Protein AF-A0A1B6IMC0-F1 (afdb_monomer)

Mean predicted aligned error: 8.34 Å

Solvent-accessible surface area (backbone atoms only — not comparable to full-atom values): 21250 Å² total; per-residue (Å²): 99,80,88,40,67,69,51,36,49,52,50,53,61,46,57,76,71,44,80,87,68,56,55,76,64,28,55,59,36,46,35,83,88,45,72,55,64,71,53,40,38,51,25,48,64,35,52,70,72,51,52,71,74,57,46,59,75,44,41,70,59,52,63,62,31,54,74,54,52,63,62,64,61,53,51,51,52,49,51,52,54,57,52,58,57,62,63,62,75,71,69,85,80,82,85,88,85,87,85,89,86,89,84,82,89,83,94,74,90,75,74,77,95,81,76,78,78,74,85,86,76,57,50,71,67,60,47,53,41,56,54,21,66,78,30,72,60,51,31,50,52,51,52,38,56,45,51,31,57,53,64,66,82,80,87,85,48,75,68,57,52,54,45,33,51,46,43,47,48,53,49,48,49,43,53,50,52,23,62,75,44,57,74,69,26,32,51,51,47,50,51,52,51,52,48,51,53,51,50,54,52,51,53,51,52,52,52,56,47,63,70,52,95,65,57,71,68,58,39,32,54,48,47,26,50,54,33,63,35,59,80,73,44,99,60,28,51,43,58,43,82,75,38,57,29,87,77,48,54,90,43,39,32,30,25,35,44,29,89,68,38,42,64,49,100,51,96,65,45,36,34,38,41,34,29,39,38,80,69,80,68,70,47,48,33,32,43,40,54,83,46,62,36,62,65,62,27,51,53,36,50,51,49,41,51,51,51,51,54,36,43,74,73,72,44,80,84,78,77,79,68,56,52,52,33,36,73,31,71,37,22,29,41,33,52,56,71,98,76,76,55,72,67,58,44,36,74,74,49,66,35,72,66,51,51,47,44,74,77,61,71,57,98,87,60,135

Structure (mmCIF, N/CA/C/O backbone):
data_AF-A0A1B6IMC0-F1
#
_entry.id   AF-A0A1B6IMC0-F1
#
loop_
_atom_site.group_PDB
_atom_site.id
_atom_site.type_symbol
_atom_site.label_atom_id
_atom_site.label_alt_id
_atom_site.label_comp_id
_atom_site.label_asym_id
_atom_site.label_entity_id
_atom_site.label_seq_id
_atom_site.pdbx_PDB_ins_code
_atom_site.Cartn_x
_atom_site.Cartn_y
_atom_site.Cartn_z
_atom_site.occupancy
_atom_site.B_iso_or_equiv
_atom_site.auth_seq_id
_atom_site.auth_comp_id
_atom_site.auth_asym_id
_atom_site.auth_atom_id
_atom_site.pdbx_PDB_model_num
ATOM 1 N N . ASN A 1 1 ? 27.468 -15.313 -22.793 1.00 79.25 1 ASN A N 1
ATOM 2 C CA . ASN A 1 1 ? 28.267 -14.533 -21.827 1.00 79.25 1 ASN A CA 1
ATOM 3 C C . ASN A 1 1 ? 28.039 -13.052 -22.115 1.00 79.25 1 ASN A C 1
ATOM 5 O O . ASN A 1 1 ? 28.304 -12.639 -23.235 1.00 79.25 1 ASN A O 1
ATOM 9 N N . TRP A 1 2 ? 27.518 -12.264 -21.165 1.00 86.50 2 TRP A N 1
ATOM 10 C CA . TRP A 1 2 ? 27.230 -10.835 -21.399 1.00 86.50 2 TRP A CA 1
ATOM 11 C C . TRP A 1 2 ? 28.493 -9.967 -21.535 1.00 86.50 2 TRP A C 1
ATOM 13 O O . TRP A 1 2 ? 28.422 -8.898 -22.129 1.00 86.50 2 TRP A O 1
ATOM 23 N N . GLU A 1 3 ? 29.651 -10.453 -21.073 1.00 86.06 3 GLU A N 1
ATOM 24 C CA . GLU A 1 3 ? 30.948 -9.767 -21.207 1.00 86.06 3 GLU A CA 1
ATOM 25 C C . GLU A 1 3 ? 31.493 -9.805 -22.645 1.00 86.06 3 GLU A C 1
ATOM 27 O O . GLU A 1 3 ? 32.298 -8.970 -23.058 1.00 86.06 3 GLU A O 1
ATOM 32 N N . LEU A 1 4 ? 31.068 -10.794 -23.437 1.00 90.69 4 LEU A N 1
ATOM 33 C CA . LEU A 1 4 ? 31.501 -10.950 -24.820 1.00 90.69 4 LEU A CA 1
ATOM 34 C C . LEU A 1 4 ? 30.524 -10.218 -25.735 1.00 90.69 4 LEU A C 1
ATOM 36 O O . LEU A 1 4 ? 29.453 -10.729 -26.046 1.00 90.69 4 LEU A O 1
ATOM 40 N N . ALA A 1 5 ? 30.918 -9.038 -26.218 1.00 87.62 5 ALA A N 1
ATOM 41 C CA . ALA A 1 5 ? 30.059 -8.159 -27.018 1.00 87.62 5 ALA A CA 1
ATOM 42 C C . ALA A 1 5 ? 29.400 -8.844 -28.234 1.00 87.62 5 ALA A C 1
ATOM 44 O O . ALA A 1 5 ? 28.275 -8.506 -28.599 1.00 87.62 5 ALA A O 1
ATOM 45 N N . VAL A 1 6 ? 30.086 -9.808 -28.862 1.00 92.00 6 VAL A N 1
ATOM 46 C CA . VAL A 1 6 ? 29.536 -10.585 -29.987 1.00 92.00 6 VAL A CA 1
ATOM 47 C C . VAL A 1 6 ? 28.425 -11.523 -29.516 1.00 92.00 6 VAL A C 1
ATOM 49 O O . VAL A 1 6 ? 27.359 -11.541 -30.124 1.00 92.00 6 VAL A O 1
ATOM 52 N N . GLU A 1 7 ? 28.641 -12.253 -28.420 1.00 92.50 7 GLU A N 1
ATOM 53 C CA . GLU A 1 7 ? 27.629 -13.150 -27.853 1.00 92.50 7 GLU A CA 1
ATOM 54 C C . GLU A 1 7 ? 26.439 -12.370 -27.290 1.00 92.50 7 GLU A C 1
ATOM 56 O O . GLU A 1 7 ? 25.299 -12.772 -27.493 1.00 92.50 7 GLU A O 1
ATOM 61 N N . ALA A 1 8 ? 26.688 -11.239 -26.620 1.00 90.19 8 ALA A N 1
ATOM 62 C CA . ALA A 1 8 ? 25.640 -10.364 -26.103 1.00 90.19 8 ALA A CA 1
ATOM 63 C C . ALA A 1 8 ? 24.750 -9.838 -27.236 1.00 90.19 8 ALA A C 1
ATOM 65 O O . ALA A 1 8 ? 23.527 -9.908 -27.143 1.00 90.19 8 ALA A O 1
ATOM 66 N N . ARG A 1 9 ? 25.353 -9.380 -28.342 1.00 90.06 9 ARG A N 1
ATOM 67 C CA . ARG A 1 9 ? 24.608 -8.930 -29.524 1.00 90.06 9 ARG A CA 1
ATOM 68 C C . ARG A 1 9 ? 23.779 -10.057 -30.134 1.00 90.06 9 ARG A C 1
ATOM 70 O O . ARG A 1 9 ? 22.588 -9.876 -30.336 1.00 90.06 9 ARG A O 1
ATOM 77 N N . GLN A 1 10 ? 24.384 -11.226 -30.350 1.00 91.75 10 GLN A N 1
ATOM 78 C CA . GLN A 1 10 ? 23.671 -12.395 -30.874 1.00 91.75 10 GLN A CA 1
ATOM 79 C C . GLN A 1 10 ? 22.505 -12.809 -29.968 1.00 91.75 10 GLN A C 1
ATOM 81 O O . GLN A 1 10 ? 21.429 -13.122 -30.465 1.00 91.75 10 GLN A O 1
ATOM 86 N N . ALA A 1 11 ? 22.689 -12.775 -28.646 1.00 92.44 11 ALA A N 1
ATOM 87 C CA . ALA A 1 11 ? 21.630 -13.075 -27.690 1.00 92.44 11 ALA A CA 1
ATOM 88 C C . ALA A 1 11 ? 20.476 -12.062 -27.762 1.00 92.44 11 ALA A C 1
ATOM 90 O O . ALA A 1 11 ? 19.319 -12.470 -27.715 1.00 92.44 11 ALA A O 1
ATOM 91 N N . VAL A 1 12 ? 20.767 -10.765 -27.916 1.00 90.62 12 VAL A N 1
ATOM 92 C CA . VAL A 1 12 ? 19.739 -9.725 -28.106 1.00 90.62 12 VAL A CA 1
ATOM 93 C C . VAL A 1 12 ? 18.987 -9.924 -29.425 1.00 90.62 12 VAL A C 1
ATOM 95 O O . VAL A 1 12 ? 17.759 -9.874 -29.432 1.00 90.62 12 VAL A O 1
ATOM 98 N N . ASP A 1 13 ? 19.696 -10.227 -30.514 1.00 90.69 13 ASP A N 1
ATOM 99 C CA . ASP A 1 13 ? 19.081 -10.499 -31.820 1.00 90.69 13 ASP A CA 1
ATOM 100 C C . ASP A 1 13 ? 18.171 -11.742 -31.769 1.00 90.69 13 ASP A C 1
ATOM 102 O O . ASP A 1 13 ? 17.103 -11.772 -32.385 1.00 90.69 13 ASP A O 1
ATOM 106 N N . MET A 1 14 ? 18.573 -12.771 -31.013 1.00 92.06 14 MET A N 1
ATOM 107 C CA . MET A 1 14 ? 17.762 -13.969 -30.779 1.00 92.06 14 MET A CA 1
ATOM 108 C C . MET A 1 14 ? 16.562 -13.694 -29.872 1.00 92.06 14 MET A C 1
ATOM 110 O O . MET A 1 14 ? 15.498 -14.256 -30.112 1.00 92.06 14 MET A O 1
ATOM 114 N N . LEU A 1 15 ? 16.703 -12.834 -28.859 1.00 90.31 15 LEU A N 1
ATOM 115 C CA . LEU A 1 15 ? 15.618 -12.470 -27.943 1.00 90.31 15 LEU A CA 1
ATOM 116 C C . LEU A 1 15 ? 14.439 -11.838 -28.693 1.00 90.31 15 LEU A C 1
ATOM 118 O O . LEU A 1 15 ? 13.294 -12.159 -28.404 1.00 90.31 15 LEU A O 1
ATOM 122 N N . GLN A 1 16 ? 14.719 -11.005 -29.700 1.00 85.31 16 GLN A N 1
ATOM 123 C CA . GLN A 1 16 ? 13.692 -10.384 -30.547 1.00 85.31 16 GLN A CA 1
ATOM 124 C C . GLN A 1 16 ? 12.948 -11.384 -31.444 1.00 85.31 16 GLN A C 1
ATOM 126 O O . GLN A 1 16 ? 11.817 -11.129 -31.850 1.00 85.31 16 GLN A O 1
ATOM 131 N N . GLN A 1 17 ? 13.584 -12.509 -31.776 1.00 90.94 17 GLN A N 1
ATOM 132 C CA . GLN A 1 17 ? 13.001 -13.573 -32.601 1.00 90.94 17 GLN A CA 1
ATOM 133 C C . GLN A 1 17 ? 12.353 -14.678 -31.762 1.00 90.94 17 GLN A C 1
ATOM 135 O O . GLN A 1 17 ? 11.661 -15.541 -32.307 1.00 90.94 17 GLN A O 1
ATOM 140 N N . TRP A 1 18 ? 12.611 -14.692 -30.452 1.00 92.81 18 TRP A N 1
ATOM 141 C CA . TRP A 1 18 ? 12.099 -15.714 -29.556 1.00 92.81 18 TRP A CA 1
ATOM 142 C C . TRP A 1 18 ? 10.584 -15.587 -29.408 1.00 92.81 18 TRP A C 1
ATOM 144 O O . TRP A 1 18 ? 10.011 -14.503 -29.526 1.00 92.81 18 TRP A O 1
ATOM 154 N N . ALA A 1 19 ? 9.927 -16.710 -29.119 1.00 92.44 19 ALA A N 1
ATOM 155 C CA . ALA A 1 19 ? 8.526 -16.686 -28.725 1.00 92.44 19 ALA A CA 1
ATOM 156 C C . ALA A 1 19 ? 8.329 -15.714 -27.537 1.00 92.44 19 ALA A C 1
ATOM 158 O O . ALA A 1 19 ? 9.125 -15.759 -26.592 1.00 92.44 19 ALA A O 1
ATOM 159 N N . PRO A 1 20 ? 7.303 -14.844 -27.566 1.00 90.94 20 PRO A N 1
ATOM 160 C CA . PRO A 1 20 ? 7.060 -13.902 -26.481 1.00 90.94 20 PRO A CA 1
ATOM 161 C C . PRO A 1 20 ? 6.908 -14.633 -25.143 1.00 90.94 20 PRO A C 1
ATOM 163 O O . PRO A 1 20 ? 6.151 -15.594 -25.056 1.00 90.94 20 PRO A O 1
ATOM 166 N N . MET A 1 21 ? 7.633 -14.187 -24.115 1.00 92.19 21 MET A N 1
ATOM 167 C CA . MET A 1 21 ? 7.594 -14.819 -22.787 1.00 92.19 21 MET A CA 1
ATOM 168 C C . MET A 1 21 ? 6.387 -14.367 -21.966 1.00 92.19 21 MET A C 1
ATOM 170 O O . MET A 1 21 ? 5.879 -13.264 -22.180 1.00 92.19 21 MET A O 1
ATOM 174 N N . GLU A 1 22 ? 5.967 -15.163 -20.991 1.00 91.75 22 GLU A N 1
ATOM 175 C CA . GLU A 1 22 ? 4.903 -14.765 -20.069 1.00 91.75 22 GLU A CA 1
ATOM 176 C C . GLU A 1 22 ? 5.362 -13.634 -19.129 1.00 91.75 22 GLU A C 1
ATOM 178 O O . GLU A 1 22 ? 6.558 -13.351 -18.977 1.00 91.75 22 GLU A O 1
ATOM 183 N N . VAL A 1 23 ? 4.398 -12.938 -18.522 1.00 90.69 23 VAL A N 1
ATOM 184 C CA . VAL A 1 23 ? 4.663 -11.789 -17.640 1.00 90.69 23 VAL A CA 1
ATOM 185 C C . VAL A 1 23 ? 5.450 -12.233 -16.405 1.00 90.69 23 VAL A C 1
ATOM 187 O O . VAL A 1 23 ? 6.404 -11.566 -16.005 1.00 90.69 23 VAL A O 1
ATOM 190 N N . GLU A 1 24 ? 5.105 -13.385 -15.842 1.00 89.06 24 GLU A N 1
ATOM 191 C CA . GLU A 1 24 ? 5.730 -13.981 -14.661 1.00 89.06 24 GLU A CA 1
ATOM 192 C C . GLU A 1 24 ? 7.218 -14.255 -14.895 1.00 89.06 24 GLU A C 1
ATOM 194 O O . GLU A 1 24 ? 8.057 -13.916 -14.058 1.00 89.06 24 GLU A O 1
ATOM 199 N N . ASP A 1 25 ? 7.554 -14.803 -16.065 1.00 90.69 25 ASP A N 1
ATOM 200 C CA . ASP A 1 25 ? 8.936 -15.095 -16.452 1.00 90.69 25 ASP A CA 1
ATOM 201 C C . ASP A 1 25 ? 9.746 -13.805 -16.642 1.00 90.69 25 ASP A C 1
ATOM 203 O O . ASP A 1 25 ? 10.933 -13.737 -16.303 1.00 90.69 25 ASP A O 1
ATOM 207 N N . SER A 1 26 ? 9.101 -12.740 -17.132 1.00 93.19 26 SER A N 1
ATOM 208 C CA . SER A 1 26 ? 9.753 -11.445 -17.340 1.00 93.19 26 SER A CA 1
ATOM 209 C C . SER A 1 26 ? 10.222 -10.790 -16.036 1.00 93.19 26 SER A C 1
ATOM 211 O O . SER A 1 26 ? 11.231 -10.082 -16.037 1.00 93.19 26 SER A O 1
ATOM 213 N N . LEU A 1 27 ? 9.582 -11.088 -14.896 1.00 93.00 27 LEU A N 1
ATOM 214 C CA . LEU A 1 27 ? 10.011 -10.587 -13.583 1.00 93.00 27 LEU A CA 1
ATOM 215 C C . LEU A 1 27 ? 11.431 -11.052 -13.234 1.00 93.00 27 LEU A C 1
ATOM 217 O O . LEU A 1 27 ? 12.192 -10.315 -12.602 1.00 93.00 27 LEU A O 1
ATOM 221 N N . GLN A 1 28 ? 11.830 -12.246 -13.687 1.00 94.06 28 GLN A N 1
ATOM 222 C CA . GLN A 1 28 ? 13.181 -12.765 -13.472 1.00 94.06 28 GLN A CA 1
ATOM 223 C C . GLN A 1 28 ? 14.239 -11.907 -14.178 1.00 94.06 28 GLN A C 1
ATOM 225 O O . GLN A 1 28 ? 15.348 -11.742 -13.661 1.00 94.06 28 GLN A O 1
ATOM 230 N N . LEU A 1 29 ? 13.900 -11.320 -15.328 1.00 94.38 29 LEU A N 1
ATOM 231 C CA . LEU A 1 29 ? 14.795 -10.459 -16.103 1.00 94.38 29 LEU A CA 1
ATOM 232 C C . LEU A 1 29 ? 15.054 -9.094 -15.442 1.00 94.38 29 LEU A C 1
ATOM 234 O O . LEU A 1 29 ? 15.988 -8.400 -15.837 1.00 94.38 29 LEU A O 1
ATOM 238 N N . LEU A 1 30 ? 14.278 -8.724 -14.419 1.00 95.06 30 LEU A N 1
ATOM 239 C CA . LEU A 1 30 ? 14.494 -7.518 -13.606 1.00 95.06 30 LEU A CA 1
ATOM 240 C C . LEU A 1 30 ? 15.337 -7.779 -12.345 1.00 95.06 30 LEU A C 1
ATOM 242 O O . LEU A 1 30 ? 15.688 -6.854 -11.608 1.00 95.06 30 LEU A O 1
ATOM 246 N N . SER A 1 31 ? 15.697 -9.040 -12.099 1.00 93.81 31 SER A N 1
ATOM 247 C CA . SER A 1 31 ? 16.566 -9.448 -10.994 1.00 93.81 31 SER A CA 1
ATOM 248 C C . SER A 1 31 ? 18.006 -8.918 -11.166 1.00 93.81 31 SER A C 1
ATOM 250 O O . SER A 1 31 ? 18.410 -8.554 -12.276 1.00 93.81 31 SER A O 1
ATOM 252 N N . PRO A 1 32 ? 18.840 -8.910 -10.106 1.00 92.00 32 PRO A N 1
ATOM 253 C CA . PRO A 1 32 ? 20.228 -8.440 -10.199 1.00 92.00 32 PRO A CA 1
ATOM 254 C C . PRO A 1 32 ? 21.113 -9.302 -11.110 1.00 92.00 32 PRO A C 1
ATOM 256 O O . PRO A 1 32 ? 22.227 -8.902 -11.435 1.00 92.00 32 PRO A O 1
ATOM 259 N N . VAL A 1 33 ? 20.641 -10.485 -11.518 1.00 92.62 33 VAL A N 1
ATOM 260 C CA . VAL A 1 33 ? 21.370 -11.392 -12.417 1.00 92.62 33 VAL A CA 1
ATOM 261 C C . VAL A 1 33 ? 21.457 -10.819 -13.836 1.00 92.62 33 VAL A C 1
ATOM 263 O O . VAL A 1 33 ? 22.433 -11.072 -14.542 1.00 92.62 33 VAL A O 1
ATOM 266 N N . PHE A 1 34 ? 20.461 -10.034 -14.254 1.00 91.62 34 PHE A N 1
ATOM 267 C CA . PHE A 1 34 ? 20.385 -9.459 -15.594 1.00 91.62 34 PHE A CA 1
ATOM 268 C C . PHE A 1 34 ? 20.567 -7.940 -15.531 1.00 91.62 34 PHE A C 1
ATOM 270 O O . PHE A 1 34 ? 19.691 -7.193 -15.094 1.00 91.62 34 PHE A O 1
ATOM 277 N N . THR A 1 35 ? 21.727 -7.477 -15.990 1.00 89.31 35 THR A N 1
ATOM 278 C CA . THR A 1 35 ? 22.101 -6.053 -16.013 1.00 89.31 35 THR A CA 1
ATOM 279 C C . THR A 1 35 ? 22.081 -5.454 -17.418 1.00 89.31 35 THR A C 1
ATOM 281 O O . THR A 1 35 ? 22.117 -4.238 -17.565 1.00 89.31 35 THR A O 1
ATOM 284 N N . HIS A 1 36 ? 22.010 -6.285 -18.464 1.00 90.88 36 HIS A N 1
ATOM 285 C CA . HIS A 1 36 ? 22.074 -5.812 -19.844 1.00 90.88 36 HIS A CA 1
ATOM 286 C C . HIS A 1 36 ? 20.821 -4.980 -20.207 1.00 90.88 36 HIS A C 1
ATOM 288 O O . HIS A 1 36 ? 19.713 -5.528 -20.171 1.00 90.88 36 HIS A O 1
ATOM 294 N N . PRO A 1 37 ? 20.954 -3.706 -20.640 1.00 89.38 37 PRO A N 1
ATOM 295 C CA . PRO A 1 37 ? 19.813 -2.804 -20.844 1.00 89.38 37 PRO A CA 1
ATOM 296 C C . PRO A 1 37 ? 18.751 -3.335 -21.813 1.00 89.38 37 PRO A C 1
ATOM 298 O O . PRO A 1 37 ? 17.560 -3.227 -21.547 1.00 89.38 37 PRO A O 1
ATOM 301 N N . ALA A 1 38 ? 19.157 -3.986 -22.910 1.00 89.56 38 ALA A N 1
ATOM 302 C CA . ALA A 1 38 ? 18.206 -4.559 -23.870 1.00 89.56 38 ALA A CA 1
ATOM 303 C C . ALA A 1 38 ? 17.331 -5.678 -23.269 1.00 89.56 38 ALA A C 1
ATOM 305 O O . ALA A 1 38 ? 16.181 -5.836 -23.666 1.00 89.56 38 ALA A O 1
ATOM 306 N N . VAL A 1 39 ? 17.852 -6.433 -22.293 1.00 92.69 39 VAL A N 1
ATOM 307 C CA . VAL A 1 39 ? 17.095 -7.496 -21.611 1.00 92.69 39 VAL A CA 1
ATOM 308 C C . VAL A 1 39 ? 16.076 -6.884 -20.656 1.00 92.69 39 VAL A C 1
ATOM 310 O O . VAL A 1 39 ? 14.930 -7.323 -20.628 1.00 92.69 39 VAL A O 1
ATOM 313 N N . ARG A 1 40 ? 16.468 -5.833 -19.923 1.00 93.12 40 ARG A N 1
ATOM 314 C CA . ARG A 1 40 ? 15.558 -5.089 -19.039 1.00 93.12 40 ARG A CA 1
ATOM 315 C C . ARG A 1 40 ? 14.451 -4.391 -19.821 1.00 93.12 40 ARG A C 1
ATOM 317 O O . ARG A 1 40 ? 13.288 -4.520 -19.459 1.00 93.12 40 ARG A O 1
ATOM 324 N N . ARG A 1 41 ? 14.785 -3.753 -20.948 1.00 91.75 41 ARG A N 1
ATOM 325 C CA . ARG A 1 41 ? 13.792 -3.182 -21.875 1.00 91.75 41 ARG A CA 1
ATOM 326 C C . ARG A 1 41 ? 12.830 -4.244 -22.384 1.00 91.75 41 ARG A C 1
ATOM 328 O O . ARG A 1 41 ? 11.625 -4.047 -22.301 1.00 91.75 41 ARG A O 1
ATOM 335 N N . TYR A 1 42 ? 13.334 -5.401 -22.819 1.00 92.62 42 TYR A N 1
ATOM 336 C CA . TYR A 1 42 ? 12.464 -6.509 -23.210 1.00 92.62 42 TYR A CA 1
ATOM 337 C C . TYR A 1 42 ? 11.526 -6.922 -22.068 1.00 92.62 42 TYR A C 1
ATOM 339 O O . TYR A 1 42 ? 10.325 -7.027 -22.295 1.00 92.62 42 TYR A O 1
ATOM 347 N N . ALA A 1 43 ? 12.021 -7.056 -20.834 1.00 94.56 43 ALA A N 1
ATOM 348 C CA . ALA A 1 43 ? 11.182 -7.349 -19.671 1.00 94.56 43 ALA A CA 1
ATOM 349 C C . ALA A 1 43 ? 10.056 -6.315 -19.483 1.00 94.56 43 ALA A C 1
ATOM 351 O O . ALA A 1 43 ? 8.903 -6.688 -19.283 1.00 94.56 43 ALA A O 1
ATOM 352 N N . ILE A 1 44 ? 10.361 -5.024 -19.641 1.00 94.56 44 ILE A N 1
ATOM 353 C CA . ILE A 1 44 ? 9.371 -3.940 -19.568 1.00 94.56 44 ILE A CA 1
ATOM 354 C C . ILE A 1 44 ? 8.324 -4.072 -20.683 1.00 94.56 44 ILE A C 1
ATOM 356 O O . ILE A 1 44 ? 7.134 -3.978 -20.396 1.00 94.56 44 ILE A O 1
ATOM 360 N N . THR A 1 45 ? 8.719 -4.399 -21.921 1.00 92.75 45 THR A N 1
ATOM 361 C CA . THR A 1 45 ? 7.745 -4.638 -23.009 1.00 92.75 45 THR A CA 1
ATOM 362 C C . THR A 1 45 ? 6.795 -5.804 -22.720 1.00 92.75 45 THR A C 1
ATOM 364 O O . THR A 1 45 ? 5.663 -5.820 -23.204 1.00 92.75 45 THR A O 1
ATOM 367 N N . ARG A 1 46 ? 7.224 -6.786 -21.913 1.00 94.06 46 ARG A N 1
ATOM 368 C CA . ARG A 1 46 ? 6.350 -7.870 -21.442 1.00 94.06 46 ARG A CA 1
ATOM 369 C C . ARG A 1 46 ? 5.411 -7.386 -20.343 1.00 94.06 46 ARG A C 1
ATOM 371 O O . ARG A 1 46 ? 4.218 -7.656 -20.427 1.00 94.06 46 ARG A O 1
ATOM 378 N N . LEU A 1 47 ? 5.911 -6.611 -19.378 1.00 94.56 47 LEU A N 1
ATOM 379 C CA . LEU A 1 47 ? 5.089 -5.994 -18.329 1.00 94.56 47 LEU A CA 1
ATOM 380 C C . LEU A 1 47 ? 4.016 -5.048 -18.885 1.00 94.56 47 LEU A C 1
ATOM 382 O O . LEU A 1 47 ? 2.931 -4.969 -18.318 1.00 94.56 47 LEU A O 1
ATOM 386 N N . GLN A 1 48 ? 4.277 -4.367 -20.003 1.00 93.00 48 GLN A N 1
ATOM 387 C CA . GLN A 1 48 ? 3.287 -3.525 -20.689 1.00 93.00 48 GLN A CA 1
ATOM 388 C C . GLN A 1 48 ? 2.046 -4.306 -21.155 1.00 93.00 48 GLN A C 1
ATOM 390 O O . GLN A 1 48 ? 0.977 -3.715 -21.295 1.00 93.00 48 GLN A O 1
ATOM 395 N N . GLN A 1 49 ? 2.164 -5.620 -21.374 1.00 92.19 49 GLN A N 1
ATOM 396 C CA . GLN A 1 49 ? 1.036 -6.479 -21.751 1.00 92.19 49 GLN A CA 1
ATOM 397 C C . GLN A 1 49 ? 0.191 -6.917 -20.544 1.00 92.19 49 GLN A C 1
ATOM 399 O O . GLN A 1 49 ? -0.914 -7.425 -20.731 1.00 92.19 49 GLN A O 1
ATOM 404 N N . ALA A 1 50 ? 0.691 -6.740 -19.316 1.00 93.31 50 ALA A N 1
ATOM 405 C CA . ALA A 1 50 ? -0.016 -7.135 -18.106 1.00 93.31 50 ALA A CA 1
ATOM 406 C C . ALA A 1 50 ? -1.201 -6.201 -17.814 1.00 93.31 50 ALA A C 1
ATOM 408 O O . ALA A 1 50 ? -1.150 -4.987 -18.051 1.00 93.31 50 ALA A O 1
ATOM 409 N N . SER A 1 51 ? -2.270 -6.756 -17.241 1.00 94.88 51 SER A N 1
ATOM 410 C CA . SER A 1 51 ? -3.363 -5.942 -16.708 1.00 94.88 51 SER A CA 1
ATOM 411 C C . SER A 1 51 ? -2.895 -5.145 -15.482 1.00 94.88 51 SER A C 1
ATOM 413 O O . SER A 1 51 ? -1.897 -5.486 -14.844 1.00 94.88 51 SER A O 1
ATOM 415 N N . ASP A 1 52 ? -3.605 -4.075 -15.122 1.00 94.75 52 ASP A N 1
ATOM 416 C CA . ASP A 1 52 ? -3.299 -3.338 -13.887 1.00 94.75 52 ASP A CA 1
ATOM 417 C C . ASP A 1 52 ? -3.493 -4.209 -12.634 1.00 94.75 52 ASP A C 1
ATOM 419 O O . ASP A 1 52 ? -2.749 -4.061 -11.665 1.00 94.75 52 ASP A O 1
ATOM 423 N N . ASP A 1 53 ? -4.450 -5.143 -12.662 1.00 91.75 53 ASP A N 1
ATOM 424 C CA . ASP A 1 53 ? -4.722 -6.070 -11.558 1.00 91.75 53 ASP A CA 1
ATOM 425 C C . ASP A 1 53 ? -3.587 -7.078 -11.345 1.00 91.75 53 ASP A C 1
ATOM 427 O O . ASP A 1 53 ? -3.283 -7.423 -10.197 1.00 91.75 53 ASP A O 1
ATOM 431 N N . ASP A 1 54 ? -2.950 -7.527 -12.429 1.00 91.81 54 ASP A N 1
ATOM 432 C CA . ASP A 1 54 ? -1.760 -8.380 -12.369 1.00 91.81 54 ASP A CA 1
ATOM 433 C C . ASP A 1 54 ? -0.536 -7.561 -11.966 1.00 91.81 54 ASP A C 1
ATOM 435 O O . ASP A 1 54 ? 0.241 -7.973 -11.106 1.00 91.81 54 ASP A O 1
ATOM 439 N N . LEU A 1 55 ? -0.393 -6.348 -12.507 1.00 94.56 55 LEU A N 1
ATOM 440 C CA . LEU A 1 55 ? 0.703 -5.453 -12.148 1.00 94.56 55 LEU A CA 1
ATOM 441 C C . LEU A 1 55 ? 0.682 -5.110 -10.651 1.00 94.56 55 LEU A C 1
ATOM 443 O O . LEU A 1 55 ? 1.733 -5.101 -10.013 1.00 94.56 55 LEU A O 1
ATOM 447 N N . LEU A 1 56 ? -0.504 -4.905 -10.067 1.00 94.12 56 LEU A N 1
ATOM 448 C CA . LEU A 1 56 ? -0.689 -4.707 -8.626 1.00 94.12 56 LEU A CA 1
ATOM 449 C C . LEU A 1 56 ? -0.158 -5.879 -7.789 1.00 94.12 56 LEU A C 1
ATOM 451 O O . LEU A 1 56 ? 0.356 -5.653 -6.693 1.00 94.12 56 LEU A O 1
ATOM 455 N N . LEU A 1 57 ? -0.241 -7.118 -8.288 1.00 91.56 57 LEU A N 1
ATOM 456 C CA . LEU A 1 57 ? 0.277 -8.291 -7.576 1.00 91.56 57 LEU A CA 1
ATOM 457 C C . LEU A 1 57 ? 1.795 -8.304 -7.492 1.00 91.56 57 LEU A C 1
ATOM 459 O O . LEU A 1 57 ? 2.329 -8.821 -6.514 1.00 91.56 57 LEU A O 1
ATOM 463 N N . TYR A 1 58 ? 2.465 -7.718 -8.479 1.00 93.94 58 TYR A N 1
ATOM 464 C CA . TYR A 1 58 ? 3.921 -7.677 -8.568 1.00 93.94 58 TYR A CA 1
ATOM 465 C C . TYR A 1 58 ? 4.502 -6.314 -8.174 1.00 93.94 58 TYR A C 1
ATOM 467 O O . TYR A 1 58 ? 5.719 -6.166 -8.099 1.00 93.94 58 TYR A O 1
ATOM 475 N N . LEU A 1 59 ? 3.663 -5.308 -7.898 1.00 96.81 59 LEU A N 1
ATOM 476 C CA . LEU A 1 59 ? 4.098 -3.922 -7.716 1.00 96.81 59 LEU A CA 1
ATOM 477 C C . LEU A 1 59 ? 5.142 -3.766 -6.606 1.00 96.81 59 LEU A C 1
ATOM 479 O O . LEU A 1 59 ? 6.116 -3.043 -6.796 1.00 96.81 59 LEU A O 1
ATOM 483 N N . LEU A 1 60 ? 4.988 -4.459 -5.473 1.00 95.38 60 LEU A N 1
ATOM 484 C CA . LEU A 1 60 ? 5.981 -4.401 -4.394 1.00 95.38 60 LEU A CA 1
ATOM 485 C C . LEU A 1 60 ? 7.352 -4.917 -4.865 1.00 95.38 60 LEU A C 1
ATOM 487 O O . LEU A 1 60 ? 8.379 -4.304 -4.585 1.00 95.38 60 LEU A O 1
ATOM 491 N N . GLN A 1 61 ? 7.371 -6.015 -5.624 1.00 95.38 61 GLN A N 1
ATOM 492 C CA . GLN A 1 61 ? 8.577 -6.601 -6.209 1.00 95.38 61 GLN A CA 1
ATOM 493 C C . GLN A 1 61 ? 9.175 -5.685 -7.279 1.00 95.38 61 GLN A C 1
ATOM 495 O O . GLN A 1 61 ? 10.393 -5.556 -7.353 1.00 95.38 61 GLN A O 1
ATOM 500 N N . LEU A 1 62 ? 8.337 -5.022 -8.079 1.00 97.38 62 LEU A N 1
ATOM 501 C CA . LEU A 1 62 ? 8.775 -4.085 -9.113 1.00 97.38 62 LEU A CA 1
ATOM 502 C C . LEU A 1 62 ? 9.389 -2.818 -8.514 1.00 97.38 62 LEU A C 1
ATOM 504 O O . LEU A 1 62 ? 10.442 -2.388 -8.977 1.00 97.38 62 LEU A O 1
ATOM 508 N N . VAL A 1 63 ? 8.807 -2.271 -7.440 1.00 96.94 63 VAL A N 1
ATOM 509 C CA . VAL A 1 63 ? 9.426 -1.177 -6.673 1.00 96.94 63 VAL A CA 1
ATOM 510 C C . VAL A 1 63 ? 10.791 -1.621 -6.152 1.00 96.94 63 VAL A C 1
ATOM 512 O O . VAL A 1 63 ? 11.773 -0.910 -6.336 1.00 96.94 63 VAL A O 1
ATOM 515 N N . GLN A 1 64 ? 10.893 -2.837 -5.608 1.00 95.12 64 GLN A N 1
ATOM 516 C CA . GLN A 1 64 ? 12.174 -3.399 -5.173 1.00 95.12 64 GLN A CA 1
ATOM 517 C C . GLN A 1 64 ? 13.167 -3.636 -6.317 1.00 95.12 64 GLN A C 1
ATOM 519 O O . GLN A 1 64 ? 14.373 -3.610 -6.077 1.00 95.12 64 GLN A O 1
ATOM 524 N N . ALA A 1 65 ? 12.705 -3.869 -7.546 1.00 95.94 65 ALA A N 1
ATOM 525 C CA . ALA A 1 65 ? 13.579 -4.093 -8.693 1.00 95.94 65 ALA A CA 1
ATOM 526 C C . ALA A 1 65 ? 14.256 -2.802 -9.190 1.00 95.94 65 ALA A C 1
ATOM 528 O O . ALA A 1 65 ? 15.306 -2.879 -9.832 1.00 95.94 65 ALA A O 1
ATOM 529 N N . LEU A 1 66 ? 13.727 -1.624 -8.822 1.00 95.81 66 LEU A N 1
ATOM 530 C CA . LEU A 1 66 ? 14.323 -0.319 -9.138 1.00 95.81 66 LEU A CA 1
ATOM 531 C C . LEU A 1 66 ? 15.759 -0.184 -8.614 1.00 95.81 66 LEU A C 1
ATOM 533 O O . LEU A 1 66 ? 16.589 0.451 -9.258 1.00 95.81 66 LEU A O 1
ATOM 537 N N . LYS A 1 67 ? 16.106 -0.831 -7.493 1.00 93.56 67 LYS A N 1
ATOM 538 C CA . LYS A 1 67 ? 17.482 -0.814 -6.952 1.00 93.56 67 LYS A CA 1
ATOM 539 C C . LYS A 1 67 ? 18.514 -1.514 -7.839 1.00 93.56 67 LYS A C 1
ATOM 541 O O . LYS A 1 67 ? 19.709 -1.398 -7.583 1.00 93.56 67 LYS A O 1
ATOM 546 N N . TYR A 1 68 ? 18.055 -2.254 -8.844 1.00 93.75 68 TYR A N 1
ATOM 547 C CA . TYR A 1 68 ? 18.901 -2.935 -9.816 1.00 93.75 68 TYR A CA 1
ATOM 548 C C . TYR A 1 68 ? 18.910 -2.241 -11.186 1.00 93.75 68 TYR A C 1
ATOM 550 O O . TYR A 1 68 ? 19.628 -2.694 -12.075 1.00 93.75 68 TYR A O 1
ATOM 558 N N . GLU A 1 69 ? 18.108 -1.188 -11.376 1.00 93.25 69 GLU A N 1
ATOM 559 C CA . GLU A 1 69 ? 18.096 -0.394 -12.609 1.00 93.25 69 GLU A CA 1
ATOM 560 C C . GLU A 1 69 ? 19.369 0.451 -12.753 1.00 93.25 69 GLU A C 1
ATOM 562 O O . GLU A 1 69 ? 20.123 0.661 -11.799 1.00 93.25 69 GLU A O 1
ATOM 567 N N . ASP A 1 70 ? 19.594 0.978 -13.957 1.00 92.88 70 ASP A N 1
ATOM 568 C CA . ASP A 1 70 ? 20.664 1.942 -14.190 1.00 92.88 70 ASP A CA 1
ATOM 569 C C . ASP A 1 70 ? 20.270 3.325 -13.639 1.00 92.88 70 ASP A C 1
ATOM 571 O O . ASP A 1 70 ? 19.427 4.042 -14.188 1.00 92.88 70 ASP A O 1
ATOM 575 N N . PHE A 1 71 ? 20.914 3.726 -12.541 1.00 94.19 71 PHE A N 1
ATOM 576 C CA . PHE A 1 71 ? 20.640 5.006 -11.883 1.00 94.19 71 PHE A CA 1
ATOM 577 C C . PHE A 1 71 ? 21.022 6.201 -12.761 1.00 94.19 71 PHE A C 1
ATOM 579 O O . PHE A 1 71 ? 20.460 7.285 -12.591 1.00 94.19 71 PHE A O 1
ATOM 586 N N . TYR A 1 72 ? 21.970 6.041 -13.688 1.00 92.31 72 TYR A N 1
ATOM 587 C CA . TYR A 1 72 ? 22.303 7.088 -14.645 1.00 92.31 72 TYR A CA 1
ATOM 588 C C . TYR A 1 72 ? 21.142 7.310 -15.618 1.00 92.31 72 TYR A C 1
ATOM 590 O O . TYR A 1 72 ? 20.734 8.455 -15.805 1.00 92.31 72 TYR A O 1
ATOM 598 N N . GLU A 1 73 ? 20.539 6.244 -16.157 1.00 91.81 73 GLU A N 1
ATOM 599 C CA . GLU A 1 73 ? 19.377 6.362 -17.051 1.00 91.81 73 GLU A CA 1
ATOM 600 C C . GLU A 1 73 ? 18.176 7.027 -16.356 1.00 91.81 73 GLU A C 1
ATOM 602 O O . GLU A 1 73 ? 17.522 7.886 -16.953 1.00 91.81 73 GLU A O 1
ATOM 607 N N . ILE A 1 74 ? 17.920 6.697 -15.082 1.00 93.69 74 ILE A N 1
ATOM 608 C CA . ILE A 1 74 ? 16.864 7.338 -14.275 1.00 93.69 74 ILE A CA 1
ATOM 609 C C . ILE A 1 74 ? 17.150 8.836 -14.094 1.00 93.69 74 ILE A C 1
ATOM 611 O O . ILE A 1 74 ? 16.277 9.673 -14.326 1.00 93.69 74 ILE A O 1
ATOM 615 N N . ASN A 1 75 ? 18.383 9.196 -13.729 1.00 93.69 75 ASN A N 1
ATOM 616 C CA . ASN A 1 75 ? 18.770 10.595 -13.546 1.00 93.69 75 ASN A CA 1
ATOM 617 C C . ASN A 1 75 ? 18.713 11.399 -14.853 1.00 93.69 75 ASN A C 1
ATOM 619 O O . ASN A 1 75 ? 18.297 12.557 -14.846 1.00 93.69 75 ASN A O 1
ATOM 623 N N . GLU A 1 76 ? 19.111 10.813 -15.982 1.00 92.38 76 GLU A N 1
ATOM 624 C CA . GLU A 1 76 ? 18.993 11.464 -17.289 1.00 92.38 76 GLU A CA 1
ATOM 625 C C . GLU A 1 76 ? 17.526 11.645 -17.700 1.00 92.38 76 GLU A C 1
ATOM 627 O O . GLU A 1 76 ? 17.171 12.701 -18.226 1.00 92.38 76 GLU A O 1
ATOM 632 N N . ALA A 1 77 ? 16.651 10.675 -17.411 1.00 91.56 77 ALA A N 1
ATOM 633 C CA . ALA A 1 77 ? 15.212 10.829 -17.618 1.00 91.56 77 ALA A CA 1
ATOM 634 C C . ALA A 1 77 ? 14.638 11.984 -16.778 1.00 91.56 77 ALA A C 1
ATOM 636 O O . ALA A 1 77 ? 13.914 12.826 -17.313 1.00 91.56 77 ALA A O 1
ATOM 637 N N . TYR A 1 78 ? 15.031 12.086 -15.505 1.00 93.12 78 TYR A N 1
ATOM 638 C CA . TYR A 1 78 ? 14.646 13.195 -14.629 1.00 93.12 78 TYR A CA 1
ATOM 639 C C . TYR A 1 78 ? 15.119 14.557 -15.164 1.00 93.12 78 TYR A C 1
ATOM 641 O O . TYR A 1 78 ? 14.329 15.492 -15.269 1.00 93.12 78 TYR A O 1
ATOM 649 N N . LYS A 1 79 ? 16.381 14.678 -15.599 1.00 92.19 79 LYS A N 1
ATOM 650 C CA . LYS A 1 79 ? 16.896 15.927 -16.195 1.00 92.19 79 LYS A CA 1
ATOM 651 C C . LYS A 1 79 ? 16.139 16.329 -17.460 1.00 92.19 79 LYS A C 1
ATOM 653 O O . LYS A 1 79 ? 15.843 17.509 -17.640 1.00 92.19 79 LYS A O 1
ATOM 658 N N . ARG A 1 80 ? 15.820 15.370 -18.340 1.00 90.44 80 ARG A N 1
ATOM 659 C CA . ARG A 1 80 ? 15.029 15.635 -19.555 1.00 90.44 80 ARG A CA 1
ATOM 660 C C . ARG A 1 80 ? 13.646 16.188 -19.215 1.00 90.44 80 ARG A C 1
ATOM 662 O O . ARG A 1 80 ? 13.189 17.106 -19.892 1.00 90.44 80 ARG A O 1
ATOM 669 N N . MET A 1 81 ? 13.014 15.663 -18.167 1.00 87.25 81 MET A N 1
ATOM 670 C CA . MET A 1 81 ? 11.724 16.147 -17.674 1.00 87.25 81 MET A CA 1
ATOM 671 C C . MET A 1 81 ? 11.817 17.609 -17.200 1.00 87.25 81 MET A C 1
ATOM 673 O O . MET A 1 81 ? 11.063 18.449 -17.684 1.00 87.25 81 MET A O 1
ATOM 677 N N . GLN A 1 82 ? 12.823 17.952 -16.387 1.00 86.25 82 GLN A N 1
ATOM 678 C CA . GLN A 1 82 ? 13.037 19.333 -15.921 1.00 86.25 82 GLN A CA 1
ATOM 679 C C . GLN A 1 82 ? 13.333 20.327 -17.062 1.00 86.25 82 GLN A C 1
ATOM 681 O O . GLN A 1 82 ? 12.893 21.480 -17.043 1.00 86.25 82 GLN A O 1
ATOM 686 N N . MET A 1 83 ? 14.077 19.896 -18.087 1.00 84.19 83 MET A N 1
ATOM 687 C CA . MET A 1 83 ? 14.353 20.739 -19.255 1.00 84.19 83 MET A CA 1
ATOM 688 C C . MET A 1 83 ? 13.095 21.009 -20.089 1.00 84.19 83 MET A C 1
ATOM 690 O O . MET A 1 83 ? 12.928 22.138 -20.550 1.00 84.19 83 MET A O 1
ATOM 694 N N . LYS A 1 84 ? 12.205 20.016 -20.256 1.00 76.81 84 LYS A N 1
ATOM 695 C CA . LYS A 1 84 ? 10.930 20.182 -20.980 1.00 76.81 84 LYS A CA 1
ATOM 696 C C . LYS A 1 84 ? 10.036 21.245 -20.320 1.00 76.81 84 LYS A C 1
ATOM 698 O O . LYS A 1 84 ? 9.414 22.029 -21.029 1.00 76.81 84 LYS A O 1
ATOM 703 N N . GLU A 1 85 ? 10.036 21.350 -18.993 1.00 61.88 85 GLU A N 1
ATOM 704 C CA . GLU A 1 85 ? 9.295 22.400 -18.271 1.00 61.88 85 GLU A CA 1
ATOM 705 C C . GLU A 1 85 ? 9.875 23.801 -18.499 1.00 61.88 85 GLU A C 1
ATOM 707 O O . GLU A 1 85 ? 9.134 24.760 -18.709 1.00 61.88 85 GLU A O 1
ATOM 712 N N . SER A 1 86 ? 11.205 23.910 -18.544 1.00 58.97 86 SER A N 1
ATOM 713 C CA . SER A 1 86 ? 11.911 25.189 -18.697 1.00 58.97 86 SER A CA 1
ATOM 714 C C . SER A 1 86 ? 11.627 25.877 -20.044 1.00 58.97 86 SER A C 1
ATOM 716 O O . SER A 1 86 ? 11.612 27.104 -20.123 1.00 58.97 86 SER A O 1
ATOM 718 N N . CYS A 1 87 ? 11.395 25.107 -21.115 1.00 52.38 87 CYS A N 1
ATOM 719 C CA . CYS A 1 87 ? 11.109 25.647 -22.450 1.00 52.38 87 CYS A CA 1
ATOM 720 C C . CYS A 1 87 ? 9.628 25.966 -22.713 1.00 52.38 87 CYS A C 1
ATOM 722 O O . CYS A 1 87 ? 9.333 26.696 -23.658 1.00 52.38 87 CYS A O 1
ATOM 724 N N . VAL A 1 88 ? 8.696 25.464 -21.895 1.00 54.75 88 VAL A N 1
ATOM 725 C CA . VAL A 1 88 ? 7.261 25.785 -22.032 1.00 54.75 88 VAL A CA 1
ATOM 726 C C . VAL A 1 88 ? 6.949 27.167 -21.445 1.00 54.75 88 VAL A C 1
ATOM 728 O O . VAL A 1 88 ? 6.097 27.876 -21.971 1.00 54.75 88 VAL A O 1
ATOM 731 N N . SER A 1 89 ? 7.700 27.613 -20.434 1.00 46.72 89 SER A N 1
ATOM 732 C CA . SER A 1 89 ? 7.514 28.919 -19.783 1.00 46.72 89 SER A CA 1
ATOM 733 C C . SER A 1 89 ? 7.898 30.155 -20.617 1.00 46.72 89 SER A C 1
ATOM 735 O O . SER A 1 89 ? 7.513 31.260 -20.241 1.00 46.72 89 SER A O 1
ATOM 737 N N . ASP A 1 90 ? 8.616 30.007 -21.738 1.00 44.31 90 ASP A N 1
ATOM 738 C CA . ASP A 1 90 ? 9.128 31.142 -22.536 1.00 44.31 90 ASP A CA 1
ATOM 739 C C . ASP A 1 90 ? 8.255 31.516 -23.757 1.00 44.31 90 ASP A C 1
ATOM 741 O O . ASP A 1 90 ? 8.508 32.532 -24.409 1.00 44.31 90 ASP A O 1
ATOM 745 N N . ASN A 1 91 ? 7.209 30.742 -24.078 1.00 41.75 91 ASN A N 1
ATOM 746 C CA . ASN A 1 91 ? 6.413 30.950 -25.300 1.00 41.75 91 ASN A CA 1
ATOM 747 C C . ASN A 1 91 ? 5.132 31.796 -25.136 1.00 41.75 91 ASN A C 1
ATOM 749 O O . ASN A 1 91 ? 4.517 32.135 -26.145 1.00 41.75 91 ASN A O 1
ATOM 753 N N . ASP A 1 92 ? 4.773 32.238 -23.926 1.00 41.72 92 ASP A N 1
ATOM 754 C CA . ASP A 1 92 ? 3.516 32.977 -23.673 1.00 41.72 92 ASP A CA 1
ATOM 755 C C . ASP A 1 92 ? 3.623 34.521 -23.739 1.00 41.72 92 ASP A C 1
ATOM 757 O O . ASP A 1 92 ? 2.721 35.232 -23.296 1.00 41.72 92 ASP A O 1
ATOM 761 N N . GLN A 1 93 ? 4.694 35.099 -24.308 1.00 39.41 93 GLN A N 1
ATOM 762 C CA . GLN A 1 93 ? 4.856 36.570 -24.382 1.00 39.41 93 GLN A CA 1
ATOM 763 C C . GLN A 1 93 ? 5.192 37.168 -25.759 1.00 39.41 93 GLN A C 1
ATOM 765 O O . GLN A 1 93 ? 5.859 38.202 -25.836 1.00 39.41 93 GLN A O 1
ATOM 770 N N . LYS A 1 94 ? 4.681 36.615 -26.867 1.00 42.78 94 LYS A N 1
ATOM 771 C CA . LYS A 1 94 ? 4.682 37.346 -28.153 1.00 42.78 94 LYS A CA 1
ATOM 772 C C . LYS A 1 94 ? 3.410 37.157 -28.980 1.00 42.78 94 LYS A C 1
ATOM 774 O O . LYS A 1 94 ? 3.427 36.529 -30.028 1.00 42.78 94 LYS A O 1
ATOM 779 N N . GLU A 1 95 ? 2.355 37.863 -28.594 1.00 37.59 95 GLU A N 1
ATOM 780 C CA . GLU A 1 95 ? 1.342 38.342 -29.539 1.00 37.59 95 GLU A CA 1
ATOM 781 C C . GLU A 1 95 ? 0.982 39.786 -29.205 1.00 37.59 95 GLU A C 1
ATOM 783 O O . GLU A 1 95 ? 0.378 39.986 -28.164 1.00 37.59 95 GLU A O 1
ATOM 788 N N . ILE A 1 96 ? 1.320 40.756 -30.076 1.00 34.75 96 ILE A N 1
ATOM 789 C CA . ILE A 1 96 ? 0.452 41.886 -30.477 1.00 34.75 96 ILE A CA 1
ATOM 790 C C . ILE A 1 96 ? 0.918 42.449 -31.858 1.00 34.75 96 ILE A C 1
ATOM 792 O O . ILE A 1 96 ? 2.066 42.861 -32.008 1.00 34.75 96 ILE A O 1
ATOM 796 N N . LEU A 1 97 ? -0.061 42.575 -32.780 1.00 32.91 97 LEU A N 1
ATOM 797 C CA . LEU A 1 97 ? -0.210 43.442 -33.985 1.00 32.91 97 LEU A CA 1
ATOM 798 C C . LEU A 1 97 ? 0.324 42.977 -35.370 1.00 32.91 97 LEU A C 1
ATOM 800 O O . LEU A 1 97 ? 1.519 42.971 -35.642 1.00 32.91 97 LEU A O 1
ATOM 804 N N . GLY A 1 98 ? -0.632 42.685 -36.278 1.00 30.09 98 GLY A N 1
ATOM 805 C CA . GLY A 1 98 ? -0.468 42.396 -37.723 1.00 30.09 98 GLY A CA 1
ATOM 806 C C . GLY A 1 98 ? -0.269 43.642 -38.626 1.00 30.09 98 GLY A C 1
ATOM 807 O O . GLY A 1 98 ? 0.129 44.677 -38.092 1.00 30.09 98 GLY A O 1
ATOM 808 N N . PRO A 1 99 ? -0.544 43.610 -39.965 1.00 40.31 99 PRO A N 1
ATOM 809 C CA . PRO A 1 99 ? -1.785 43.069 -40.550 1.00 40.31 99 PRO A CA 1
ATOM 810 C C . PRO A 1 99 ? -1.692 42.252 -41.875 1.00 40.31 99 PRO A C 1
ATOM 812 O O . PRO A 1 99 ? -0.832 42.450 -42.725 1.00 40.31 99 PRO A O 1
ATOM 815 N N . SER A 1 100 ? -2.692 41.374 -42.024 1.00 30.61 100 SER A N 1
ATOM 816 C CA . SER A 1 100 ? -3.456 40.917 -43.207 1.00 30.61 100 SER A CA 1
ATOM 817 C C . SER A 1 100 ? -2.825 40.825 -44.613 1.00 30.61 100 SER A C 1
ATOM 819 O O . SER A 1 100 ? -2.546 41.834 -45.247 1.00 30.61 100 SER A O 1
ATOM 821 N N . THR A 1 101 ? -2.871 39.625 -45.213 1.00 26.42 101 THR A N 1
ATOM 822 C CA . THR A 1 101 ? -3.396 39.385 -46.582 1.00 26.42 101 THR A CA 1
ATOM 823 C C . THR A 1 101 ? -3.793 37.910 -46.776 1.00 26.42 101 THR A C 1
ATOM 825 O O . THR A 1 101 ? -3.349 37.016 -46.069 1.00 26.42 101 THR A O 1
ATOM 828 N N . SER A 1 102 ? -4.729 37.700 -47.693 1.00 29.62 102 SER A N 1
ATOM 829 C CA . SER A 1 102 ? -5.629 36.562 -47.911 1.00 29.62 102 SER A CA 1
ATOM 830 C C . SER A 1 102 ? -5.025 35.332 -48.613 1.00 29.62 102 SER A C 1
ATOM 832 O O . SER A 1 102 ? -4.229 35.507 -49.531 1.00 29.62 102 SER A O 1
ATOM 834 N N . ARG A 1 103 ? -5.526 34.112 -48.301 1.00 27.08 103 ARG A N 1
ATOM 835 C CA . ARG A 1 103 ? -6.107 33.124 -49.262 1.00 27.08 103 ARG A CA 1
ATOM 836 C C . ARG A 1 103 ? -6.385 31.717 -48.672 1.00 27.08 103 ARG A C 1
ATOM 838 O O . ARG A 1 103 ? -5.496 31.078 -48.137 1.00 27.08 103 ARG A O 1
ATOM 845 N N . SER A 1 104 ? -7.636 31.281 -48.884 1.00 26.03 104 SER A N 1
ATOM 846 C CA . SER A 1 104 ? -8.174 29.932 -49.197 1.00 26.03 104 SER A CA 1
ATOM 847 C C . SER A 1 104 ? -7.811 28.671 -48.383 1.00 26.03 104 SER A C 1
ATOM 849 O O . SER A 1 104 ? -6.678 28.216 -48.398 1.00 26.03 104 SER A O 1
ATOM 851 N N . HIS A 1 105 ? -8.877 28.064 -47.833 1.00 30.20 105 HIS A N 1
ATOM 852 C CA . HIS A 1 105 ? -9.198 26.634 -47.662 1.00 30.20 105 HIS A CA 1
ATOM 853 C C . HIS A 1 105 ? -8.097 25.572 -47.841 1.00 30.20 105 HIS A C 1
ATOM 855 O O . HIS A 1 105 ? -7.630 25.364 -48.952 1.00 30.20 105 HIS A O 1
ATOM 861 N N . GLU A 1 106 ? -7.899 24.747 -46.805 1.00 25.80 106 GLU A N 1
ATOM 862 C CA . GLU A 1 106 ? -8.167 23.297 -46.857 1.00 25.80 106 GLU A CA 1
ATOM 863 C C . GLU A 1 106 ? -8.185 22.692 -45.442 1.00 25.80 106 GLU A C 1
ATOM 865 O O . GLU A 1 106 ? -7.277 22.887 -44.638 1.00 25.80 106 GLU A O 1
ATOM 870 N N . SER A 1 107 ? -9.258 21.969 -45.126 1.00 32.66 107 SER A N 1
ATOM 871 C CA . SER A 1 107 ? -9.436 21.239 -43.873 1.00 32.66 107 SER A CA 1
ATOM 872 C C . SER A 1 107 ? -8.612 19.951 -43.889 1.00 32.66 107 SER A C 1
ATOM 874 O O . SER A 1 107 ? -8.892 19.058 -44.687 1.00 32.66 107 SER A O 1
ATOM 876 N N . LYS A 1 108 ? -7.662 19.804 -42.960 1.00 29.12 108 LYS A N 1
ATOM 877 C CA . LYS A 1 108 ? -7.149 18.495 -42.537 1.00 29.12 108 LYS A CA 1
ATOM 878 C C . LYS A 1 108 ? -7.092 18.426 -41.017 1.00 29.12 108 LYS A C 1
ATOM 880 O O . LYS A 1 108 ? -6.535 19.283 -40.349 1.00 29.12 108 LYS A O 1
ATOM 885 N N . ASN A 1 109 ? -7.751 17.387 -40.529 1.00 30.64 109 ASN A N 1
ATOM 886 C CA . ASN A 1 109 ? -7.952 16.995 -39.148 1.00 30.64 109 ASN A CA 1
ATOM 887 C C . ASN A 1 109 ? -6.590 16.725 -38.476 1.00 30.64 109 ASN A C 1
ATOM 889 O O . ASN A 1 109 ? -5.988 15.677 -38.710 1.00 30.64 109 ASN A O 1
ATOM 893 N N . SER A 1 110 ? -6.082 17.671 -37.688 1.00 26.69 110 SER A N 1
ATOM 894 C CA . SER A 1 110 ? -4.866 17.511 -36.889 1.00 26.69 110 SER A CA 1
ATOM 895 C C . SER A 1 110 ? -5.220 16.816 -35.575 1.00 26.69 110 SER A C 1
ATOM 897 O O . SER A 1 110 ? -5.718 17.441 -34.639 1.00 26.69 110 SER A O 1
ATOM 899 N N . LYS A 1 111 ? -4.990 15.497 -35.536 1.00 29.11 111 LYS A N 1
ATOM 900 C CA . LYS A 1 111 ? -4.779 14.764 -34.283 1.00 29.11 111 LYS A CA 1
ATOM 901 C C . LYS A 1 111 ? -3.666 15.476 -33.510 1.00 29.11 111 LYS A C 1
ATOM 903 O O . LYS A 1 111 ? -2.655 15.831 -34.102 1.00 29.11 111 LYS A O 1
ATOM 908 N N . SER A 1 112 ? -3.899 15.713 -32.227 1.00 31.27 112 SER A N 1
ATOM 909 C CA . SER A 1 112 ? -2.970 16.349 -31.296 1.00 31.27 112 SER A CA 1
ATOM 910 C C . SER A 1 112 ? -1.633 15.602 -31.240 1.00 31.27 112 SER A C 1
ATOM 912 O O . SER A 1 112 ? -1.597 14.431 -30.867 1.00 31.27 112 SER A O 1
ATOM 914 N N . ASP A 1 113 ? -0.555 16.306 -31.583 1.00 29.88 113 ASP A N 1
ATOM 915 C CA . ASP A 1 113 ? 0.853 15.876 -31.578 1.00 29.88 113 ASP A CA 1
ATOM 916 C C . ASP A 1 113 ? 1.438 15.696 -30.154 1.00 29.88 113 ASP A C 1
ATOM 918 O O . ASP A 1 113 ? 2.520 16.195 -29.851 1.00 29.88 113 ASP A O 1
ATOM 922 N N . LEU A 1 114 ? 0.729 15.010 -29.249 1.00 36.34 114 LEU A N 1
ATOM 923 C CA . LEU A 1 114 ? 1.216 14.734 -27.884 1.00 36.34 114 LEU A CA 1
ATOM 924 C C . LEU A 1 114 ? 1.338 13.250 -27.529 1.00 36.34 114 LEU A C 1
ATOM 926 O O . LEU A 1 114 ? 1.848 12.944 -26.458 1.00 36.34 114 LEU A O 1
ATOM 930 N N . ASP A 1 115 ? 0.974 12.335 -28.425 1.00 37.28 115 ASP A N 1
ATOM 931 C CA . ASP A 1 115 ? 1.082 10.903 -28.159 1.00 37.28 115 ASP A CA 1
ATOM 932 C C . ASP A 1 115 ? 1.987 10.210 -29.180 1.00 37.28 115 ASP A C 1
ATOM 934 O O . ASP A 1 115 ? 1.853 10.405 -30.389 1.00 37.28 115 ASP A O 1
ATOM 938 N N . VAL A 1 116 ? 2.848 9.330 -28.656 1.00 35.34 116 VAL A N 1
ATOM 939 C CA . VAL A 1 116 ? 3.811 8.442 -29.335 1.00 35.34 116 VAL A CA 1
ATOM 940 C C . VAL A 1 116 ? 5.232 9.022 -29.520 1.00 35.34 116 VAL A C 1
ATOM 942 O O . VAL A 1 116 ? 5.774 9.067 -30.625 1.00 35.34 116 VAL A O 1
ATOM 945 N N . GLU A 1 117 ? 5.917 9.365 -28.417 1.00 39.25 117 GLU A N 1
ATOM 946 C CA . GLU A 1 117 ? 7.359 9.052 -28.346 1.00 39.25 117 GLU A CA 1
ATOM 947 C C . GLU A 1 117 ? 7.476 7.513 -28.378 1.00 39.25 117 GLU A C 1
ATOM 949 O O . GLU A 1 117 ? 6.731 6.818 -27.689 1.00 39.25 117 GLU A O 1
ATOM 954 N N . LYS A 1 118 ? 8.331 6.972 -29.256 1.00 43.19 118 LYS A N 1
ATOM 955 C CA . LYS A 1 118 ? 8.471 5.526 -29.486 1.00 43.19 118 LYS A CA 1
ATOM 956 C C . LYS A 1 118 ? 8.699 4.776 -28.168 1.00 43.19 118 LYS A C 1
ATOM 958 O O . LYS A 1 118 ? 9.626 5.093 -27.433 1.00 43.19 118 LYS A O 1
ATOM 963 N N . ASP A 1 119 ? 7.912 3.726 -27.961 1.00 51.81 119 ASP A N 1
ATOM 964 C CA . ASP A 1 119 ? 7.894 2.795 -26.816 1.00 51.81 119 ASP A CA 1
ATOM 965 C C . ASP A 1 119 ? 9.251 2.111 -26.489 1.00 51.81 119 ASP A C 1
ATOM 967 O O . ASP A 1 119 ? 9.365 1.354 -25.532 1.00 51.81 119 ASP A O 1
ATOM 971 N N . GLU A 1 120 ? 10.300 2.347 -27.285 1.00 53.16 120 GLU A N 1
ATOM 972 C CA . GLU A 1 120 ? 11.568 1.604 -27.245 1.00 53.16 120 GLU A CA 1
ATOM 973 C C . GLU A 1 120 ? 12.564 2.091 -26.171 1.00 53.16 120 GLU A C 1
ATOM 975 O O . GLU A 1 120 ? 13.506 1.364 -25.855 1.00 53.16 120 GLU A O 1
ATOM 980 N N . ASP A 1 121 ? 12.346 3.267 -25.565 1.00 63.22 121 ASP A N 1
ATOM 981 C CA . ASP A 1 121 ? 13.289 3.887 -24.612 1.00 63.22 121 ASP A CA 1
ATOM 982 C C . ASP A 1 121 ? 12.790 3.930 -23.150 1.00 63.22 121 ASP A C 1
ATOM 984 O O . ASP A 1 121 ? 13.409 4.578 -22.300 1.00 63.22 121 ASP A O 1
ATOM 988 N N . GLN A 1 122 ? 11.691 3.243 -22.815 1.00 82.69 122 GLN A N 1
ATOM 989 C CA . GLN A 1 122 ? 11.188 3.215 -21.436 1.00 82.69 122 GLN A CA 1
ATOM 990 C C . GLN A 1 122 ? 12.076 2.364 -20.514 1.00 82.69 122 GLN A C 1
ATOM 992 O O . GLN A 1 122 ? 12.423 1.225 -20.832 1.00 82.69 122 GLN A O 1
ATOM 997 N N . ASN A 1 123 ? 12.401 2.903 -19.335 1.00 91.81 123 ASN A N 1
ATOM 998 C CA . ASN A 1 123 ? 12.973 2.144 -18.220 1.00 91.81 123 ASN A CA 1
ATOM 999 C C . ASN A 1 123 ? 11.891 1.804 -17.182 1.00 91.81 123 ASN A C 1
ATOM 1001 O O . ASN A 1 123 ? 10.748 2.268 -17.282 1.00 91.81 123 ASN A O 1
ATOM 1005 N N . LEU A 1 124 ? 12.237 0.986 -16.182 1.00 95.69 124 LEU A N 1
ATOM 1006 C CA . LEU A 1 124 ? 11.250 0.496 -15.219 1.00 95.69 124 LEU A CA 1
ATOM 1007 C C . LEU A 1 124 ? 10.615 1.646 -14.426 1.00 95.69 124 LEU A C 1
ATOM 1009 O O . LEU A 1 124 ? 9.409 1.632 -14.186 1.00 95.69 124 LEU A O 1
ATOM 1013 N N . ALA A 1 125 ? 11.402 2.662 -14.061 1.00 96.62 125 ALA A N 1
ATOM 1014 C CA . ALA A 1 125 ? 10.906 3.819 -13.321 1.00 96.62 125 ALA A CA 1
ATOM 1015 C C . ALA A 1 125 ? 9.867 4.602 -14.135 1.00 96.62 125 ALA A C 1
ATOM 1017 O O . ALA A 1 125 ? 8.767 4.855 -13.644 1.00 96.62 125 ALA A O 1
ATOM 1018 N N . THR A 1 126 ? 10.177 4.941 -15.390 1.00 95.12 126 THR A N 1
ATOM 1019 C CA . THR A 1 126 ? 9.254 5.676 -16.269 1.00 95.12 126 THR A CA 1
ATOM 1020 C C . THR A 1 126 ? 7.993 4.874 -16.573 1.00 95.12 126 THR A C 1
ATOM 1022 O O . THR A 1 126 ? 6.902 5.440 -16.563 1.00 95.12 126 THR A O 1
ATOM 1025 N N . PHE A 1 127 ? 8.124 3.557 -16.766 1.00 96.44 127 PHE A N 1
ATOM 1026 C CA . PHE A 1 127 ? 6.991 2.660 -16.987 1.00 96.44 127 PHE A CA 1
ATOM 1027 C C . PHE A 1 127 ? 6.041 2.639 -15.779 1.00 96.44 127 PHE A C 1
ATOM 1029 O O . PHE A 1 127 ? 4.838 2.859 -15.930 1.00 96.44 127 PHE A O 1
ATOM 1036 N N . LEU A 1 128 ? 6.574 2.425 -14.569 1.00 97.94 128 LEU A N 1
ATOM 1037 C CA . LEU A 1 128 ? 5.770 2.390 -13.343 1.00 97.94 128 LEU A CA 1
ATOM 1038 C C . LEU A 1 128 ? 5.086 3.732 -13.075 1.00 97.94 128 LEU A C 1
ATOM 1040 O O . LEU A 1 128 ? 3.907 3.747 -12.727 1.00 97.94 128 LEU A O 1
ATOM 1044 N N . ILE A 1 129 ? 5.793 4.847 -13.287 1.00 97.31 129 ILE A N 1
ATOM 1045 C CA . ILE A 1 129 ? 5.230 6.197 -13.157 1.00 97.31 129 ILE A CA 1
ATOM 1046 C C . ILE A 1 129 ? 4.065 6.380 -14.128 1.00 97.31 129 ILE A C 1
ATOM 1048 O O . ILE A 1 129 ? 2.972 6.746 -13.701 1.00 97.31 129 ILE A O 1
ATOM 1052 N N . GLN A 1 130 ? 4.259 6.072 -15.414 1.00 95.19 130 GLN A N 1
ATOM 1053 C CA . GLN A 1 130 ? 3.209 6.225 -16.418 1.00 95.19 130 GLN A CA 1
ATOM 1054 C C . GLN A 1 130 ? 1.980 5.378 -16.071 1.00 95.19 130 GLN A C 1
ATOM 1056 O O . GLN A 1 130 ? 0.857 5.880 -16.123 1.00 95.19 130 GLN A O 1
ATOM 1061 N N . ARG A 1 131 ? 2.170 4.116 -15.671 1.00 96.56 131 ARG A N 1
ATOM 1062 C CA . ARG A 1 131 ? 1.069 3.228 -15.262 1.00 96.56 131 ARG A CA 1
ATOM 1063 C C . ARG A 1 131 ? 0.343 3.751 -14.023 1.00 96.56 131 ARG A C 1
ATOM 1065 O O . ARG A 1 131 ? -0.883 3.813 -14.018 1.00 96.56 131 ARG A O 1
ATOM 1072 N N . ALA A 1 132 ? 1.083 4.203 -13.012 1.00 97.19 132 ALA A N 1
ATOM 1073 C CA . ALA A 1 132 ? 0.521 4.796 -11.802 1.00 97.19 132 ALA A CA 1
ATOM 1074 C C . ALA A 1 132 ? -0.303 6.061 -12.102 1.00 97.19 132 ALA A C 1
ATOM 1076 O O . ALA A 1 132 ? -1.384 6.242 -11.547 1.00 97.19 132 ALA A O 1
ATOM 1077 N N . CYS A 1 133 ? 0.147 6.924 -13.013 1.00 95.75 133 CYS A N 1
ATOM 1078 C CA . CYS A 1 133 ? -0.600 8.125 -13.390 1.00 95.75 133 CYS A CA 1
ATOM 1079 C C . CYS A 1 133 ? -1.976 7.815 -14.012 1.00 95.75 133 CYS A C 1
ATOM 1081 O O . CYS A 1 133 ? -2.904 8.599 -13.840 1.00 95.75 133 CYS A O 1
ATOM 1083 N N . HIS A 1 134 ? -2.143 6.670 -14.680 1.00 95.19 134 HIS A N 1
ATOM 1084 C CA . HIS A 1 134 ? -3.412 6.279 -15.313 1.00 95.19 134 HIS A CA 1
ATOM 1085 C C . HIS A 1 134 ? -4.339 5.455 -14.407 1.00 95.19 134 HIS A C 1
ATOM 1087 O O . HIS A 1 134 ? -5.489 5.214 -14.771 1.00 95.19 134 HIS A O 1
ATOM 1093 N N . ASN A 1 135 ? -3.871 5.023 -13.234 1.00 97.06 135 ASN A N 1
ATOM 1094 C CA . ASN A 1 135 ? -4.651 4.197 -12.323 1.00 97.06 135 ASN A CA 1
ATOM 1095 C C . ASN A 1 135 ? -4.423 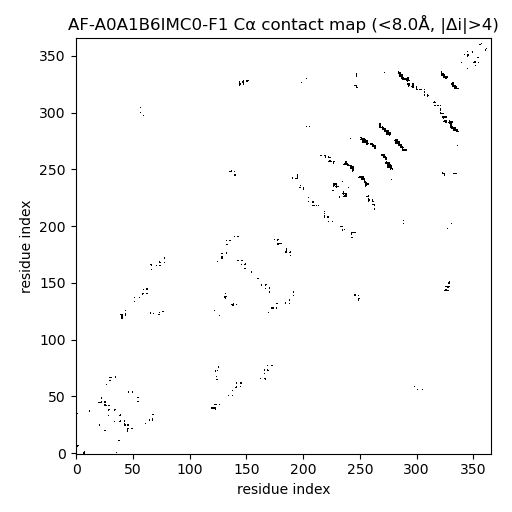4.626 -10.868 1.00 97.06 135 ASN A C 1
ATOM 1097 O O . ASN A 1 135 ? -3.356 4.424 -10.287 1.00 97.06 135 ASN A O 1
ATOM 1101 N N . SER A 1 136 ? -5.473 5.163 -10.250 1.00 96.69 136 SER A N 1
ATOM 1102 C CA . SER A 1 136 ? -5.434 5.695 -8.885 1.00 96.69 136 SER A CA 1
ATOM 1103 C C . SER A 1 136 ? -5.086 4.650 -7.822 1.00 96.69 136 SER A C 1
ATOM 1105 O O . SER A 1 136 ? -4.428 4.978 -6.834 1.00 96.69 136 SER A O 1
ATOM 1107 N N . THR A 1 137 ? -5.474 3.386 -8.025 1.00 97.81 137 THR A N 1
ATOM 1108 C CA . THR A 1 137 ? -5.136 2.284 -7.112 1.00 97.81 137 THR A CA 1
ATOM 1109 C C . THR A 1 137 ? -3.650 1.950 -7.199 1.00 97.81 137 THR A C 1
ATOM 1111 O O . THR A 1 137 ? -2.988 1.844 -6.165 1.00 97.81 137 THR A O 1
ATOM 1114 N N . LEU A 1 138 ? -3.104 1.856 -8.418 1.00 97.94 138 LEU A N 1
ATOM 1115 C CA . LEU A 1 138 ? -1.665 1.675 -8.634 1.00 97.94 138 LEU A CA 1
ATOM 1116 C C . LEU A 1 138 ? -0.867 2.837 -8.042 1.00 97.94 138 LEU A C 1
ATOM 1118 O O . LEU A 1 138 ? 0.089 2.595 -7.312 1.00 97.94 138 LEU A O 1
ATOM 1122 N N . ALA A 1 139 ? -1.277 4.083 -8.280 1.00 98.25 139 ALA A N 1
ATOM 1123 C CA . ALA A 1 139 ? -0.606 5.250 -7.714 1.00 98.25 139 ALA A CA 1
ATOM 1124 C C . ALA A 1 139 ? -0.607 5.295 -6.192 1.00 98.25 139 ALA A C 1
ATOM 1126 O O . ALA A 1 139 ? 0.411 5.659 -5.608 1.00 98.25 139 ALA A O 1
ATOM 1127 N N . ASN A 1 140 ? -1.717 4.921 -5.553 1.00 98.56 140 ASN A N 1
ATOM 1128 C CA . ASN A 1 140 ? -1.787 4.827 -4.100 1.00 98.56 140 ASN A CA 1
ATOM 1129 C C . ASN A 1 140 ? -0.702 3.882 -3.572 1.00 98.56 140 ASN A C 1
ATOM 1131 O O . ASN A 1 140 ? 0.138 4.288 -2.773 1.00 98.56 140 ASN A O 1
ATOM 1135 N N . TYR A 1 141 ? -0.675 2.635 -4.046 1.00 98.44 141 TYR A N 1
ATOM 1136 C CA . TYR A 1 141 ? 0.310 1.667 -3.565 1.00 98.44 141 TYR A CA 1
ATOM 1137 C C . TYR A 1 141 ? 1.737 2.036 -3.973 1.00 98.44 141 TYR A C 1
ATOM 1139 O O . TYR A 1 141 ? 2.641 1.937 -3.151 1.00 98.44 141 TYR A O 1
ATOM 1147 N N . PHE A 1 142 ? 1.940 2.532 -5.194 1.00 98.62 142 PHE A N 1
ATOM 1148 C CA . PHE A 1 142 ? 3.251 2.963 -5.673 1.00 98.62 142 PHE A CA 1
ATOM 1149 C C . PHE A 1 142 ? 3.828 4.086 -4.807 1.00 98.62 142 PHE A C 1
ATOM 1151 O O . PHE A 1 142 ? 4.981 3.999 -4.389 1.00 98.62 142 PHE A O 1
ATOM 1158 N N . TYR A 1 143 ? 3.015 5.088 -4.452 1.00 98.56 143 TYR A N 1
ATOM 1159 C CA . TYR A 1 143 ? 3.414 6.153 -3.535 1.00 98.56 143 TYR A CA 1
ATOM 1160 C C . TYR A 1 143 ? 3.865 5.597 -2.180 1.00 98.56 143 TYR A C 1
ATOM 1162 O O . TYR A 1 143 ? 4.972 5.891 -1.725 1.00 98.56 143 TYR A O 1
ATOM 1170 N N . TRP A 1 144 ? 3.020 4.774 -1.550 1.00 98.12 144 TRP A N 1
ATOM 1171 C CA . TRP A 1 144 ? 3.294 4.239 -0.218 1.00 98.12 144 TRP A CA 1
ATOM 1172 C C . TRP A 1 144 ? 4.489 3.283 -0.199 1.00 98.12 144 TRP A C 1
ATOM 1174 O O . TRP A 1 144 ? 5.222 3.256 0.782 1.00 98.12 144 TRP A O 1
ATOM 1184 N N . TYR A 1 145 ? 4.739 2.550 -1.284 1.00 97.56 145 TYR A N 1
ATOM 1185 C CA . TYR A 1 145 ? 5.914 1.684 -1.390 1.00 97.56 145 TYR A CA 1
ATOM 1186 C C . TYR A 1 145 ? 7.190 2.497 -1.621 1.00 97.56 145 TYR A C 1
ATOM 1188 O O . TYR A 1 145 ? 8.226 2.181 -1.047 1.00 97.56 145 TYR A O 1
ATOM 1196 N N . LEU A 1 146 ? 7.138 3.566 -2.422 1.00 96.75 146 LEU A N 1
ATOM 1197 C CA . LEU A 1 146 ? 8.299 4.433 -2.625 1.00 96.75 146 LEU A CA 1
ATOM 1198 C C . LEU A 1 146 ? 8.669 5.206 -1.355 1.00 96.75 146 LEU A C 1
ATOM 1200 O O . LEU A 1 146 ? 9.851 5.296 -1.026 1.00 96.75 146 LEU A O 1
ATOM 1204 N N . ILE A 1 147 ? 7.693 5.777 -0.636 1.00 94.62 147 ILE A N 1
ATOM 1205 C CA . ILE A 1 147 ? 7.995 6.604 0.543 1.00 94.62 147 ILE A CA 1
ATOM 1206 C C . ILE A 1 147 ? 8.656 5.784 1.655 1.00 94.62 147 ILE A C 1
ATOM 1208 O O . ILE A 1 147 ? 9.613 6.259 2.263 1.00 94.62 147 ILE A O 1
ATOM 1212 N N . THR A 1 148 ? 8.244 4.526 1.853 1.00 92.31 148 THR A N 1
ATOM 1213 C CA . THR A 1 148 ? 8.877 3.634 2.836 1.00 92.31 148 THR A CA 1
ATOM 1214 C C . THR A 1 148 ? 10.343 3.362 2.511 1.00 92.31 148 THR A C 1
ATOM 1216 O O . THR A 1 148 ? 11.165 3.311 3.422 1.00 92.31 148 THR A O 1
ATOM 1219 N N . GLU A 1 149 ? 10.694 3.259 1.226 1.00 91.81 149 GLU A N 1
ATOM 1220 C CA . GLU A 1 149 ? 12.086 3.096 0.784 1.00 91.81 149 GLU A CA 1
ATOM 1221 C C . GLU A 1 149 ? 12.884 4.414 0.852 1.00 91.81 149 GLU A C 1
ATOM 1223 O O . GLU A 1 149 ? 14.106 4.401 0.993 1.00 91.81 149 GLU A O 1
ATOM 1228 N N . CYS A 1 150 ? 12.215 5.573 0.799 1.00 90.81 150 CYS A N 1
ATOM 1229 C CA . CYS A 1 150 ? 12.861 6.881 0.973 1.00 90.81 150 CYS A CA 1
ATOM 1230 C C . CYS A 1 150 ? 13.219 7.185 2.441 1.00 90.81 150 CYS A C 1
ATOM 1232 O O . CYS A 1 150 ? 14.185 7.916 2.714 1.00 90.81 150 CYS A O 1
ATOM 1234 N N . GLU A 1 151 ? 12.407 6.676 3.372 1.00 84.00 151 GLU A N 1
ATOM 1235 C CA . GLU A 1 151 ? 12.503 6.929 4.812 1.00 84.00 151 GLU A CA 1
ATOM 1236 C C . GLU A 1 151 ? 13.550 6.072 5.531 1.00 84.00 151 GLU A C 1
ATOM 1238 O O . GLU A 1 151 ? 13.940 6.426 6.647 1.00 84.00 151 GLU A O 1
ATOM 1243 N N . ASP A 1 152 ? 14.004 4.968 4.931 1.00 65.56 152 ASP A N 1
ATOM 1244 C CA . ASP A 1 152 ? 14.794 3.977 5.658 1.00 65.56 152 ASP A CA 1
ATOM 1245 C C . ASP A 1 152 ? 16.160 4.518 6.113 1.00 65.56 152 ASP A C 1
ATOM 1247 O O . ASP A 1 152 ? 16.913 5.137 5.352 1.00 65.56 152 ASP A O 1
ATOM 1251 N N . GLN A 1 153 ? 16.454 4.328 7.404 1.00 56.59 153 GLN A N 1
ATOM 1252 C CA . GLN A 1 153 ? 17.652 4.837 8.073 1.00 56.59 153 GLN A CA 1
ATOM 1253 C C . GLN A 1 153 ? 18.269 3.785 8.995 1.00 56.59 153 GLN A C 1
ATOM 1255 O O . GLN A 1 153 ? 17.951 3.727 10.178 1.00 56.59 153 GLN A O 1
ATOM 1260 N N . GLU A 1 154 ? 19.258 3.081 8.448 1.00 54.94 154 GLU A N 1
ATOM 1261 C CA . GLU A 1 154 ? 20.580 2.852 9.042 1.00 54.94 154 GLU A CA 1
ATOM 1262 C C . GLU A 1 154 ? 21.601 2.883 7.887 1.00 54.94 154 GLU A C 1
ATOM 1264 O O . GLU A 1 154 ? 21.857 1.882 7.227 1.00 54.94 154 GLU A O 1
ATOM 1269 N N . VAL A 1 155 ? 22.156 4.065 7.581 1.00 58.31 155 VAL A N 1
ATOM 1270 C CA . VAL A 1 155 ? 23.193 4.210 6.543 1.00 58.31 155 VAL A CA 1
ATOM 1271 C C . VAL A 1 155 ? 24.517 3.706 7.109 1.00 58.31 155 VAL A C 1
ATOM 1273 O O . VAL A 1 155 ? 25.261 4.459 7.737 1.00 58.31 155 VAL A O 1
ATOM 1276 N N . ALA A 1 156 ? 24.801 2.422 6.907 1.00 53.16 156 ALA A N 1
ATOM 1277 C CA . ALA A 1 156 ? 26.106 1.835 7.204 1.00 53.16 156 ALA A CA 1
ATOM 1278 C C . ALA A 1 156 ? 27.010 1.743 5.958 1.00 53.16 156 ALA A C 1
ATOM 1280 O O . ALA A 1 156 ? 28.227 1.618 6.103 1.00 53.16 156 ALA A O 1
ATOM 1281 N N . VAL A 1 157 ? 26.450 1.822 4.739 1.00 64.38 157 VAL A N 1
ATOM 1282 C CA . VAL A 1 157 ? 27.163 1.538 3.479 1.00 64.38 157 VAL A CA 1
ATOM 1283 C C . VAL A 1 157 ? 26.866 2.595 2.404 1.00 64.38 157 VAL A C 1
ATOM 1285 O O . VAL A 1 157 ? 25.730 3.024 2.232 1.00 64.38 157 VAL A O 1
ATOM 1288 N N . GLU A 1 158 ? 27.878 2.996 1.622 1.00 66.62 158 GLU A N 1
ATOM 1289 C CA . GLU A 1 158 ? 27.729 3.956 0.505 1.00 66.62 158 GLU A CA 1
ATOM 1290 C C . GLU A 1 158 ? 26.724 3.506 -0.572 1.00 66.62 158 GLU A C 1
ATOM 1292 O O . GLU A 1 158 ? 26.085 4.341 -1.216 1.00 66.62 158 GLU A O 1
ATOM 1297 N N . LEU A 1 159 ? 26.590 2.191 -0.781 1.00 66.94 159 LEU A N 1
ATOM 1298 C CA . LEU A 1 159 ? 25.650 1.612 -1.742 1.00 66.94 159 LEU A CA 1
ATOM 1299 C C . LEU A 1 159 ? 24.197 1.936 -1.363 1.00 66.94 159 LEU A C 1
ATOM 1301 O O . LEU A 1 159 ? 23.412 2.297 -2.238 1.00 66.94 159 LEU A O 1
ATOM 1305 N N . ASP A 1 160 ? 23.875 1.904 -0.070 1.00 77.50 160 ASP A N 1
ATOM 1306 C CA . ASP A 1 160 ? 22.531 2.197 0.434 1.00 77.50 160 ASP A CA 1
ATOM 1307 C C . ASP A 1 160 ? 22.168 3.671 0.214 1.00 77.50 160 ASP A C 1
ATOM 1309 O O . ASP A 1 160 ? 21.031 3.993 -0.130 1.00 77.50 160 ASP A O 1
ATOM 1313 N N . THR A 1 161 ? 23.150 4.576 0.300 1.00 84.62 161 THR A N 1
ATOM 1314 C CA . THR A 1 161 ? 22.951 6.001 -0.003 1.00 84.62 161 THR A CA 1
ATOM 1315 C C . THR A 1 161 ? 22.570 6.222 -1.465 1.00 84.62 161 THR A C 1
ATOM 1317 O O . THR A 1 161 ? 21.616 6.947 -1.736 1.00 84.62 161 THR A O 1
ATOM 1320 N N . LYS A 1 162 ? 23.262 5.572 -2.413 1.00 90.19 162 LYS A N 1
ATOM 1321 C CA . LYS A 1 162 ? 22.951 5.700 -3.850 1.00 90.19 162 LYS A CA 1
ATOM 1322 C C . LYS A 1 162 ? 21.577 5.128 -4.192 1.00 90.19 162 LYS A C 1
ATOM 1324 O O . LYS A 1 162 ? 20.839 5.730 -4.967 1.00 90.19 162 LYS A O 1
ATOM 1329 N N . VAL A 1 163 ? 21.223 3.986 -3.601 1.00 91.50 163 VAL A N 1
ATOM 1330 C CA . VAL A 1 163 ? 19.895 3.372 -3.773 1.00 91.50 163 VAL A CA 1
ATOM 1331 C C . VAL A 1 163 ? 18.806 4.295 -3.224 1.00 91.50 163 VAL A C 1
ATOM 1333 O O . VAL A 1 163 ? 17.799 4.532 -3.890 1.00 91.50 163 VAL A O 1
ATOM 1336 N N . ARG A 1 164 ? 19.024 4.887 -2.046 1.00 90.88 164 ARG A N 1
ATOM 1337 C CA . ARG A 1 164 ? 18.093 5.858 -1.464 1.00 90.88 164 ARG A CA 1
ATOM 1338 C C . ARG A 1 164 ? 17.941 7.108 -2.332 1.00 90.88 164 ARG A C 1
ATOM 1340 O O . ARG A 1 164 ? 16.825 7.581 -2.530 1.00 90.88 164 ARG A O 1
ATOM 1347 N N . GLU A 1 165 ? 19.035 7.644 -2.868 1.00 93.25 165 GLU A N 1
ATOM 1348 C CA . GLU A 1 165 ? 18.990 8.767 -3.814 1.00 93.25 165 GLU A CA 1
ATOM 1349 C C . GLU A 1 165 ? 18.211 8.420 -5.088 1.00 93.25 165 GLU A C 1
ATOM 1351 O O . GLU A 1 165 ? 17.450 9.256 -5.582 1.00 93.25 165 GLU A O 1
ATOM 1356 N N . MET A 1 166 ? 18.341 7.188 -5.588 1.00 95.25 166 MET A N 1
ATOM 1357 C CA . MET A 1 166 ? 17.534 6.694 -6.702 1.00 95.25 166 MET A CA 1
ATOM 1358 C C . MET A 1 166 ? 16.040 6.708 -6.349 1.00 95.25 166 MET A C 1
ATOM 1360 O O . MET A 1 166 ? 15.271 7.337 -7.074 1.00 95.25 166 MET A O 1
ATOM 1364 N N . TYR A 1 167 ? 15.620 6.130 -5.217 1.00 96.62 167 TYR A N 1
ATOM 1365 C CA . TYR A 1 167 ? 14.205 6.144 -4.816 1.00 96.62 167 TYR A CA 1
ATOM 1366 C C . TYR A 1 167 ? 13.658 7.562 -4.622 1.00 96.62 167 TYR A C 1
ATOM 1368 O O . TYR A 1 167 ? 12.554 7.862 -5.075 1.00 96.62 167 TYR A O 1
ATOM 1376 N N . LEU A 1 168 ? 14.445 8.461 -4.021 1.00 96.00 168 LEU A N 1
ATOM 1377 C CA . LEU A 1 168 ? 14.085 9.877 -3.902 1.00 96.00 168 LEU A CA 1
ATOM 1378 C C . LEU A 1 168 ? 13.913 10.538 -5.276 1.00 96.00 168 LEU A C 1
ATOM 1380 O O . LEU A 1 168 ? 13.022 11.367 -5.447 1.00 96.00 168 LEU A O 1
ATOM 1384 N N . THR A 1 169 ? 14.744 10.177 -6.253 1.00 97.25 169 THR A N 1
ATOM 1385 C CA . THR A 1 169 ? 14.636 10.680 -7.629 1.00 97.25 169 THR A CA 1
ATOM 1386 C C . THR A 1 169 ? 13.363 10.171 -8.298 1.00 97.25 169 THR A C 1
ATOM 1388 O O . THR A 1 169 ? 12.615 10.973 -8.849 1.00 97.25 169 THR A O 1
ATOM 1391 N N . VAL A 1 170 ? 13.052 8.877 -8.175 1.00 98.06 170 VAL A N 1
ATOM 1392 C CA . VAL A 1 170 ? 11.805 8.292 -8.702 1.00 98.06 170 VAL A CA 1
ATOM 1393 C C . VAL A 1 170 ? 10.573 8.916 -8.035 1.00 98.06 170 VAL A C 1
ATOM 1395 O O . VAL A 1 170 ? 9.608 9.241 -8.723 1.00 98.06 170 VAL A O 1
ATOM 1398 N N . MET A 1 171 ? 10.611 9.159 -6.720 1.00 97.75 171 MET A N 1
ATOM 1399 C CA . MET A 1 171 ? 9.535 9.852 -6.004 1.00 97.75 171 MET A CA 1
ATOM 1400 C C . MET A 1 171 ? 9.321 11.276 -6.538 1.00 97.75 171 MET A C 1
ATOM 1402 O O . MET A 1 171 ? 8.181 11.660 -6.796 1.00 97.75 171 MET A O 1
ATOM 1406 N N . ARG A 1 172 ? 10.396 12.049 -6.753 1.00 97.00 172 ARG A N 1
ATOM 1407 C CA . ARG A 1 172 ? 10.296 13.392 -7.355 1.00 97.00 172 ARG A CA 1
ATOM 1408 C C . ARG A 1 172 ? 9.718 13.330 -8.762 1.00 97.00 172 ARG A C 1
ATOM 1410 O O . ARG A 1 172 ? 8.768 14.051 -9.039 1.00 97.00 172 ARG A O 1
ATOM 1417 N N . MET A 1 173 ? 10.224 12.423 -9.604 1.00 97.31 173 MET A N 1
ATOM 1418 C CA . MET A 1 173 ? 9.690 12.198 -10.950 1.00 97.31 173 MET A CA 1
ATOM 1419 C C . MET A 1 173 ? 8.186 11.936 -10.916 1.00 97.31 173 MET A C 1
ATOM 1421 O O . MET A 1 173 ? 7.433 12.563 -11.655 1.00 97.31 173 MET A O 1
ATOM 1425 N N . PHE A 1 174 ? 7.738 11.039 -10.038 1.00 98.12 174 PHE A N 1
ATOM 1426 C CA . PHE A 1 174 ? 6.327 10.700 -9.901 1.00 98.12 174 PHE A CA 1
ATOM 1427 C C . PHE A 1 174 ? 5.477 11.900 -9.459 1.00 98.12 174 PHE A C 1
ATOM 1429 O O . PHE A 1 174 ? 4.439 12.180 -10.059 1.00 98.12 174 PHE A O 1
ATOM 1436 N N . GLN A 1 175 ? 5.922 12.635 -8.437 1.00 96.56 175 GLN A N 1
ATOM 1437 C CA . GLN A 1 175 ? 5.203 13.801 -7.920 1.00 96.56 175 GLN A CA 1
ATOM 1438 C C . GLN A 1 175 ? 5.127 14.945 -8.938 1.00 96.56 175 GLN A C 1
ATOM 1440 O O . GLN A 1 175 ? 4.049 15.507 -9.116 1.00 96.56 175 GLN A O 1
ATOM 1445 N N . GLU A 1 176 ? 6.232 15.262 -9.617 1.00 95.81 176 GLU A N 1
ATOM 1446 C CA . GLU A 1 176 ? 6.290 16.294 -10.662 1.00 95.81 176 GLU A CA 1
ATOM 1447 C C . GLU A 1 176 ? 5.435 15.901 -11.872 1.00 95.81 176 GLU A C 1
ATOM 1449 O O . GLU A 1 176 ? 4.650 16.714 -12.356 1.00 95.81 176 GLU A O 1
ATOM 1454 N N . THR A 1 177 ? 5.475 14.628 -12.291 1.00 95.94 177 THR A N 1
ATOM 1455 C CA . THR A 1 177 ? 4.620 14.121 -13.379 1.00 95.94 177 THR A CA 1
ATOM 1456 C C . THR A 1 177 ? 3.139 14.304 -13.050 1.00 95.94 177 THR A C 1
ATOM 1458 O O . THR A 1 177 ? 2.376 14.770 -13.894 1.00 95.94 177 THR A O 1
ATOM 1461 N N . LEU A 1 178 ? 2.712 13.988 -11.822 1.00 95.81 178 LEU A N 1
ATOM 1462 C CA . LEU A 1 178 ? 1.322 14.204 -11.417 1.00 95.81 178 LEU A CA 1
ATOM 1463 C C . LEU A 1 178 ? 0.952 15.694 -11.341 1.00 95.81 178 LEU A C 1
ATOM 1465 O O . LEU A 1 178 ? -0.152 16.068 -11.731 1.00 95.81 178 LEU A O 1
ATOM 1469 N N . GLN A 1 179 ? 1.869 16.537 -10.861 1.00 94.75 179 GLN A N 1
ATOM 1470 C CA . GLN A 1 179 ? 1.652 17.977 -10.705 1.00 94.75 179 GLN A CA 1
ATOM 1471 C C . GLN A 1 179 ? 1.519 18.709 -12.038 1.00 94.75 179 GLN A C 1
ATOM 1473 O O . GLN A 1 179 ? 0.662 19.580 -12.195 1.00 94.75 179 GLN A O 1
ATOM 1478 N N . ASN A 1 180 ? 2.368 18.345 -12.993 1.00 92.94 180 ASN A N 1
ATOM 1479 C CA . ASN A 1 180 ? 2.466 19.001 -14.292 1.00 92.94 180 ASN A CA 1
ATOM 1480 C C . ASN A 1 180 ? 1.619 18.298 -15.366 1.00 92.94 180 ASN A C 1
ATOM 1482 O O . ASN A 1 180 ? 1.554 18.751 -16.507 1.00 92.94 180 ASN A O 1
ATOM 1486 N N . GLY A 1 181 ? 0.946 17.207 -14.993 1.00 91.75 181 GLY A N 1
ATOM 1487 C CA . GLY A 1 181 ? -0.023 16.502 -15.819 1.00 91.75 181 GLY A CA 1
ATOM 1488 C C . GLY A 1 181 ? -1.362 17.221 -15.977 1.00 91.75 181 GLY A C 1
ATOM 1489 O O . GLY A 1 181 ? -1.570 18.353 -15.541 1.00 91.75 181 GLY A O 1
ATOM 1490 N N . PHE A 1 182 ? -2.316 16.523 -16.591 1.00 93.00 182 PHE A N 1
ATOM 1491 C CA . PHE A 1 182 ? -3.685 17.012 -16.745 1.00 93.00 182 PHE A CA 1
ATOM 1492 C C . PHE A 1 182 ? -4.481 16.949 -15.431 1.00 93.00 182 PHE A C 1
ATOM 1494 O O . PHE A 1 182 ? -4.054 16.363 -14.437 1.00 93.00 182 PHE A O 1
ATOM 1501 N N . ALA A 1 183 ? -5.675 17.549 -15.426 1.00 95.19 183 ALA A N 1
ATOM 1502 C CA . ALA A 1 183 ? -6.476 17.772 -14.219 1.00 95.19 183 ALA A CA 1
ATOM 1503 C C . ALA A 1 183 ? -6.724 16.509 -13.365 1.00 95.19 183 ALA A C 1
ATOM 1505 O O . ALA A 1 183 ? -6.770 16.596 -12.138 1.00 95.19 183 ALA A O 1
ATOM 1506 N N . GLU A 1 184 ? -6.871 15.334 -13.984 1.00 94.88 184 GLU A N 1
ATOM 1507 C CA . GLU A 1 184 ? -7.054 14.073 -13.250 1.00 94.88 184 GLU A CA 1
ATOM 1508 C C . GLU A 1 184 ? -5.790 13.663 -12.479 1.00 94.88 184 GLU A C 1
ATOM 1510 O O . GLU A 1 184 ? -5.889 13.255 -11.321 1.00 94.88 184 GLU A O 1
ATOM 1515 N N . TRP A 1 185 ? -4.604 13.842 -13.068 1.00 95.88 185 TRP A N 1
ATOM 1516 C CA . TRP A 1 185 ? -3.320 13.566 -12.415 1.00 95.88 185 TRP A CA 1
ATOM 1517 C C . TRP A 1 185 ? -3.056 14.535 -11.262 1.00 95.88 185 TRP A C 1
ATOM 1519 O O . TRP A 1 185 ? -2.662 14.115 -10.174 1.00 95.88 185 TRP A O 1
ATOM 1529 N N . GLN A 1 186 ? -3.377 15.814 -11.452 1.00 96.44 186 GLN A N 1
ATOM 1530 C CA . GLN A 1 186 ? -3.279 16.824 -10.397 1.00 96.44 186 GLN A CA 1
ATOM 1531 C C . GLN A 1 186 ? -4.222 16.512 -9.230 1.00 96.44 186 GLN A C 1
ATOM 1533 O O . GLN A 1 186 ? -3.836 16.598 -8.063 1.00 96.44 186 GLN 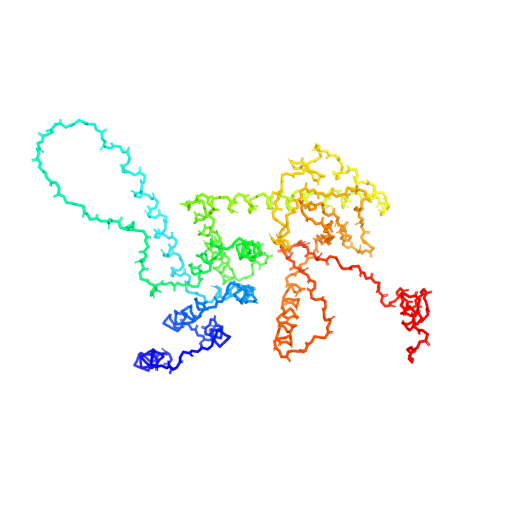A O 1
ATOM 1538 N N . LYS A 1 187 ? -5.454 16.076 -9.525 1.00 95.44 187 LYS A N 1
ATOM 1539 C CA . LYS A 1 187 ? -6.398 15.601 -8.505 1.00 95.44 187 LYS A CA 1
ATOM 1540 C C . LYS A 1 187 ? -5.845 14.387 -7.758 1.00 95.44 187 LYS A C 1
ATOM 1542 O O . LYS A 1 187 ? -5.971 14.309 -6.538 1.00 95.44 187 LYS A O 1
ATOM 1547 N N . GLN A 1 188 ? -5.211 13.456 -8.465 1.00 95.62 188 GLN A N 1
ATOM 1548 C CA . GLN A 1 188 ? -4.562 12.299 -7.855 1.00 95.62 188 GLN A CA 1
ATOM 1549 C C . GLN A 1 188 ? -3.403 12.709 -6.932 1.00 95.62 188 GLN A C 1
ATOM 1551 O O . GLN A 1 188 ? -3.288 12.177 -5.829 1.00 95.62 188 GLN A O 1
ATOM 1556 N N . GLN A 1 189 ? -2.607 13.713 -7.313 1.00 96.81 189 GLN A N 1
ATOM 1557 C CA . GLN A 1 189 ? -1.574 14.287 -6.445 1.00 96.81 189 GLN A CA 1
ATOM 1558 C C . GLN A 1 189 ? -2.165 14.867 -5.152 1.00 96.81 189 GLN A C 1
ATOM 1560 O O . GLN A 1 189 ? -1.654 14.598 -4.065 1.00 96.81 189 GLN A O 1
ATOM 1565 N N . GLN A 1 190 ? -3.257 15.632 -5.255 1.00 96.56 190 GLN A N 1
ATOM 1566 C CA . GLN A 1 190 ? -3.943 16.214 -4.096 1.00 96.56 190 GLN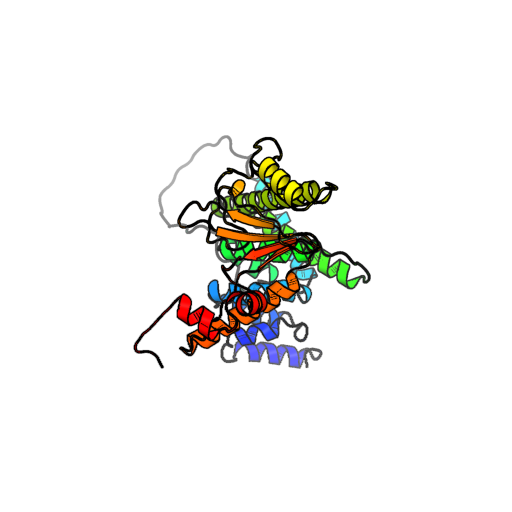 A CA 1
ATOM 1567 C C . GLN A 1 190 ? -4.481 15.131 -3.157 1.00 96.56 190 GLN A C 1
ATOM 1569 O O . GLN A 1 190 ? -4.345 15.243 -1.942 1.00 96.56 190 GLN A O 1
ATOM 1574 N N . VAL A 1 191 ? -5.039 14.048 -3.710 1.00 97.19 191 VAL A N 1
ATOM 1575 C CA . VAL A 1 191 ? -5.478 12.888 -2.923 1.00 97.19 191 VAL A CA 1
ATOM 1576 C C . VAL A 1 191 ? -4.320 12.304 -2.113 1.00 97.19 191 VAL A C 1
ATOM 1578 O O . VAL A 1 191 ? -4.470 12.122 -0.905 1.00 97.19 191 VAL A O 1
ATOM 1581 N N . LEU A 1 192 ? -3.163 12.059 -2.737 1.00 97.94 192 LEU A N 1
ATOM 1582 C CA . LEU A 1 192 ? -1.982 11.539 -2.037 1.00 97.94 192 LEU A CA 1
ATOM 1583 C C . LEU A 1 192 ? -1.519 12.497 -0.928 1.00 97.94 192 LEU A C 1
ATOM 1585 O O . LEU A 1 192 ? -1.245 12.063 0.188 1.00 97.94 192 LEU A O 1
ATOM 1589 N N . GLN A 1 193 ? -1.499 13.807 -1.189 1.00 97.38 193 GLN A N 1
ATOM 1590 C CA . GLN A 1 193 ? -1.144 14.815 -0.182 1.00 97.38 193 GLN A CA 1
ATOM 1591 C C . GLN A 1 193 ? -2.113 14.821 1.010 1.00 97.38 193 GLN A C 1
ATOM 1593 O O . GLN A 1 193 ? -1.672 14.892 2.159 1.00 97.38 193 GLN A O 1
ATOM 1598 N N . HIS A 1 194 ? -3.420 14.702 0.766 1.00 97.25 194 HIS A N 1
ATOM 1599 C CA . HIS A 1 194 ? -4.413 14.601 1.837 1.00 97.25 194 HIS A CA 1
ATOM 1600 C C . HIS A 1 194 ? -4.259 13.313 2.650 1.00 97.25 194 HIS A C 1
ATOM 1602 O O . HIS A 1 194 ? -4.360 13.351 3.877 1.00 97.25 194 HIS A O 1
ATOM 1608 N N . GLN A 1 195 ? -3.969 12.184 1.995 1.00 98.25 195 GLN A N 1
ATOM 1609 C CA . GLN A 1 195 ? -3.683 10.936 2.696 1.00 98.25 195 GLN A CA 1
ATOM 1610 C C . GLN A 1 195 ? -2.457 11.078 3.609 1.00 98.25 195 GLN A C 1
ATOM 1612 O O . GLN A 1 195 ? -2.537 10.715 4.780 1.00 98.25 195 GLN A O 1
ATOM 1617 N N . VAL A 1 196 ? -1.351 11.645 3.113 1.00 97.81 196 VAL A N 1
ATOM 1618 C CA . VAL A 1 196 ? -0.131 11.892 3.906 1.00 97.81 196 VAL A CA 1
ATOM 1619 C C . VAL A 1 196 ? -0.431 12.766 5.117 1.00 97.81 196 VAL A C 1
ATOM 1621 O O . VAL A 1 196 ? -0.076 12.405 6.237 1.00 97.81 196 VAL A O 1
ATOM 1624 N N . ALA A 1 197 ? -1.157 13.868 4.917 1.00 97.94 197 ALA A N 1
ATOM 1625 C CA . ALA A 1 197 ? -1.543 14.754 6.007 1.00 97.94 197 ALA A CA 1
ATOM 1626 C C . ALA A 1 197 ? -2.397 14.026 7.064 1.00 97.94 197 ALA A C 1
ATOM 1628 O O . ALA A 1 197 ? -2.176 14.210 8.262 1.00 97.94 197 ALA A O 1
ATOM 1629 N N . LEU A 1 198 ? -3.321 13.149 6.650 1.00 97.94 198 LEU A N 1
ATOM 1630 C CA . LEU A 1 198 ? -4.086 12.305 7.573 1.00 97.94 198 LEU A CA 1
ATOM 1631 C C . LEU A 1 198 ? -3.172 11.363 8.374 1.00 97.94 198 LEU A C 1
ATOM 1633 O O . LEU A 1 198 ? -3.344 11.243 9.589 1.00 97.94 198 LEU A O 1
ATOM 1637 N N . ILE A 1 199 ? -2.201 10.705 7.729 1.00 97.81 199 ILE A N 1
ATOM 1638 C CA . ILE A 1 199 ? -1.255 9.812 8.420 1.00 97.81 199 ILE A CA 1
ATOM 1639 C C . ILE A 1 199 ? -0.427 10.584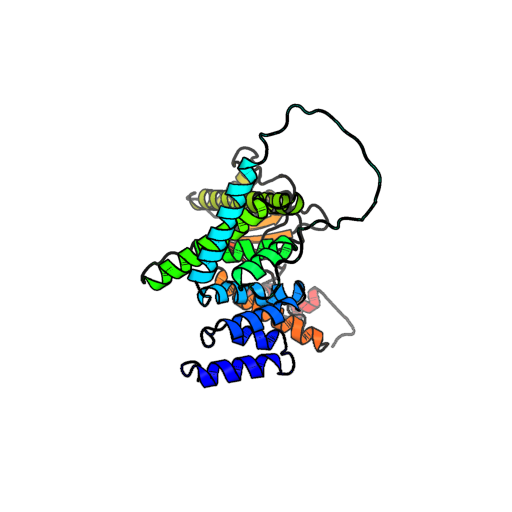 9.445 1.00 97.81 199 ILE A C 1
ATOM 1641 O O . ILE A 1 199 ? -0.286 10.123 10.579 1.00 97.81 199 ILE A O 1
ATOM 1645 N N . ASP A 1 200 ? 0.057 11.772 9.094 1.00 97.31 200 ASP A N 1
ATOM 1646 C CA . ASP A 1 200 ? 0.821 12.624 10.004 1.00 97.31 200 ASP A CA 1
ATOM 1647 C C . ASP A 1 200 ? 0.020 13.000 11.257 1.00 97.31 200 ASP A C 1
ATOM 1649 O O . ASP A 1 200 ? 0.545 12.944 12.376 1.00 97.31 200 ASP A O 1
ATOM 1653 N N . GLU A 1 201 ? -1.259 13.358 11.104 1.00 97.44 201 GLU A N 1
ATOM 1654 C CA . GLU A 1 201 ? -2.136 13.647 12.245 1.00 97.44 201 GLU A CA 1
ATOM 1655 C C . GLU A 1 201 ? -2.426 12.388 13.081 1.00 97.44 201 GLU A C 1
ATOM 1657 O O . GLU A 1 201 ? -2.396 12.453 14.313 1.00 97.44 201 GLU A O 1
ATOM 1662 N N . LEU A 1 202 ? -2.588 11.212 12.462 1.00 97.50 202 LEU A N 1
ATOM 1663 C CA . LEU A 1 202 ? -2.718 9.943 13.192 1.00 97.50 202 LEU A CA 1
ATOM 1664 C C . LEU A 1 202 ? -1.451 9.591 13.982 1.00 97.50 202 LEU A C 1
ATOM 1666 O O . LEU A 1 202 ? -1.536 9.166 15.136 1.00 97.50 202 LEU A O 1
ATOM 1670 N N . VAL A 1 203 ? -0.263 9.811 13.418 1.00 96.69 203 VAL A N 1
ATOM 1671 C CA . VAL A 1 203 ? 1.007 9.615 14.130 1.00 96.69 203 VAL A CA 1
ATOM 1672 C C . VAL A 1 203 ? 1.111 10.568 15.326 1.00 96.69 203 VAL A C 1
ATOM 1674 O O . VAL A 1 203 ? 1.532 10.150 16.411 1.00 96.69 203 VAL A O 1
ATOM 1677 N N . LYS A 1 204 ? 0.705 11.837 15.176 1.00 96.88 204 LYS A N 1
ATOM 1678 C CA . LYS A 1 204 ? 0.653 12.803 16.290 1.00 96.88 204 LYS A CA 1
ATOM 1679 C C . LYS A 1 204 ? -0.332 12.364 17.370 1.00 96.88 204 LYS A C 1
ATOM 1681 O O . LYS A 1 204 ? 0.034 12.387 18.545 1.00 96.88 204 LYS A O 1
ATOM 1686 N N . LEU A 1 205 ? -1.526 11.907 16.988 1.00 96.62 205 LEU A N 1
ATOM 1687 C CA . LEU A 1 205 ? -2.533 11.367 17.901 1.00 96.62 205 LEU A CA 1
ATOM 1688 C C . LEU A 1 205 ? -1.963 10.222 18.743 1.00 96.62 205 LEU A C 1
ATO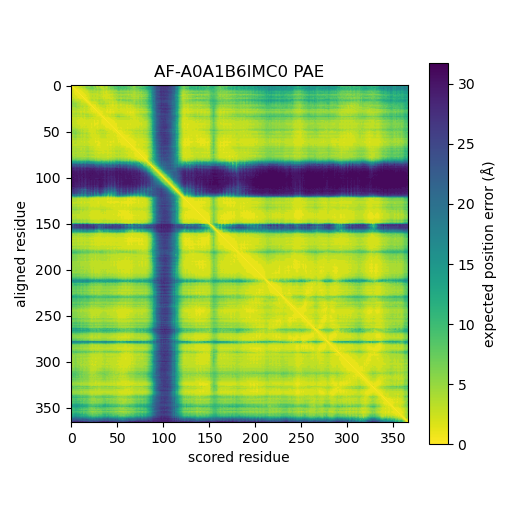M 1690 O O . LEU A 1 205 ? -2.035 10.265 19.974 1.00 96.62 205 LEU A O 1
ATOM 1694 N N . VAL A 1 206 ? -1.342 9.225 18.103 1.00 95.25 206 VAL A N 1
ATOM 1695 C CA . VAL A 1 206 ? -0.757 8.085 18.820 1.00 95.25 206 VAL A CA 1
ATOM 1696 C C . VAL A 1 206 ? 0.337 8.541 19.779 1.00 95.25 206 VAL A C 1
ATOM 1698 O O . VAL A 1 206 ? 0.337 8.135 20.941 1.00 95.25 206 VAL A O 1
ATOM 1701 N N . LYS A 1 207 ? 1.236 9.431 19.341 1.00 94.56 207 LYS A N 1
ATOM 1702 C CA . LYS A 1 207 ? 2.295 9.979 20.201 1.00 94.56 207 LYS A CA 1
ATOM 1703 C C . LYS A 1 207 ? 1.721 10.715 21.415 1.00 94.56 207 LYS A C 1
ATOM 1705 O O . LYS A 1 207 ? 2.251 10.549 22.513 1.00 94.56 207 LYS A O 1
ATOM 1710 N N . SER A 1 208 ? 0.641 11.481 21.258 1.00 94.00 208 SER A N 1
ATOM 1711 C CA . SER A 1 208 ? -0.039 12.166 22.367 1.00 94.00 208 SER A CA 1
ATOM 1712 C C . SER A 1 208 ? -0.619 11.179 23.386 1.00 94.00 208 SER A C 1
ATOM 1714 O O . SER A 1 208 ? -0.329 11.297 24.576 1.00 94.00 208 SER A O 1
ATOM 1716 N N . VAL A 1 209 ? -1.329 10.142 22.928 1.00 93.69 209 VAL A N 1
ATOM 1717 C CA . VAL A 1 209 ? -1.901 9.092 23.798 1.00 93.69 209 VAL A CA 1
ATOM 1718 C C . VAL A 1 209 ? -0.807 8.247 24.473 1.00 93.69 209 VAL A C 1
ATOM 1720 O O . VAL A 1 209 ? -0.942 7.806 25.620 1.00 93.69 209 VAL A O 1
ATOM 1723 N N . GLN A 1 210 ? 0.314 8.004 23.788 1.00 90.50 210 GLN A N 1
ATOM 1724 C CA . GLN A 1 210 ? 1.441 7.242 24.332 1.00 90.50 210 GLN A CA 1
ATOM 1725 C C . GLN A 1 210 ? 2.202 8.012 25.420 1.00 90.50 210 GLN A C 1
ATOM 1727 O O . GLN A 1 210 ? 2.579 7.391 26.414 1.00 90.50 210 GLN A O 1
ATOM 1732 N N . ARG A 1 211 ? 2.366 9.335 25.277 1.00 90.38 211 ARG A N 1
ATOM 1733 C CA . ARG A 1 211 ? 3.056 10.206 26.251 1.00 90.38 211 ARG A CA 1
ATOM 1734 C C . ARG A 1 211 ? 2.371 10.272 27.612 1.00 90.38 211 ARG A C 1
ATOM 1736 O O . ARG A 1 211 ? 3.039 10.536 28.609 1.00 90.38 211 ARG A O 1
ATOM 1743 N N . GLU A 1 212 ? 1.060 10.060 27.670 1.00 87.88 212 GLU A N 1
ATOM 1744 C CA . GLU A 1 212 ? 0.342 10.142 28.936 1.00 87.88 212 GLU A CA 1
ATOM 1745 C C . GLU A 1 212 ? 0.650 8.938 29.840 1.00 87.88 212 GLU A C 1
ATOM 1747 O O . GLU A 1 212 ? 0.454 7.778 29.465 1.00 87.88 212 GLU A O 1
ATOM 1752 N N . ASN A 1 213 ? 1.106 9.208 31.064 1.00 86.81 213 ASN A N 1
ATOM 1753 C CA . ASN A 1 213 ? 1.409 8.185 32.067 1.00 86.81 213 ASN A CA 1
ATOM 1754 C C . ASN A 1 213 ? 0.147 7.785 32.842 1.00 86.81 213 ASN A C 1
ATOM 1756 O O . ASN A 1 213 ? 0.026 8.010 34.046 1.00 86.81 213 ASN A O 1
ATOM 1760 N N . CYS A 1 214 ? -0.818 7.195 32.140 1.00 91.19 214 CYS A N 1
ATOM 1761 C CA . CYS A 1 214 ? -2.062 6.709 32.723 1.00 91.19 214 CYS A CA 1
ATOM 1762 C C . CYS A 1 214 ? -2.355 5.253 32.329 1.00 91.19 214 CYS A C 1
ATOM 1764 O O . CYS A 1 214 ? -1.698 4.655 31.473 1.00 91.19 214 CYS A O 1
ATOM 1766 N N . ASN A 1 215 ? -3.329 4.642 33.011 1.00 92.25 215 ASN A N 1
ATOM 1767 C CA . ASN A 1 215 ? -3.741 3.273 32.710 1.00 92.25 215 ASN A CA 1
ATOM 1768 C C . ASN A 1 215 ? -4.447 3.190 31.342 1.00 92.25 215 ASN A C 1
ATOM 1770 O O . ASN A 1 215 ? -4.936 4.185 30.810 1.00 92.25 215 ASN A O 1
ATOM 1774 N N . ARG A 1 216 ? -4.559 1.978 30.783 1.00 92.06 216 ARG A N 1
ATOM 1775 C CA . ARG A 1 216 ? -5.145 1.768 29.447 1.00 92.06 216 ARG A CA 1
ATOM 1776 C C . ARG A 1 216 ? -6.568 2.320 29.304 1.00 92.06 216 ARG A C 1
ATOM 1778 O O . ARG A 1 216 ? -6.907 2.805 28.235 1.00 92.06 216 ARG A O 1
ATOM 1785 N N . LYS A 1 217 ? -7.394 2.255 30.356 1.00 93.88 217 LYS A N 1
ATOM 1786 C CA . LYS A 1 217 ? -8.771 2.774 30.315 1.00 93.88 217 LYS A CA 1
ATOM 1787 C C . LYS A 1 217 ? -8.773 4.289 30.092 1.00 93.88 217 LYS A C 1
ATOM 1789 O O . LYS A 1 217 ? -9.431 4.753 29.171 1.00 93.88 217 LYS A O 1
ATOM 1794 N N . LYS A 1 218 ? -7.968 5.024 30.864 1.00 94.75 218 LYS A N 1
ATOM 1795 C CA . LYS A 1 218 ? -7.796 6.474 30.701 1.00 94.75 218 LYS A CA 1
ATOM 1796 C C . LYS A 1 218 ? -7.197 6.839 29.341 1.00 94.75 218 LYS A C 1
ATOM 1798 O O . LYS A 1 218 ? -7.664 7.783 28.722 1.00 94.75 218 LYS A O 1
ATOM 1803 N N . LYS A 1 219 ? -6.242 6.051 28.827 1.00 95.19 219 LYS A N 1
ATOM 1804 C CA . LYS A 1 219 ? -5.709 6.242 27.463 1.00 95.19 219 LYS A CA 1
ATOM 1805 C C . LYS A 1 219 ? -6.779 6.078 26.381 1.00 95.19 219 LYS A C 1
ATOM 1807 O O . LYS A 1 219 ? -6.749 6.801 25.394 1.00 95.19 219 LYS A O 1
ATOM 1812 N N . ILE A 1 220 ? -7.716 5.139 26.550 1.00 96.12 220 ILE A N 1
ATOM 1813 C CA . ILE A 1 220 ? -8.853 4.983 25.630 1.00 96.12 220 ILE A CA 1
ATOM 1814 C C . ILE A 1 220 ? -9.778 6.198 25.737 1.00 96.12 220 ILE A C 1
ATOM 1816 O O . ILE A 1 220 ? -10.097 6.784 24.715 1.00 96.12 220 ILE A O 1
ATOM 1820 N N . GLU A 1 221 ? -10.154 6.623 26.945 1.00 96.06 221 GLU A N 1
ATOM 1821 C CA . GLU A 1 221 ? -10.982 7.827 27.142 1.00 96.06 221 GLU A CA 1
ATOM 1822 C C . GLU A 1 221 ? -10.332 9.063 26.492 1.00 96.06 221 GLU A C 1
ATOM 1824 O O . GLU A 1 221 ? -10.987 9.790 25.751 1.00 96.06 221 GLU A O 1
ATOM 1829 N N . GLN A 1 222 ? -9.022 9.251 26.676 1.00 95.44 222 GLN A N 1
ATOM 1830 C CA . GLN A 1 222 ? -8.256 10.312 26.024 1.00 95.44 222 GLN A CA 1
ATOM 1831 C C . GLN A 1 222 ? -8.252 10.191 24.497 1.00 95.44 222 GLN A C 1
ATOM 1833 O O . GLN A 1 222 ? -8.486 11.184 23.816 1.00 95.44 222 GLN A O 1
ATOM 1838 N N . LEU A 1 223 ? -7.992 8.998 23.953 1.00 96.69 223 LEU A N 1
ATOM 1839 C CA . LEU A 1 223 ? -8.032 8.744 22.512 1.00 96.69 223 LEU A CA 1
ATOM 1840 C C . LEU A 1 223 ? -9.389 9.149 21.924 1.00 96.69 223 LEU A C 1
ATOM 1842 O O . LEU A 1 223 ? -9.440 9.832 20.907 1.00 96.69 223 LEU A O 1
ATOM 1846 N N . GLN A 1 224 ? -10.479 8.752 22.579 1.00 97.50 224 GLN A N 1
ATOM 1847 C CA . GLN A 1 224 ? -11.836 9.054 22.133 1.00 97.50 224 GLN A CA 1
ATOM 1848 C C . GLN A 1 224 ? -12.148 10.553 22.222 1.00 97.50 224 GLN A C 1
ATOM 1850 O O . GLN A 1 224 ? -12.774 11.086 21.310 1.00 97.50 224 GLN A O 1
ATOM 1855 N N . MET A 1 225 ? -11.680 11.243 23.270 1.00 96.44 225 MET A N 1
ATOM 1856 C CA . MET A 1 225 ? -11.809 12.701 23.386 1.00 96.44 225 MET A CA 1
ATOM 1857 C C . MET A 1 225 ? -11.027 13.433 22.291 1.00 96.44 225 MET A C 1
ATOM 1859 O O . MET A 1 225 ? -11.596 14.284 21.620 1.00 96.44 225 MET A O 1
ATOM 1863 N N . LEU A 1 226 ? -9.758 13.074 22.069 1.00 96.56 226 LEU A N 1
ATOM 1864 C CA . LEU A 1 226 ? -8.908 13.694 21.045 1.00 96.56 226 LEU A CA 1
ATOM 1865 C C . LEU A 1 226 ? -9.432 13.462 19.625 1.00 96.56 226 LEU A C 1
ATOM 1867 O O . LEU A 1 226 ? -9.295 14.330 18.776 1.00 96.56 226 LEU A O 1
ATOM 1871 N N . LEU A 1 227 ? -10.029 12.297 19.362 1.00 97.00 227 LEU A N 1
ATOM 1872 C CA . LEU A 1 227 ? -10.680 12.020 18.082 1.00 97.00 227 LEU A CA 1
ATOM 1873 C C . LEU A 1 227 ? -11.972 12.820 17.892 1.00 97.00 227 LEU A C 1
ATOM 1875 O O . LEU A 1 227 ? -12.340 13.076 16.754 1.00 97.00 227 LEU A O 1
ATOM 1879 N N . ALA A 1 228 ? -12.682 13.157 18.972 1.00 96.62 228 ALA A N 1
ATOM 1880 C CA . ALA A 1 228 ? -13.941 13.901 18.922 1.00 96.62 228 ALA A CA 1
ATOM 1881 C C . ALA A 1 228 ? -13.752 15.428 18.905 1.00 96.62 228 ALA A C 1
ATOM 1883 O O . ALA A 1 228 ? -14.683 16.145 18.540 1.00 96.62 228 ALA A O 1
ATOM 1884 N N . ASP A 1 229 ? -12.585 15.918 19.320 1.00 94.94 229 ASP A N 1
ATOM 1885 C CA . ASP A 1 229 ? -12.239 17.337 19.337 1.00 94.94 229 ASP A CA 1
ATOM 1886 C C . ASP A 1 229 ? -11.792 17.806 17.943 1.00 94.94 229 ASP A C 1
ATOM 1888 O O . ASP A 1 229 ? -10.732 17.417 17.448 1.00 94.94 229 ASP A O 1
ATOM 1892 N N . SER A 1 230 ? -12.603 18.659 17.311 1.00 91.62 230 SER A N 1
ATOM 1893 C CA . SER A 1 230 ? -12.344 19.180 15.965 1.00 91.62 230 SER A CA 1
ATOM 1894 C C . SER A 1 230 ? -11.133 20.111 15.889 1.00 91.62 230 SER A C 1
ATOM 1896 O O . SER A 1 230 ? -10.598 20.296 14.802 1.00 91.62 230 SER A O 1
ATOM 1898 N N . GLU A 1 231 ? -10.696 20.680 17.017 1.00 92.94 231 GLU A N 1
ATOM 1899 C CA . GLU A 1 231 ? -9.591 21.647 17.088 1.00 92.94 231 GLU A CA 1
ATOM 1900 C C . GLU A 1 231 ? -8.282 21.014 17.593 1.00 92.94 231 GLU A C 1
ATOM 1902 O O . GLU A 1 231 ? -7.241 21.673 17.642 1.00 92.94 231 GLU A O 1
ATOM 1907 N N . ALA A 1 232 ? -8.300 19.730 17.972 1.00 89.00 232 ALA A N 1
ATOM 1908 C CA . ALA A 1 232 ? -7.125 19.050 18.521 1.00 89.00 232 ALA A CA 1
ATOM 1909 C C . ALA A 1 232 ? -5.992 18.866 17.494 1.00 89.00 232 ALA A C 1
ATOM 1911 O O . ALA A 1 232 ? -4.817 18.784 17.867 1.00 89.00 232 ALA A O 1
ATOM 1912 N N . PHE A 1 233 ? -6.338 18.793 16.208 1.00 93.81 233 PHE A N 1
ATOM 1913 C CA . PHE A 1 233 ? -5.424 18.525 15.099 1.00 93.81 233 PHE A CA 1
ATOM 1914 C C . PHE A 1 233 ? -5.739 19.435 13.914 1.00 93.81 233 PHE A C 1
ATOM 1916 O O . PHE A 1 233 ? -6.812 20.023 13.830 1.00 93.81 233 PHE A O 1
ATOM 1923 N N . LYS A 1 234 ? -4.809 19.529 12.955 1.00 92.56 234 LYS A N 1
ATOM 1924 C CA . LYS A 1 234 ? -5.033 20.324 11.731 1.00 92.56 234 LYS A CA 1
ATOM 1925 C C . LYS A 1 234 ? -6.182 19.789 10.876 1.00 92.56 234 LYS A C 1
ATOM 1927 O O . LYS A 1 234 ? -6.783 20.543 10.120 1.00 92.56 234 LYS A O 1
ATOM 1932 N N . ILE A 1 235 ? -6.430 18.485 10.966 1.00 92.25 235 ILE A N 1
ATOM 1933 C CA . ILE A 1 235 ? -7.522 17.788 10.296 1.00 92.25 235 ILE A CA 1
ATOM 1934 C C . ILE A 1 235 ? -8.483 17.322 11.381 1.00 92.25 235 ILE A C 1
ATOM 1936 O O . ILE A 1 235 ? -8.066 16.644 12.322 1.00 92.25 235 ILE A O 1
ATOM 1940 N N . ASN A 1 236 ? -9.768 17.628 11.222 1.00 95.38 236 ASN A N 1
ATOM 1941 C CA . ASN A 1 236 ? -10.808 17.067 12.072 1.00 95.38 236 ASN A CA 1
ATOM 1942 C C . ASN A 1 236 ? -10.932 15.557 11.806 1.00 95.38 236 ASN A C 1
ATOM 1944 O O . ASN A 1 236 ? -11.574 15.129 10.852 1.00 95.38 236 ASN A O 1
ATOM 1948 N N . LEU A 1 237 ? -10.319 14.735 12.660 1.00 95.88 237 LEU A N 1
ATOM 1949 C CA . LEU A 1 237 ? -10.279 13.280 12.487 1.00 95.88 237 LEU A CA 1
ATOM 1950 C C . LEU A 1 237 ? -11.663 12.614 12.592 1.00 95.88 237 LEU A C 1
ATOM 1952 O O . LEU A 1 237 ? -11.833 11.503 12.086 1.00 95.88 237 LEU A O 1
ATOM 1956 N N . ALA A 1 238 ? -12.655 13.261 13.216 1.00 96.75 238 ALA A N 1
ATOM 1957 C CA . ALA A 1 238 ? -14.020 12.740 13.289 1.00 96.75 238 ALA A CA 1
ATOM 1958 C C . ALA A 1 238 ? -14.806 12.919 11.983 1.00 96.75 238 ALA A C 1
ATOM 1960 O O . ALA A 1 238 ? -15.718 12.123 11.718 1.00 96.75 238 ALA A O 1
ATOM 1961 N N . ASP A 1 239 ? -14.500 13.965 11.213 1.00 96.38 239 ASP A N 1
ATOM 1962 C CA . ASP A 1 239 ? -15.225 14.345 9.999 1.00 96.38 239 ASP A CA 1
ATOM 1963 C C . ASP A 1 239 ? -14.350 15.236 9.099 1.00 96.38 239 ASP A C 1
ATOM 1965 O O . ASP A 1 239 ? -14.052 16.381 9.443 1.00 96.38 239 ASP A O 1
ATOM 1969 N N . PHE A 1 240 ? -13.925 14.695 7.960 1.00 96.19 240 PHE A N 1
ATOM 1970 C CA . PHE A 1 240 ? -13.061 15.344 6.976 1.00 96.19 240 PHE A CA 1
ATOM 1971 C C . PHE A 1 240 ? -13.550 15.060 5.551 1.00 96.19 240 PHE A C 1
ATOM 1973 O O . PHE A 1 240 ? -14.326 14.128 5.319 1.00 96.19 240 PHE A O 1
ATOM 1980 N N . ASP A 1 241 ? -13.085 15.856 4.584 1.00 95.56 241 ASP A N 1
ATOM 1981 C CA . ASP A 1 241 ? -13.457 15.683 3.178 1.00 95.56 241 ASP A CA 1
ATOM 1982 C C . ASP A 1 241 ? -13.118 14.270 2.680 1.00 95.56 241 ASP A C 1
ATOM 1984 O O . ASP A 1 241 ? -12.022 13.779 2.953 1.00 95.56 241 ASP A O 1
ATOM 1988 N N . PRO A 1 242 ? -14.019 13.595 1.943 1.00 97.38 242 PRO A N 1
ATOM 1989 C CA . PRO A 1 242 ? -13.791 12.224 1.521 1.00 97.38 242 PRO A CA 1
ATOM 1990 C C . PRO A 1 242 ? -12.475 12.010 0.773 1.00 97.38 242 PRO A C 1
ATOM 1992 O O . PRO A 1 242 ? -12.208 12.667 -0.234 1.00 97.38 242 PRO A O 1
ATOM 1995 N N . ILE A 1 243 ? -11.701 11.018 1.213 1.00 97.25 243 ILE A N 1
ATOM 1996 C CA . ILE A 1 243 ? -10.477 10.581 0.538 1.00 97.25 243 ILE A CA 1
ATOM 1997 C C . ILE A 1 243 ? -10.451 9.056 0.379 1.00 97.25 243 ILE A C 1
ATOM 1999 O O . ILE A 1 243 ? -10.922 8.340 1.267 1.00 97.25 243 ILE A O 1
ATOM 2003 N N . PRO A 1 244 ? -9.876 8.529 -0.716 1.00 98.00 244 PRO A N 1
ATOM 2004 C CA . PRO A 1 244 ? -9.511 7.119 -0.819 1.00 98.00 244 PRO A CA 1
ATOM 2005 C C . PRO A 1 244 ? -8.655 6.680 0.370 1.00 98.00 244 PRO A C 1
ATOM 2007 O O . PRO A 1 244 ? -7.725 7.385 0.769 1.00 98.00 244 PRO A O 1
ATOM 2010 N N . PHE A 1 245 ? -8.952 5.521 0.946 1.00 98.31 245 PHE A N 1
ATOM 2011 C CA . PHE A 1 245 ? -8.235 5.016 2.106 1.00 98.31 245 PHE A CA 1
ATOM 2012 C C . PHE A 1 245 ? -6.871 4.450 1.681 1.00 98.31 245 PHE A C 1
ATOM 2014 O O . PHE A 1 245 ? -6.843 3.612 0.785 1.00 98.31 245 PHE A O 1
ATOM 2021 N N . PRO A 1 246 ? -5.739 4.823 2.319 1.00 98.25 246 PRO A N 1
ATOM 2022 C CA . PRO A 1 246 ? -4.424 4.310 1.931 1.00 98.25 246 PRO A CA 1
ATOM 2023 C C . PRO A 1 246 ? -4.345 2.785 1.847 1.00 98.25 246 PRO A C 1
ATOM 2025 O O . PRO A 1 246 ? -3.793 2.248 0.893 1.00 98.25 246 PRO A O 1
ATOM 2028 N N . LEU A 1 247 ? -4.929 2.085 2.825 1.00 98.12 247 LEU A N 1
ATOM 2029 C CA . LEU A 1 247 ? -4.893 0.624 2.908 1.00 98.12 247 LEU A CA 1
ATOM 2030 C C . LEU A 1 247 ? -5.646 -0.060 1.751 1.00 98.12 247 LEU A C 1
ATOM 2032 O O . LEU A 1 247 ? -5.183 -1.078 1.233 1.00 98.12 247 LEU A O 1
ATOM 2036 N N . ASP A 1 248 ? -6.794 0.498 1.361 1.00 97.12 248 ASP A N 1
ATOM 2037 C CA . ASP A 1 248 ? -7.611 0.037 0.237 1.00 97.12 248 ASP A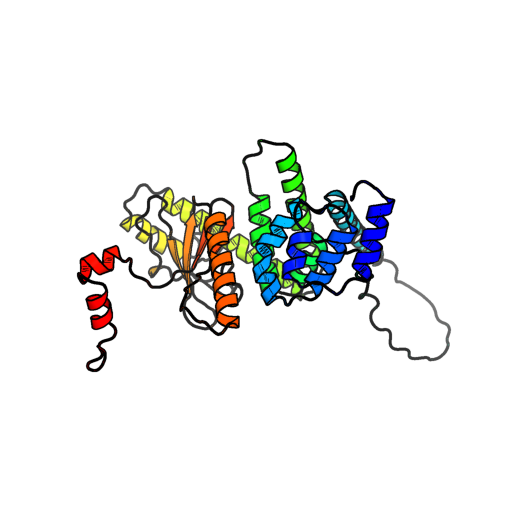 CA 1
ATOM 2038 C C . ASP A 1 248 ? -8.199 1.257 -0.499 1.00 97.12 248 ASP A C 1
ATOM 2040 O O . ASP A 1 248 ? -9.232 1.792 -0.081 1.00 97.12 248 ASP A O 1
ATOM 2044 N N . PRO A 1 249 ? -7.564 1.715 -1.594 1.00 97.00 249 PRO A N 1
ATOM 2045 C CA . PRO A 1 249 ? -7.940 2.950 -2.283 1.00 97.00 249 PRO A CA 1
ATOM 2046 C C . PRO A 1 249 ? -9.286 2.856 -3.013 1.00 97.00 249 PRO A C 1
ATOM 2048 O O . PRO A 1 249 ? -9.789 3.865 -3.502 1.00 97.00 249 PRO A O 1
ATOM 2051 N N . ARG A 1 250 ? -9.904 1.670 -3.070 1.00 95.31 250 ARG A N 1
ATOM 2052 C CA . ARG A 1 250 ? -11.267 1.490 -3.594 1.00 95.31 250 ARG A CA 1
ATOM 2053 C C . ARG A 1 250 ? -12.330 1.943 -2.592 1.00 95.31 250 ARG A C 1
ATOM 2055 O O . ARG A 1 250 ? -13.498 2.056 -2.950 1.00 95.31 250 ARG A O 1
ATOM 2062 N N . ILE A 1 251 ? -11.941 2.181 -1.340 1.00 97.00 251 ILE A N 1
ATOM 2063 C CA . ILE A 1 251 ? -12.828 2.584 -0.253 1.00 97.00 251 ILE A CA 1
ATOM 2064 C C . ILE A 1 251 ? -12.558 4.047 0.079 1.00 97.00 251 ILE A C 1
ATOM 2066 O O . ILE A 1 251 ? -11.458 4.406 0.489 1.00 97.00 251 ILE A O 1
ATOM 2070 N N . CYS A 1 252 ? -13.575 4.895 -0.048 1.00 97.94 252 CYS A N 1
ATOM 2071 C CA . CYS A 1 252 ? -13.491 6.297 0.350 1.00 97.94 252 CYS A CA 1
ATOM 2072 C C . CY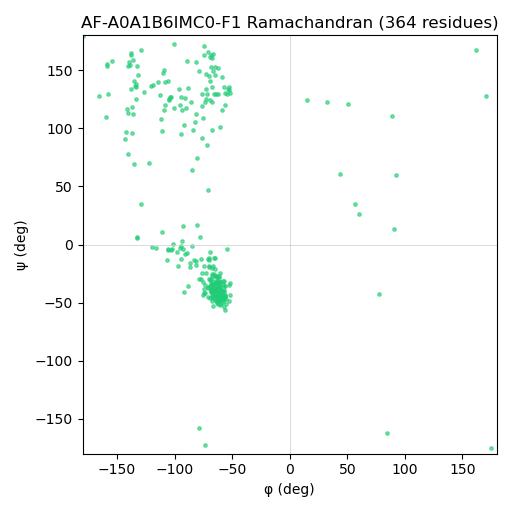S A 1 252 ? -13.928 6.465 1.807 1.00 97.94 252 CYS A C 1
ATOM 2074 O O . CYS A 1 252 ? -15.031 6.063 2.187 1.00 97.94 252 CYS A O 1
ATOM 2076 N N . ILE A 1 253 ? -13.072 7.084 2.617 1.00 98.12 253 ILE A N 1
ATOM 2077 C CA . ILE A 1 253 ? -13.310 7.384 4.030 1.00 98.12 253 ILE A CA 1
ATOM 2078 C C . ILE A 1 253 ? -13.500 8.884 4.242 1.00 98.12 253 ILE A C 1
ATOM 2080 O O . ILE A 1 253 ? -12.933 9.694 3.516 1.00 98.12 253 ILE A O 1
ATOM 2084 N N . ARG A 1 254 ? -14.288 9.252 5.255 1.00 97.38 254 ARG A N 1
ATOM 2085 C CA . ARG A 1 254 ? -14.615 10.655 5.580 1.00 97.38 254 ARG A CA 1
ATOM 2086 C C . ARG A 1 254 ? -14.473 11.015 7.060 1.00 97.38 254 ARG A C 1
ATOM 2088 O O . ARG A 1 254 ? -14.934 12.056 7.498 1.00 97.38 254 ARG A O 1
ATOM 2095 N N . GLY A 1 255 ? -13.953 10.109 7.880 1.00 97.69 255 GLY A N 1
ATOM 2096 C CA . GLY A 1 255 ? -13.854 10.332 9.319 1.00 97.69 255 GLY A CA 1
ATOM 2097 C C . GLY A 1 255 ? -13.653 9.051 10.107 1.00 97.69 255 GLY A C 1
ATOM 2098 O O . GLY A 1 255 ? -13.850 7.947 9.598 1.00 97.69 255 GLY A O 1
ATOM 2099 N N . ILE A 1 256 ? -13.304 9.202 11.376 1.00 98.31 256 ILE A N 1
ATOM 2100 C CA . ILE A 1 256 ? -13.172 8.121 12.352 1.00 98.31 256 ILE A CA 1
ATOM 2101 C C . ILE A 1 256 ? -14.328 8.225 13.343 1.00 98.31 256 ILE A C 1
ATOM 2103 O O . ILE A 1 256 ? -14.719 9.315 13.750 1.00 98.31 256 ILE A O 1
ATOM 2107 N N . VAL A 1 257 ? -14.897 7.091 13.741 1.00 98.06 257 VAL A N 1
ATOM 2108 C CA . VAL A 1 257 ? -15.934 7.011 14.775 1.00 98.06 257 VAL A CA 1
ATOM 2109 C C . VAL A 1 257 ? -15.259 7.015 16.153 1.00 98.06 257 VAL A C 1
ATOM 2111 O O . VAL A 1 257 ? -14.701 5.984 16.544 1.00 98.06 257 VAL A O 1
ATOM 2114 N N . PRO A 1 258 ? -15.302 8.123 16.926 1.00 97.38 258 PRO A N 1
ATOM 2115 C CA . PRO A 1 258 ? -14.456 8.258 18.112 1.00 97.38 258 PRO A CA 1
ATOM 2116 C C . PRO A 1 258 ? -14.772 7.211 19.181 1.00 97.38 258 PRO A C 1
ATOM 2118 O O . PRO A 1 258 ? -13.874 6.534 19.661 1.00 97.38 258 PRO A O 1
ATOM 2121 N N . HIS A 1 259 ? -16.051 6.990 19.496 1.00 96.50 259 HIS A N 1
ATOM 2122 C CA . HIS A 1 259 ? -16.479 6.074 20.562 1.00 96.50 259 HIS A CA 1
ATOM 2123 C C . HIS A 1 259 ? -16.170 4.589 20.288 1.00 96.50 259 HIS A C 1
ATOM 2125 O O . HIS A 1 259 ? -16.122 3.796 21.228 1.00 96.50 259 HIS A O 1
ATOM 2131 N N . ASN A 1 260 ? -15.919 4.215 19.028 1.00 96.56 260 ASN A N 1
ATOM 2132 C CA . ASN A 1 260 ? -15.533 2.855 18.640 1.00 96.56 260 ASN A CA 1
ATOM 2133 C C . ASN A 1 260 ? -14.012 2.632 18.678 1.00 96.56 260 ASN A C 1
ATOM 2135 O O . ASN A 1 260 ? -13.555 1.500 18.500 1.00 96.56 260 ASN A O 1
ATOM 2139 N N . ALA A 1 261 ? -13.217 3.684 18.905 1.00 97.06 261 ALA A N 1
ATOM 2140 C CA . ALA A 1 261 ? -11.768 3.576 18.982 1.00 97.06 261 ALA A CA 1
ATOM 2141 C C . ALA A 1 261 ? -11.335 2.872 20.276 1.00 97.06 261 ALA A C 1
ATOM 2143 O O . ALA A 1 261 ? -11.751 3.251 21.376 1.00 97.06 261 ALA A O 1
ATOM 2144 N N . ILE A 1 262 ? -10.472 1.859 20.150 1.00 95.94 262 ILE A N 1
ATOM 2145 C CA . ILE A 1 262 ? -9.928 1.108 21.290 1.00 95.94 262 ILE A CA 1
ATOM 2146 C C . ILE A 1 262 ? -8.424 0.855 21.146 1.00 95.94 262 ILE A C 1
ATOM 2148 O O . ILE A 1 262 ? -7.879 0.839 20.044 1.00 95.94 262 ILE A O 1
ATOM 2152 N N . LEU A 1 263 ? -7.764 0.589 22.277 1.00 95.00 263 LEU A N 1
ATOM 2153 C CA . LEU A 1 263 ? -6.361 0.172 22.341 1.00 95.00 263 LEU A CA 1
ATOM 2154 C C . LEU A 1 263 ? -6.253 -1.326 22.637 1.00 95.00 263 LEU A C 1
ATOM 2156 O O . LEU A 1 263 ? -6.752 -1.813 23.667 1.00 95.00 263 LEU A O 1
ATOM 2160 N N . PHE A 1 264 ? -5.547 -2.055 21.774 1.00 93.06 264 PHE A N 1
ATOM 2161 C CA . PHE A 1 264 ? -5.244 -3.464 22.013 1.00 93.06 264 PHE A CA 1
ATOM 2162 C C . PHE A 1 264 ? -4.343 -3.645 23.240 1.00 93.06 264 PHE A C 1
ATOM 2164 O O . PHE A 1 264 ? -3.550 -2.779 23.615 1.00 93.06 264 PHE A O 1
ATOM 2171 N N . LYS A 1 265 ? -4.459 -4.810 23.884 1.00 88.75 265 LYS A N 1
ATOM 2172 C CA . LYS A 1 265 ? -3.630 -5.196 25.032 1.00 88.75 265 LYS A CA 1
ATOM 2173 C C . LYS A 1 265 ? -2.266 -5.708 24.538 1.00 88.75 265 LYS A C 1
ATOM 2175 O O . LYS A 1 265 ? -2.021 -6.907 24.544 1.00 88.75 265 LYS A O 1
ATOM 2180 N N . SER A 1 266 ? -1.406 -4.795 24.091 1.00 87.75 266 SER A N 1
ATOM 2181 C CA . SER A 1 266 ? -0.042 -5.070 23.612 1.00 87.75 266 SER A CA 1
ATOM 2182 C C . SER A 1 266 ? 0.928 -3.992 24.103 1.00 87.75 266 SER A C 1
ATOM 2184 O O . SER A 1 266 ? 0.498 -2.878 24.403 1.00 87.75 266 SER A O 1
ATOM 2186 N N . ALA A 1 267 ? 2.225 -4.309 24.169 1.00 84.94 267 ALA A N 1
ATOM 2187 C CA . ALA A 1 267 ? 3.277 -3.377 24.582 1.00 84.94 267 ALA A CA 1
ATOM 2188 C C . ALA A 1 267 ? 3.317 -2.115 23.701 1.00 84.94 267 ALA A C 1
ATOM 2190 O O . ALA A 1 267 ? 3.439 -1.010 24.223 1.00 84.94 267 ALA A O 1
ATOM 2191 N N . LEU A 1 268 ? 3.126 -2.272 22.386 1.00 88.69 268 LEU A N 1
ATOM 2192 C CA . LEU A 1 268 ? 3.100 -1.161 21.424 1.00 88.69 268 LEU A CA 1
ATOM 2193 C C . LEU A 1 268 ? 1.719 -0.491 21.294 1.00 88.69 268 LEU A C 1
ATOM 2195 O O . LEU A 1 268 ? 1.577 0.484 20.564 1.00 88.69 268 LEU A O 1
ATOM 2199 N N . MET A 1 269 ? 0.708 -0.987 22.022 1.00 90.81 269 MET A N 1
ATOM 2200 C CA . MET A 1 269 ? -0.649 -0.424 22.109 1.00 90.81 269 MET A CA 1
ATOM 2201 C C . MET A 1 269 ? -1.246 0.019 20.754 1.00 90.81 269 MET A C 1
ATOM 2203 O O . MET A 1 269 ? -1.567 1.197 20.598 1.00 90.81 269 MET A O 1
ATOM 2207 N N . PRO A 1 270 ? -1.415 -0.884 19.771 1.00 95.62 270 PRO A N 1
ATOM 2208 C CA . PRO A 1 270 ? -1.988 -0.506 18.487 1.00 95.62 270 PRO A CA 1
ATOM 2209 C C . PRO A 1 270 ? -3.461 -0.100 18.624 1.00 95.62 270 PRO A C 1
ATOM 2211 O O . PRO A 1 270 ? -4.183 -0.593 19.502 1.00 95.62 270 PRO A O 1
ATOM 2214 N N . LEU A 1 271 ? -3.894 0.811 17.753 1.00 97.56 271 LEU A N 1
ATOM 2215 C CA . LEU A 1 271 ? -5.225 1.410 17.773 1.00 97.56 271 LEU A CA 1
ATOM 2216 C C . LEU A 1 271 ? -6.134 0.635 16.829 1.00 97.56 271 LEU A C 1
ATOM 2218 O O . LEU A 1 271 ? -5.819 0.505 15.653 1.00 97.56 271 LEU A O 1
ATOM 2222 N N . ARG A 1 272 ? -7.290 0.176 17.305 1.00 97.94 272 ARG A N 1
ATOM 2223 C CA . ARG A 1 272 ? -8.381 -0.235 16.417 1.00 97.94 272 ARG A CA 1
ATOM 2224 C C . ARG A 1 272 ? -9.253 0.982 16.156 1.00 97.94 272 ARG A C 1
ATOM 2226 O O . ARG A 1 272 ? -9.852 1.515 17.089 1.00 97.94 272 ARG A O 1
ATOM 2233 N N . LEU A 1 273 ? -9.324 1.391 14.898 1.00 98.44 273 LEU A N 1
ATOM 2234 C CA . LEU A 1 273 ? -10.086 2.538 14.429 1.00 98.44 273 LEU A CA 1
ATOM 2235 C C . LEU A 1 273 ? -11.212 2.059 13.518 1.00 98.44 273 LEU A C 1
ATOM 2237 O O . LEU A 1 273 ? -11.031 1.147 12.713 1.00 98.44 273 LEU A O 1
ATOM 2241 N N . THR A 1 274 ? -12.378 2.677 13.670 1.00 98.38 274 THR A N 1
ATOM 2242 C CA . THR A 1 274 ? -13.538 2.431 12.810 1.00 98.38 274 THR A CA 1
ATOM 2243 C C . THR A 1 274 ? -13.744 3.665 11.949 1.00 98.38 274 THR A C 1
ATOM 2245 O O . THR A 1 274 ? -13.978 4.750 12.479 1.00 98.38 274 THR A O 1
ATOM 2248 N N . PHE A 1 275 ? -13.593 3.513 10.640 1.00 98.44 275 PHE A N 1
ATOM 2249 C CA . PHE A 1 275 ? -13.683 4.581 9.658 1.00 98.44 275 PHE A CA 1
ATOM 2250 C C . PHE A 1 275 ? -15.082 4.637 9.056 1.00 98.44 275 PHE A C 1
ATOM 2252 O O . PHE A 1 275 ? -15.643 3.623 8.636 1.00 98.44 275 PHE A O 1
ATOM 2259 N N . LYS A 1 276 ? -15.621 5.851 8.978 1.00 98.06 276 LYS A N 1
ATOM 2260 C CA . LYS A 1 276 ? -16.837 6.159 8.234 1.00 98.06 276 LYS A CA 1
ATOM 2261 C C . LYS A 1 276 ? -16.495 6.136 6.752 1.00 98.06 276 LYS A C 1
ATOM 2263 O O . LYS A 1 276 ? -15.632 6.900 6.315 1.00 98.06 276 LYS A O 1
ATOM 2268 N N . THR A 1 277 ? -17.185 5.306 5.991 1.00 97.62 277 THR A N 1
ATOM 2269 C CA . THR A 1 277 ? -17.086 5.276 4.532 1.00 97.62 277 THR A CA 1
ATOM 2270 C C . THR A 1 277 ? -18.098 6.244 3.914 1.00 97.62 277 THR A C 1
ATOM 2272 O O . THR A 1 277 ? -19.068 6.649 4.565 1.00 97.62 277 THR A O 1
ATOM 2275 N N . THR A 1 278 ? -17.862 6.680 2.677 1.00 96.31 278 THR A N 1
ATOM 2276 C CA . THR A 1 278 ? -18.872 7.437 1.913 1.00 96.31 278 THR A CA 1
ATOM 2277 C C . THR A 1 278 ? -20.000 6.540 1.429 1.00 96.31 278 THR A C 1
ATOM 2279 O O . THR A 1 278 ? -21.150 6.967 1.375 1.00 96.31 278 THR A O 1
ATOM 2282 N N . GLU A 1 279 ? -19.657 5.301 1.089 1.00 90.44 279 GLU A N 1
ATOM 2283 C CA . GLU A 1 279 ? -20.550 4.292 0.543 1.00 90.44 279 GLU A CA 1
ATOM 2284 C C . GLU A 1 279 ? -20.299 2.962 1.260 1.00 90.44 279 GLU A C 1
ATOM 2286 O O . GLU A 1 279 ? -19.153 2.558 1.465 1.00 90.44 279 GLU A O 1
ATOM 2291 N N . GLY A 1 280 ? -21.376 2.267 1.627 1.00 89.50 280 GLY A N 1
ATOM 2292 C CA . GLY A 1 280 ? -21.294 0.949 2.253 1.00 89.50 280 GLY A CA 1
ATOM 2293 C C . GLY A 1 280 ? -21.088 0.967 3.777 1.00 89.50 280 GLY A C 1
ATOM 2294 O O . GLY A 1 280 ? -21.415 1.951 4.443 1.00 89.50 280 GLY A O 1
ATOM 2295 N N . PRO A 1 281 ? -20.641 -0.163 4.358 1.00 93.94 281 PRO A N 1
ATOM 2296 C CA . PRO A 1 281 ? -20.442 -0.299 5.798 1.00 93.94 281 PRO A CA 1
ATOM 2297 C C . PRO A 1 281 ? -19.188 0.442 6.274 1.00 93.94 281 PRO A C 1
ATOM 2299 O O . PRO A 1 281 ? -18.295 0.760 5.489 1.00 93.94 281 PRO A O 1
ATOM 2302 N N . GLU A 1 282 ? -19.106 0.671 7.584 1.00 97.00 282 GLU A N 1
ATOM 2303 C CA . GLU A 1 282 ? -17.893 1.175 8.228 1.00 97.00 282 GLU A CA 1
ATOM 2304 C C . GLU A 1 282 ? -16.709 0.223 7.997 1.00 97.00 282 GLU A C 1
ATOM 2306 O O . GLU A 1 282 ? -16.864 -1.001 7.999 1.00 97.00 282 GLU A O 1
ATOM 2311 N N . TYR A 1 283 ? -15.510 0.785 7.840 1.00 97.94 283 TYR A N 1
ATOM 2312 C CA . TYR A 1 283 ? -14.286 0.011 7.648 1.00 97.94 283 TYR A CA 1
ATOM 2313 C C . TYR A 1 283 ? -13.462 -0.000 8.931 1.00 97.94 283 TYR A C 1
ATOM 2315 O O . TYR A 1 283 ? -13.133 1.052 9.474 1.00 97.94 283 TYR A O 1
ATOM 2323 N N . VAL A 1 284 ? -13.086 -1.179 9.423 1.00 98.38 284 VAL A N 1
ATOM 2324 C CA . VAL A 1 284 ? -12.282 -1.293 10.645 1.00 98.38 284 VAL A CA 1
ATOM 2325 C C . VAL A 1 284 ? -10.835 -1.603 10.278 1.00 98.38 284 VAL A C 1
ATOM 2327 O O . VAL A 1 284 ? -10.549 -2.569 9.572 1.00 98.38 284 VAL A O 1
ATOM 2330 N N . ALA A 1 285 ? -9.906 -0.800 10.790 1.00 98.38 285 ALA A N 1
ATOM 2331 C CA . ALA A 1 285 ? -8.476 -1.007 10.601 1.00 98.38 285 ALA A CA 1
ATOM 2332 C C . ALA A 1 285 ? -7.724 -0.891 11.927 1.00 98.38 285 ALA A C 1
ATOM 2334 O O . ALA A 1 285 ? -8.149 -0.219 12.870 1.00 98.38 285 ALA A O 1
ATOM 2335 N N . ILE A 1 286 ? -6.583 -1.559 11.992 1.00 98.50 286 ILE A N 1
ATOM 2336 C CA . ILE A 1 286 ? -5.622 -1.461 13.077 1.00 98.50 286 ILE A CA 1
ATOM 2337 C C . ILE A 1 286 ? -4.506 -0.535 12.612 1.00 98.50 286 ILE A C 1
ATOM 2339 O O . ILE A 1 286 ? -3.809 -0.852 11.654 1.00 98.50 286 ILE A O 1
ATOM 2343 N N . PHE A 1 287 ? -4.320 0.589 13.294 1.00 98.38 287 PHE A N 1
ATOM 2344 C CA . PHE A 1 287 ? -3.171 1.460 13.093 1.00 98.38 287 PHE A CA 1
ATOM 2345 C C . PHE A 1 287 ? -2.086 1.111 14.113 1.00 98.38 287 PHE A C 1
ATOM 2347 O O . PHE A 1 287 ? -2.311 1.162 15.330 1.00 98.38 287 PHE A O 1
ATOM 2354 N N . LYS A 1 288 ? -0.911 0.725 13.619 1.00 97.38 288 LYS A N 1
ATOM 2355 C CA . LYS A 1 288 ? 0.260 0.385 14.431 1.00 97.38 288 LYS A CA 1
ATOM 2356 C C . LYS A 1 288 ? 1.290 1.512 14.342 1.00 97.38 288 LYS A C 1
ATOM 2358 O O . LYS A 1 288 ? 1.507 2.064 13.271 1.00 97.38 288 LYS A O 1
ATOM 2363 N N . HIS A 1 289 ? 1.936 1.824 15.463 1.00 96.19 289 HIS A N 1
ATOM 2364 C CA . HIS A 1 289 ? 3.050 2.771 15.547 1.00 96.19 289 HIS A CA 1
ATOM 2365 C C . HIS A 1 289 ? 4.137 2.201 16.468 1.00 96.19 289 HIS A C 1
ATOM 2367 O O . HIS A 1 289 ? 3.838 1.757 17.578 1.00 96.19 289 HIS A O 1
ATOM 2373 N N . GLY A 1 290 ? 5.392 2.267 16.029 1.00 92.31 290 GLY A N 1
ATOM 2374 C CA . GLY A 1 290 ? 6.552 1.619 16.642 1.00 92.31 290 GLY A CA 1
ATOM 2375 C C . GLY A 1 290 ? 6.844 0.207 16.120 1.00 92.31 290 GLY A C 1
ATOM 2376 O O . GLY A 1 290 ? 7.607 -0.497 16.769 1.00 92.31 290 GLY A O 1
ATOM 2377 N N . ASP A 1 291 ? 6.236 -0.202 15.002 1.00 91.62 291 ASP A N 1
ATOM 2378 C CA . ASP A 1 291 ? 6.357 -1.537 14.391 1.00 91.62 291 ASP A CA 1
ATOM 2379 C C . ASP A 1 291 ? 6.593 -1.377 12.879 1.00 91.62 291 ASP A C 1
ATOM 2381 O O . ASP A 1 291 ? 5.955 -0.516 12.264 1.00 91.62 291 ASP A O 1
ATOM 2385 N N . ASP A 1 292 ? 7.496 -2.165 12.292 1.00 92.38 292 ASP A N 1
ATOM 2386 C CA . ASP A 1 292 ? 7.754 -2.173 10.843 1.00 92.38 292 ASP A CA 1
ATOM 2387 C C . ASP A 1 292 ? 6.893 -3.259 10.188 1.00 92.38 292 ASP A C 1
ATOM 2389 O O . ASP A 1 292 ? 7.054 -4.447 10.462 1.00 92.38 292 ASP A O 1
ATOM 2393 N N . LEU A 1 293 ? 5.959 -2.850 9.325 1.00 95.81 293 LEU A N 1
ATOM 2394 C CA . LEU A 1 293 ? 4.985 -3.756 8.712 1.00 95.81 293 LEU A CA 1
ATOM 2395 C C . LEU A 1 293 ? 5.411 -4.301 7.353 1.00 95.81 293 LEU A C 1
ATOM 2397 O O . LEU A 1 293 ? 4.635 -5.036 6.747 1.00 95.81 293 LEU A O 1
ATOM 2401 N N . ARG A 1 294 ? 6.612 -3.982 6.855 1.00 94.00 294 ARG A N 1
ATOM 2402 C CA . ARG A 1 294 ? 7.053 -4.434 5.525 1.00 94.00 294 ARG A CA 1
ATOM 2403 C C . ARG A 1 294 ? 7.132 -5.956 5.423 1.00 94.00 294 ARG A C 1
ATOM 2405 O O . ARG A 1 294 ? 6.769 -6.518 4.391 1.00 94.00 294 ARG A O 1
ATOM 2412 N N . GLN A 1 295 ? 7.545 -6.632 6.498 1.00 94.44 295 GLN A N 1
ATOM 2413 C CA . GLN A 1 295 ? 7.586 -8.095 6.537 1.00 94.44 295 GLN A CA 1
ATOM 2414 C C . GLN A 1 295 ? 6.175 -8.698 6.470 1.00 94.44 295 GLN A C 1
ATOM 2416 O O . GLN A 1 295 ? 5.912 -9.530 5.602 1.00 94.44 295 GLN A O 1
ATOM 2421 N N . ASP A 1 296 ? 5.263 -8.264 7.345 1.00 95.81 296 ASP A N 1
ATOM 2422 C CA . ASP A 1 296 ? 3.858 -8.691 7.344 1.00 95.81 296 ASP A CA 1
ATOM 2423 C C . ASP A 1 296 ? 3.204 -8.413 5.983 1.00 95.81 296 ASP A C 1
ATOM 2425 O O . ASP A 1 296 ? 2.542 -9.280 5.417 1.00 95.81 296 ASP A O 1
ATOM 2429 N N . GLN A 1 297 ? 3.443 -7.227 5.421 1.00 96.06 297 GLN A N 1
ATOM 2430 C CA . GLN A 1 297 ? 2.938 -6.817 4.116 1.00 96.06 297 GLN A CA 1
ATOM 2431 C C . GLN A 1 297 ? 3.410 -7.742 2.994 1.00 96.06 297 GLN A C 1
ATOM 2433 O O . GLN A 1 297 ? 2.587 -8.190 2.196 1.00 96.06 297 GLN A O 1
ATOM 2438 N N . PHE A 1 298 ? 4.704 -8.068 2.944 1.00 95.00 298 PHE A N 1
ATOM 2439 C CA . PHE A 1 298 ? 5.235 -9.002 1.954 1.00 95.00 298 PHE A CA 1
ATOM 2440 C C . PHE A 1 298 ? 4.599 -10.389 2.096 1.00 95.00 298 PHE A C 1
ATOM 2442 O O . PHE A 1 298 ? 4.148 -10.970 1.111 1.00 95.00 298 PHE A O 1
ATOM 2449 N N . VAL A 1 299 ? 4.495 -10.909 3.323 1.00 96.50 299 VAL A N 1
ATOM 2450 C CA . VAL A 1 299 ? 3.875 -12.220 3.569 1.00 96.50 299 VAL A CA 1
ATOM 2451 C C . VAL A 1 299 ? 2.416 -12.231 3.110 1.00 96.50 299 VAL A C 1
ATOM 2453 O O . VAL A 1 299 ? 2.006 -13.157 2.410 1.00 96.50 299 VAL A O 1
ATOM 2456 N N . LEU A 1 300 ? 1.632 -11.203 3.448 1.00 96.25 300 LEU A N 1
ATOM 2457 C CA . LEU A 1 300 ? 0.227 -11.122 3.043 1.00 96.25 300 LEU A CA 1
ATOM 2458 C C . LEU A 1 300 ? 0.067 -10.945 1.528 1.00 96.25 300 LEU A C 1
ATOM 2460 O O . LEU A 1 300 ? -0.861 -11.514 0.951 1.00 96.25 300 LEU A O 1
ATOM 2464 N N . GLN A 1 301 ? 0.980 -10.236 0.860 1.00 94.19 301 GLN A N 1
ATOM 2465 C CA . GLN A 1 301 ? 0.996 -10.144 -0.601 1.00 94.19 301 GLN A CA 1
ATOM 2466 C C . GLN A 1 301 ? 1.215 -11.521 -1.245 1.00 94.19 301 GLN A C 1
ATOM 2468 O O . GLN A 1 301 ? 0.484 -11.890 -2.163 1.00 94.19 301 GLN A O 1
ATOM 2473 N N . ILE A 1 302 ? 2.161 -12.316 -0.729 1.00 94.81 302 ILE A N 1
ATOM 2474 C CA . ILE A 1 302 ? 2.407 -13.681 -1.214 1.00 94.81 302 ILE A CA 1
ATOM 2475 C C . ILE A 1 302 ? 1.191 -14.583 -0.971 1.00 94.81 302 ILE A C 1
ATOM 2477 O O . ILE A 1 302 ? 0.786 -15.306 -1.878 1.00 94.81 302 ILE A O 1
ATOM 2481 N N . ILE A 1 303 ? 0.559 -14.513 0.206 1.00 96.38 303 ILE A N 1
ATOM 2482 C CA . ILE A 1 303 ? -0.674 -15.271 0.484 1.00 96.38 303 ILE A CA 1
ATOM 2483 C C . ILE A 1 303 ? -1.799 -14.846 -0.473 1.00 96.38 303 ILE A C 1
ATOM 2485 O O . ILE A 1 303 ? -2.526 -15.703 -0.969 1.00 96.38 303 ILE A O 1
ATOM 2489 N N . THR A 1 304 ? -1.926 -13.550 -0.774 1.00 94.88 304 THR A N 1
ATOM 2490 C CA . THR A 1 304 ? -2.916 -13.030 -1.736 1.00 94.88 304 THR A CA 1
ATOM 2491 C C . THR A 1 304 ? -2.670 -13.577 -3.141 1.00 94.88 304 THR A C 1
ATOM 2493 O O . THR A 1 304 ? -3.609 -14.010 -3.805 1.00 94.88 304 THR A O 1
ATOM 2496 N N . LEU A 1 305 ? -1.411 -13.594 -3.588 1.00 92.25 305 LEU A N 1
ATOM 2497 C CA . LEU A 1 305 ? -1.026 -14.184 -4.869 1.00 92.25 305 LEU A CA 1
ATOM 2498 C C . LEU A 1 305 ? -1.353 -15.684 -4.906 1.00 92.25 305 LEU A C 1
ATOM 2500 O O . LEU A 1 305 ? -1.985 -16.146 -5.850 1.00 92.25 305 LEU A O 1
ATOM 2504 N N . MET A 1 306 ? -0.992 -16.433 -3.859 1.00 94.88 306 MET A N 1
ATOM 2505 C CA . MET A 1 306 ? -1.310 -17.861 -3.746 1.00 94.88 306 MET A CA 1
ATOM 2506 C C . MET A 1 306 ? -2.821 -18.121 -3.782 1.00 94.88 306 MET A C 1
ATOM 2508 O O . MET A 1 306 ? -3.258 -19.012 -4.503 1.00 94.88 306 MET A O 1
ATOM 2512 N N . ASP A 1 307 ? -3.627 -17.344 -3.051 1.00 95.50 307 ASP A N 1
ATOM 2513 C CA . ASP A 1 307 ? -5.091 -17.466 -3.067 1.00 95.50 307 ASP A CA 1
ATOM 2514 C C . ASP A 1 307 ? -5.662 -17.194 -4.466 1.00 95.50 307 ASP A C 1
ATOM 2516 O O . ASP A 1 307 ? -6.501 -17.957 -4.941 1.00 95.50 307 ASP A O 1
ATOM 2520 N N . LYS A 1 308 ? -5.166 -16.168 -5.175 1.00 91.81 308 LYS A N 1
ATOM 2521 C CA . LYS A 1 308 ? -5.572 -15.903 -6.565 1.00 91.81 308 LYS A CA 1
ATOM 2522 C C . LYS A 1 308 ? -5.225 -17.065 -7.499 1.00 91.81 308 LYS A C 1
ATOM 2524 O O . LYS A 1 308 ? -6.094 -17.495 -8.250 1.00 91.81 308 LYS A O 1
ATOM 2529 N N . LEU A 1 309 ? -4.006 -17.603 -7.425 1.00 90.88 309 LEU A N 1
ATOM 2530 C CA . LEU A 1 309 ? -3.584 -18.748 -8.243 1.00 90.88 309 LEU A CA 1
ATOM 2531 C C . LEU A 1 309 ? -4.440 -19.994 -7.966 1.00 90.88 309 LEU A C 1
ATOM 2533 O O . LEU A 1 309 ? -4.900 -20.648 -8.897 1.00 90.88 309 LEU A O 1
ATOM 2537 N N . LEU A 1 310 ? -4.725 -20.290 -6.695 1.00 95.75 310 LEU A N 1
ATOM 2538 C CA . LEU A 1 310 ? -5.604 -21.402 -6.319 1.00 95.75 310 LEU A CA 1
ATOM 2539 C C . LEU A 1 310 ? -7.027 -21.207 -6.863 1.00 95.75 310 LEU A C 1
ATOM 2541 O O . LEU A 1 310 ? -7.620 -22.149 -7.386 1.00 95.75 310 LEU A O 1
ATOM 2545 N N . ARG A 1 311 ? -7.567 -19.984 -6.799 1.00 94.75 311 ARG A N 1
ATOM 2546 C CA . ARG A 1 311 ? -8.893 -19.658 -7.347 1.00 94.75 311 ARG A CA 1
ATOM 2547 C C . ARG A 1 311 ? -8.955 -19.776 -8.868 1.00 94.75 311 ARG A C 1
ATOM 2549 O O . ARG A 1 311 ? -9.995 -20.198 -9.366 1.00 94.75 311 ARG A O 1
ATOM 2556 N N . LEU A 1 312 ? -7.884 -19.433 -9.589 1.00 90.69 312 LEU A N 1
ATOM 2557 C CA . LEU A 1 312 ? -7.796 -19.636 -11.043 1.00 90.69 312 LEU A CA 1
ATOM 2558 C C . LEU A 1 312 ? -7.900 -21.124 -11.407 1.00 90.69 312 LEU A C 1
ATOM 2560 O O . LEU A 1 312 ? -8.607 -21.481 -12.345 1.00 90.69 312 LEU A O 1
ATOM 2564 N N . GLU A 1 313 ? -7.326 -21.996 -10.578 1.00 95.06 313 GLU A N 1
ATOM 2565 C CA . GLU A 1 313 ? -7.478 -23.455 -10.667 1.00 95.06 313 GLU A CA 1
ATOM 2566 C C . GLU A 1 313 ? -8.793 -23.975 -10.041 1.00 95.06 313 GLU A C 1
ATOM 2568 O O . GLU A 1 313 ? -8.949 -25.166 -9.770 1.00 95.06 313 GLU A O 1
ATOM 2573 N N . ASN A 1 314 ? -9.774 -23.091 -9.822 1.00 95.50 314 ASN A N 1
ATOM 2574 C CA . ASN A 1 314 ? -11.089 -23.376 -9.234 1.00 95.50 314 ASN A CA 1
ATOM 2575 C C . ASN A 1 314 ? -11.052 -23.950 -7.804 1.00 95.50 314 ASN A C 1
ATOM 2577 O O . ASN A 1 314 ? -11.995 -24.621 -7.373 1.00 95.50 314 ASN A O 1
ATOM 2581 N N . LEU A 1 315 ? -9.995 -23.665 -7.039 1.00 97.19 315 LEU A N 1
ATOM 2582 C CA . LEU A 1 315 ? -9.819 -24.132 -5.667 1.00 97.19 315 LEU A CA 1
ATOM 2583 C C . LEU A 1 315 ? -9.924 -22.976 -4.659 1.00 97.19 315 LEU A C 1
ATOM 2585 O O . LEU A 1 315 ? -8.958 -22.274 -4.375 1.00 97.19 315 LEU A O 1
ATOM 2589 N N . ASP A 1 316 ? -11.106 -22.803 -4.061 1.00 97.00 316 ASP A N 1
ATOM 2590 C CA . ASP A 1 316 ? -11.330 -21.809 -3.003 1.00 97.00 316 ASP A CA 1
ATOM 2591 C C . ASP A 1 316 ? -11.160 -22.417 -1.601 1.00 97.00 316 ASP A C 1
ATOM 2593 O O . ASP A 1 316 ? -12.105 -22.966 -1.024 1.00 97.00 316 ASP A O 1
ATOM 2597 N N . LEU A 1 317 ? -9.958 -22.272 -1.033 1.00 96.88 317 LEU A N 1
ATOM 2598 C CA . LEU A 1 317 ? -9.620 -22.732 0.322 1.00 96.88 317 LEU A CA 1
ATOM 2599 C C . LEU A 1 317 ? -10.128 -21.809 1.443 1.00 96.88 317 LEU A C 1
ATOM 2601 O O . LEU A 1 317 ? -9.801 -22.034 2.608 1.00 96.88 317 LEU A O 1
ATOM 2605 N N . LYS A 1 318 ? -10.924 -20.780 1.117 1.00 96.00 318 LYS A N 1
ATOM 2606 C CA . LYS A 1 318 ? -11.474 -19.813 2.084 1.00 96.00 318 LYS A CA 1
ATOM 2607 C C . LYS A 1 318 ? -10.388 -19.113 2.911 1.00 96.00 318 LYS A C 1
ATOM 2609 O O . LYS A 1 318 ? -10.594 -18.809 4.086 1.00 96.00 318 LYS A O 1
ATOM 2614 N N . LEU A 1 319 ? -9.234 -18.850 2.291 1.00 96.06 319 LEU A N 1
ATOM 2615 C CA . LEU A 1 319 ? -8.182 -18.035 2.893 1.00 96.06 319 LEU A CA 1
ATOM 2616 C C . LEU A 1 319 ? -8.705 -16.616 3.145 1.00 96.06 319 LEU A C 1
ATOM 2618 O O . LEU A 1 319 ? -9.601 -16.129 2.457 1.00 96.06 319 LEU A O 1
ATOM 2622 N N . THR A 1 320 ? -8.145 -15.945 4.149 1.00 95.75 320 THR A N 1
ATOM 2623 C CA . THR A 1 320 ? -8.520 -14.568 4.506 1.00 95.75 320 THR A CA 1
ATOM 2624 C C . THR A 1 320 ? -7.292 -13.654 4.437 1.00 95.75 320 THR A C 1
ATOM 2626 O O . THR A 1 320 ? -6.776 -13.255 5.483 1.00 95.75 320 THR A O 1
ATOM 2629 N N . PRO A 1 321 ? -6.768 -13.364 3.227 1.00 95.12 321 PRO A N 1
ATOM 2630 C CA . PRO A 1 321 ? -5.622 -12.477 3.045 1.00 95.12 321 PRO A CA 1
ATOM 2631 C C . PRO A 1 321 ? -6.027 -11.022 3.321 1.00 95.12 321 PRO A C 1
ATOM 2633 O O . PRO A 1 321 ? -6.423 -10.282 2.424 1.00 95.12 321 PRO A O 1
ATOM 2636 N N . TYR A 1 322 ? -5.984 -10.627 4.590 1.00 96.81 322 TYR A N 1
ATOM 2637 C CA . TYR A 1 322 ? -6.307 -9.268 5.009 1.00 96.81 322 TYR A CA 1
ATOM 2638 C C . TYR A 1 322 ? -5.230 -8.278 4.547 1.00 96.81 322 TYR A C 1
ATOM 2640 O O . TYR A 1 322 ? -4.041 -8.599 4.508 1.00 96.81 322 TYR A O 1
ATOM 2648 N N . SER A 1 323 ? -5.639 -7.058 4.202 1.00 97.06 323 SER A N 1
ATOM 2649 C CA . SER A 1 323 ? -4.718 -6.041 3.689 1.00 97.06 323 SER A CA 1
ATOM 2650 C C . SER A 1 323 ? -3.762 -5.539 4.772 1.00 97.06 323 SER A C 1
ATOM 2652 O O . SER A 1 323 ? -4.159 -5.299 5.915 1.00 97.06 323 SER A O 1
ATOM 2654 N N . VAL A 1 324 ? -2.507 -5.311 4.390 1.00 98.19 324 VAL A N 1
ATOM 2655 C CA . VAL A 1 324 ? -1.480 -4.668 5.218 1.00 98.19 324 VAL A CA 1
ATOM 2656 C C . VAL A 1 324 ? -0.779 -3.618 4.367 1.00 98.19 324 VAL A C 1
ATOM 2658 O O . VAL A 1 324 ? -0.446 -3.883 3.214 1.00 98.19 324 VAL A O 1
ATOM 2661 N N . LEU A 1 325 ? -0.556 -2.436 4.935 1.00 98.38 325 LEU A N 1
ATOM 2662 C CA . LEU A 1 325 ? 0.192 -1.366 4.287 1.00 98.38 325 LEU A CA 1
ATOM 2663 C C . LEU A 1 325 ? 1.071 -0.646 5.307 1.00 98.38 325 LEU A C 1
ATOM 2665 O O . LEU A 1 325 ? 0.560 -0.004 6.228 1.00 98.38 325 LEU A O 1
ATOM 2669 N N . ALA A 1 326 ? 2.385 -0.712 5.117 1.00 97.50 326 ALA A N 1
ATOM 2670 C CA . ALA A 1 326 ? 3.319 0.191 5.768 1.00 97.50 326 ALA A CA 1
ATOM 2671 C C . ALA A 1 326 ? 3.145 1.602 5.181 1.00 97.50 326 ALA A C 1
ATOM 2673 O O . ALA A 1 326 ? 3.221 1.790 3.970 1.00 97.50 326 ALA A O 1
ATOM 2674 N N . THR A 1 327 ? 2.891 2.592 6.038 1.00 96.31 327 THR A N 1
ATOM 2675 C CA . THR A 1 327 ? 2.829 4.013 5.638 1.00 96.31 327 THR A CA 1
ATOM 2676 C C . THR A 1 327 ? 4.103 4.773 6.003 1.00 96.31 327 THR A C 1
ATOM 2678 O O . THR A 1 327 ? 4.193 5.972 5.776 1.00 96.31 327 THR A O 1
ATOM 2681 N N . GLY A 1 328 ? 5.063 4.074 6.603 1.00 93.50 328 GLY A N 1
ATOM 2682 C CA . GLY A 1 328 ? 6.404 4.521 6.952 1.00 93.50 328 GLY A CA 1
ATOM 2683 C C . GLY A 1 328 ? 7.161 3.369 7.617 1.00 93.50 328 GLY A C 1
ATOM 2684 O O . GLY A 1 328 ? 6.602 2.293 7.841 1.00 93.50 328 GLY A O 1
ATOM 2685 N N . THR A 1 329 ? 8.420 3.582 7.991 1.00 91.50 329 THR A N 1
ATOM 2686 C CA . THR A 1 329 ? 9.272 2.513 8.575 1.00 91.50 329 THR A CA 1
ATOM 2687 C C . THR A 1 329 ? 8.865 2.068 9.983 1.00 91.50 329 THR A C 1
ATOM 2689 O O . THR A 1 329 ? 9.371 1.079 10.507 1.00 91.50 329 THR A O 1
ATOM 2692 N N . LYS A 1 330 ? 7.969 2.812 10.640 1.00 93.25 330 LYS A N 1
ATOM 2693 C CA . LYS A 1 330 ? 7.550 2.562 12.030 1.00 93.25 330 LYS A CA 1
ATOM 2694 C C . LYS A 1 330 ? 6.042 2.593 12.216 1.00 93.25 330 LYS A C 1
ATOM 2696 O O . LYS A 1 330 ? 5.582 2.598 13.356 1.00 93.25 330 LYS A O 1
ATOM 2701 N N . HIS A 1 331 ? 5.262 2.710 11.152 1.00 96.00 331 HIS A N 1
ATOM 2702 C CA . HIS A 1 331 ? 3.814 2.755 11.264 1.00 96.00 331 HIS A CA 1
ATOM 2703 C C . HIS A 1 331 ? 3.128 2.271 9.998 1.00 96.00 331 HIS A C 1
ATOM 2705 O O . HIS A 1 331 ? 3.674 2.306 8.898 1.00 96.00 331 HIS A O 1
ATOM 2711 N N . GLY A 1 332 ? 1.884 1.849 10.166 1.00 98.00 332 GLY A N 1
ATOM 2712 C CA . GLY A 1 332 ? 1.050 1.441 9.055 1.00 98.00 332 GLY A CA 1
ATOM 2713 C C . GLY A 1 332 ? -0.279 0.875 9.513 1.00 98.00 332 GLY A C 1
ATOM 2714 O O . GLY A 1 332 ? -0.614 0.877 10.705 1.00 98.00 332 GLY A O 1
ATOM 2715 N N . PHE A 1 333 ? -1.034 0.392 8.538 1.00 98.62 333 PHE A N 1
ATOM 2716 C CA . PHE A 1 333 ? -2.347 -0.184 8.742 1.00 98.62 333 PHE A CA 1
ATOM 2717 C C . PHE A 1 333 ? -2.363 -1.685 8.504 1.00 98.62 333 PHE A C 1
ATOM 2719 O O . PHE A 1 333 ? -1.692 -2.215 7.621 1.00 98.62 333 PHE A O 1
ATOM 2726 N N . VAL A 1 334 ? -3.223 -2.346 9.266 1.00 98.31 334 VAL A N 1
ATOM 2727 C CA . VAL A 1 334 ? -3.645 -3.727 9.059 1.00 98.31 334 VAL A CA 1
ATOM 2728 C C . VAL A 1 334 ? -5.167 -3.735 9.018 1.00 98.31 334 VAL A C 1
ATOM 2730 O O . VAL A 1 334 ? -5.812 -3.158 9.894 1.00 98.31 334 VAL A O 1
ATOM 2733 N N . GLN A 1 335 ? -5.765 -4.376 8.022 1.00 98.31 335 GLN A N 1
ATOM 2734 C CA . GLN A 1 335 ? -7.210 -4.562 7.965 1.00 98.31 335 GLN A CA 1
ATOM 2735 C C . GLN A 1 335 ? -7.660 -5.396 9.167 1.00 98.31 335 GLN A C 1
ATOM 2737 O O . GLN A 1 335 ? -7.106 -6.459 9.450 1.00 98.31 335 GLN A O 1
ATOM 2742 N N . TYR A 1 336 ? -8.675 -4.923 9.887 1.00 97.62 336 TYR A N 1
ATOM 2743 C CA . TYR A 1 336 ? -9.234 -5.689 10.990 1.00 97.62 336 TYR A CA 1
ATOM 2744 C C . TYR A 1 336 ? -10.297 -6.650 10.464 1.00 97.62 336 TYR A C 1
ATOM 2746 O O . TYR A 1 336 ? -11.297 -6.224 9.887 1.00 97.62 336 TYR A O 1
ATOM 2754 N N . ILE A 1 337 ? -10.102 -7.941 10.722 1.00 96.31 337 ILE A N 1
ATOM 2755 C CA . ILE A 1 337 ? -11.105 -8.977 10.479 1.00 96.31 337 ILE A CA 1
ATOM 2756 C C . ILE A 1 337 ? -11.696 -9.401 11.821 1.00 96.31 337 ILE A C 1
ATOM 2758 O O . ILE A 1 337 ? -10.954 -9.783 12.735 1.00 96.31 337 ILE A O 1
ATOM 2762 N N . ASP A 1 338 ? -13.026 -9.339 11.941 1.00 93.50 338 ASP A N 1
ATOM 2763 C CA . ASP A 1 338 ? -13.714 -9.823 13.138 1.00 93.50 338 ASP A CA 1
ATOM 2764 C C . ASP A 1 338 ? -13.398 -11.304 13.348 1.00 93.50 338 ASP A C 1
ATOM 2766 O O . ASP A 1 338 ? -13.674 -12.164 12.511 1.00 93.50 338 ASP A O 1
ATOM 2770 N N . SER A 1 339 ? -12.726 -11.580 14.456 1.00 92.62 339 SER A N 1
ATOM 2771 C CA . SER A 1 339 ? -12.141 -12.879 14.738 1.00 92.62 339 SER A CA 1
ATOM 2772 C C . SER A 1 339 ? -11.925 -13.036 16.236 1.00 92.62 339 SER A C 1
ATOM 2774 O O . SER A 1 339 ? -11.808 -12.065 16.989 1.00 92.62 339 SER A O 1
ATOM 2776 N N . GLN A 1 340 ? -11.887 -14.289 16.680 1.00 91.75 340 GLN A N 1
ATOM 2777 C CA . GLN A 1 340 ? -11.530 -14.652 18.046 1.00 91.75 340 GLN A CA 1
ATOM 2778 C C . GLN A 1 340 ? -10.286 -15.525 18.013 1.00 91.75 340 GLN A C 1
ATOM 2780 O O . GLN A 1 340 ? -10.168 -16.415 17.169 1.00 91.75 340 GLN A O 1
ATOM 2785 N N . THR A 1 341 ? -9.353 -15.271 18.930 1.00 93.31 341 THR A N 1
ATOM 2786 C CA . THR A 1 341 ? -8.152 -16.100 19.019 1.00 93.31 341 THR A CA 1
ATOM 2787 C C . THR A 1 341 ? -8.544 -17.518 19.429 1.00 93.31 341 THR A C 1
ATOM 2789 O O . THR A 1 341 ? -9.470 -17.716 20.217 1.00 93.31 341 THR A O 1
ATOM 2792 N N . VAL A 1 342 ? -7.821 -18.523 18.929 1.00 95.50 342 VAL A N 1
ATOM 2793 C CA . VAL A 1 342 ? -8.076 -19.924 19.308 1.00 95.50 342 VAL A CA 1
ATOM 2794 C C . VAL A 1 342 ? -7.976 -20.100 20.828 1.00 95.50 342 VAL A C 1
ATOM 2796 O O . VAL A 1 342 ? -8.773 -20.824 21.414 1.00 95.50 342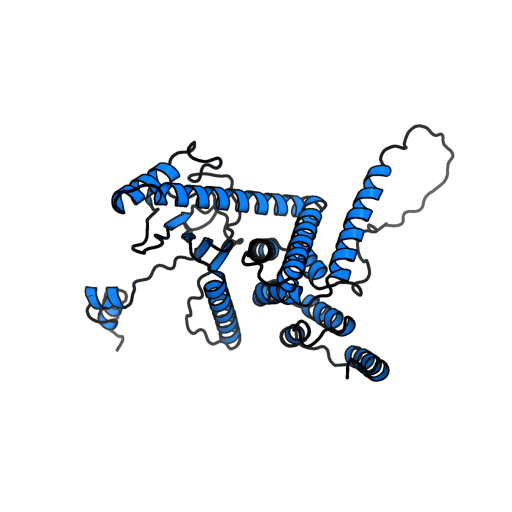 VAL A O 1
ATOM 2799 N N . ALA A 1 343 ? -7.061 -19.382 21.485 1.00 95.12 343 ALA A N 1
ATOM 2800 C CA . ALA A 1 343 ? -6.942 -19.385 22.939 1.00 95.12 343 ALA A CA 1
ATOM 2801 C C . ALA A 1 343 ? -8.221 -18.884 23.637 1.00 95.12 343 ALA A C 1
ATOM 2803 O O . ALA A 1 343 ? -8.700 -19.534 24.564 1.00 95.12 343 ALA A O 1
ATOM 2804 N N . ASP A 1 344 ? -8.809 -17.775 23.178 1.00 93.88 344 ASP A N 1
ATOM 2805 C CA . ASP A 1 344 ? -10.054 -17.245 23.749 1.00 93.88 344 ASP A CA 1
ATOM 2806 C C . ASP A 1 344 ? -11.240 -18.188 23.515 1.00 93.88 344 ASP A C 1
ATOM 2808 O O . ASP A 1 344 ? -12.067 -18.383 24.409 1.00 93.88 344 ASP A O 1
ATOM 2812 N N . VAL A 1 345 ? -11.303 -18.820 22.341 1.00 95.19 345 VAL A N 1
ATOM 2813 C CA . VAL A 1 345 ? -12.332 -19.817 22.010 1.00 95.19 345 VAL A CA 1
ATOM 2814 C C . VAL A 1 345 ? -12.245 -21.029 22.940 1.00 95.19 345 VAL A C 1
ATOM 2816 O O . VAL A 1 345 ? -13.259 -21.471 23.479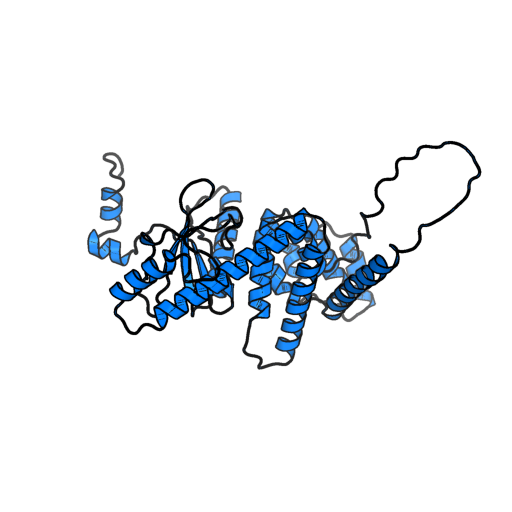 1.00 95.19 345 VAL A O 1
ATOM 2819 N N . LEU A 1 346 ? -11.041 -21.551 23.180 1.00 95.44 346 LEU A N 1
ATOM 2820 C CA . LEU A 1 346 ? -10.839 -22.685 24.085 1.00 95.44 346 LEU A CA 1
ATOM 2821 C C . LEU A 1 346 ? -11.142 -22.314 25.543 1.00 95.44 346 LEU A C 1
ATOM 2823 O O . LEU A 1 346 ? -11.738 -23.112 26.260 1.00 95.44 346 LEU A O 1
ATOM 2827 N N . ASN A 1 347 ? -10.804 -21.095 25.967 1.00 95.50 347 ASN A N 1
ATOM 2828 C CA . ASN A 1 347 ? -11.098 -20.615 27.318 1.00 95.50 347 ASN A CA 1
ATOM 2829 C C . ASN A 1 347 ? -12.600 -20.399 27.568 1.00 95.50 347 ASN A C 1
ATOM 2831 O O . ASN A 1 347 ? -13.057 -20.577 28.695 1.00 95.50 347 ASN A O 1
ATOM 2835 N N . SER A 1 348 ? -13.360 -19.987 26.548 1.00 93.62 348 SER A N 1
ATOM 2836 C CA . SER A 1 348 ? -14.786 -19.652 26.679 1.00 93.62 348 SER A CA 1
ATOM 2837 C C . SER A 1 348 ? -15.724 -20.830 26.409 1.00 93.62 348 SER A C 1
ATOM 2839 O O . SER A 1 348 ? -16.696 -21.006 27.139 1.00 93.62 348 SER A O 1
ATOM 2841 N N . GLU A 1 349 ? -15.440 -21.650 25.392 1.00 93.50 349 GLU A N 1
ATOM 2842 C CA . GLU A 1 349 ? -16.335 -22.724 24.925 1.00 93.50 349 GLU A CA 1
ATOM 2843 C C . GLU A 1 349 ? -15.735 -24.139 25.101 1.00 93.50 349 GLU A C 1
ATOM 2845 O O . GLU A 1 349 ? -16.374 -25.152 24.784 1.00 93.50 349 GLU A O 1
ATOM 2850 N N . GLY A 1 350 ? -14.490 -24.238 25.582 1.00 94.69 350 GLY A N 1
ATOM 2851 C CA . GLY A 1 350 ? -13.761 -25.488 25.829 1.00 94.69 350 GLY A CA 1
ATOM 2852 C C . GLY A 1 350 ? -13.190 -26.153 24.572 1.00 94.69 350 GLY A C 1
ATOM 2853 O O . GLY A 1 350 ? -12.051 -26.612 24.581 1.00 94.69 350 GLY A O 1
ATOM 2854 N N . THR A 1 351 ? -13.951 -26.203 23.475 1.00 95.06 351 THR A N 1
ATOM 2855 C CA . THR A 1 351 ? -13.514 -26.793 22.197 1.00 95.06 351 THR A CA 1
ATOM 2856 C C . THR A 1 351 ? -13.960 -25.960 20.998 1.00 95.06 351 THR A C 1
ATOM 2858 O O . THR A 1 351 ? -14.994 -25.292 21.034 1.00 95.06 351 THR A O 1
ATOM 2861 N N . ILE A 1 352 ? -13.219 -26.067 19.888 1.00 95.00 352 ILE A N 1
ATOM 2862 C CA . ILE A 1 352 ? -13.587 -25.431 18.612 1.00 95.00 352 ILE A CA 1
ATOM 2863 C C . ILE A 1 352 ? -14.947 -25.951 18.115 1.00 95.00 352 ILE A C 1
ATOM 2865 O O . ILE A 1 352 ? -15.761 -25.177 17.619 1.00 95.00 352 ILE A O 1
ATOM 2869 N N . GLN A 1 353 ? -15.242 -27.243 18.295 1.00 93.88 353 GLN A N 1
ATOM 2870 C CA . GLN A 1 353 ? -16.530 -27.815 17.888 1.00 93.88 353 GLN A CA 1
ATOM 2871 C C . GLN A 1 353 ? -17.712 -27.186 18.634 1.00 93.88 353 GLN A C 1
ATOM 2873 O O . GLN A 1 353 ? -18.734 -26.893 18.017 1.00 93.88 353 GLN A O 1
ATOM 2878 N N . ASN A 1 354 ? -17.585 -26.945 19.943 1.00 94.12 354 ASN A N 1
ATOM 2879 C CA . ASN A 1 354 ? -18.640 -26.287 20.718 1.00 94.12 354 ASN A CA 1
ATOM 2880 C C . ASN A 1 354 ? -18.868 -24.851 20.248 1.00 94.12 354 ASN A C 1
ATOM 2882 O O . ASN A 1 354 ? -20.015 -24.441 20.072 1.00 94.12 354 ASN A O 1
ATOM 2886 N N . PHE A 1 355 ? -17.782 -24.123 19.981 1.00 94.44 355 PHE A N 1
ATOM 2887 C CA . PHE A 1 355 ? -17.847 -22.780 19.419 1.00 94.44 355 PHE A CA 1
ATOM 2888 C C . PHE A 1 355 ? -18.600 -22.750 18.081 1.00 94.44 355 PHE A C 1
ATOM 2890 O O . PHE A 1 355 ? -19.501 -21.930 17.899 1.00 94.44 355 PHE A O 1
ATOM 2897 N N . LEU A 1 356 ? -18.290 -23.682 17.171 1.00 94.31 356 LEU A N 1
ATOM 2898 C CA . LEU A 1 356 ? -18.975 -23.793 15.881 1.00 94.31 356 LEU A CA 1
ATOM 2899 C C . LEU A 1 356 ? -20.454 -24.170 16.047 1.00 94.31 356 LEU A C 1
ATOM 2901 O O . LEU A 1 356 ? -21.313 -23.501 15.478 1.00 94.31 356 LEU A O 1
ATOM 2905 N N . ARG A 1 357 ? -20.772 -25.173 16.880 1.00 92.56 357 ARG A N 1
ATOM 2906 C CA . ARG A 1 357 ? -22.155 -25.629 17.123 1.00 92.56 357 ARG A CA 1
ATOM 2907 C C . ARG A 1 357 ? -23.036 -24.529 17.718 1.00 92.56 357 ARG A C 1
ATOM 2909 O O . ARG A 1 357 ? -24.217 -24.458 17.403 1.00 92.56 357 ARG A O 1
ATOM 2916 N N . LYS A 1 358 ? -22.467 -23.659 18.556 1.00 92.38 358 LYS A N 1
ATOM 2917 C CA . LYS A 1 358 ? -23.176 -22.522 19.158 1.00 92.38 358 LYS A CA 1
ATOM 2918 C C . LYS A 1 358 ? -23.535 -21.439 18.139 1.00 92.38 358 LYS A C 1
ATOM 2920 O O . LYS A 1 358 ? -24.579 -20.810 18.278 1.00 92.38 358 LYS A O 1
ATOM 2925 N N . ARG A 1 359 ? -22.678 -21.201 17.139 1.00 91.69 359 ARG A N 1
ATOM 2926 C CA . ARG A 1 359 ? -22.896 -20.164 16.114 1.00 91.69 359 ARG A CA 1
ATOM 2927 C C . ARG A 1 359 ? -23.690 -20.661 14.909 1.00 91.69 359 ARG A C 1
ATOM 2929 O O . ARG A 1 359 ? -24.487 -19.907 14.363 1.00 91.69 359 ARG A O 1
ATOM 2936 N N . HIS A 1 360 ? -23.485 -21.914 14.512 1.00 91.75 360 HIS A N 1
ATOM 2937 C CA . HIS A 1 360 ? -24.122 -22.528 13.349 1.00 91.75 360 HIS A CA 1
ATOM 2938 C C . HIS A 1 360 ? -24.620 -23.943 13.693 1.00 91.75 360 HIS A C 1
ATOM 2940 O O . HIS A 1 360 ? -24.043 -24.929 13.230 1.00 91.75 360 HIS A O 1
ATOM 2946 N N . PRO A 1 361 ? -25.662 -24.073 14.538 1.00 90.06 361 PRO A N 1
ATOM 2947 C CA . PRO A 1 361 ? -26.236 -25.374 14.853 1.00 90.06 361 PRO A CA 1
ATOM 2948 C C . PRO A 1 361 ? -26.914 -25.970 13.614 1.00 90.06 361 PRO A C 1
ATOM 2950 O O . PRO A 1 361 ? -27.661 -25.291 12.913 1.00 90.06 361 PRO A O 1
ATOM 2953 N N . SER A 1 362 ? -26.674 -27.254 13.366 1.00 89.44 362 SER A N 1
ATOM 2954 C CA . SER A 1 362 ? -27.367 -28.037 12.343 1.00 89.44 362 SER A CA 1
ATOM 2955 C C . SER A 1 362 ? -27.710 -29.397 12.934 1.00 89.44 362 SER A C 1
ATOM 2957 O O . SER A 1 362 ? -26.814 -30.139 13.329 1.00 89.44 362 SER A O 1
ATOM 2959 N N . GLU A 1 363 ? -29.002 -29.712 13.018 1.00 84.56 363 GLU A N 1
ATOM 2960 C CA . GLU A 1 363 ? -29.492 -30.982 13.579 1.00 84.56 363 GLU A CA 1
ATOM 2961 C C . GLU A 1 363 ? -29.184 -32.184 12.673 1.00 84.56 363 GLU A C 1
ATOM 2963 O O . GLU A 1 363 ? -29.178 -33.323 13.130 1.00 84.56 363 GLU A O 1
ATOM 2968 N N . THR A 1 364 ? -28.914 -31.931 11.390 1.00 85.62 364 THR A N 1
ATOM 2969 C CA . THR A 1 364 ? -28.695 -32.957 10.361 1.00 85.62 364 THR A CA 1
ATOM 2970 C C . THR A 1 364 ? -27.234 -33.105 9.944 1.00 85.62 364 THR A C 1
ATOM 2972 O O . THR A 1 364 ? -26.930 -33.952 9.106 1.00 85.62 364 THR A O 1
ATOM 2975 N N . SER A 1 365 ? -26.331 -32.274 10.472 1.00 70.88 365 SER A N 1
ATOM 2976 C CA . SER A 1 365 ? -24.901 -32.366 10.167 1.00 70.88 365 SER A CA 1
ATOM 2977 C C . SER A 1 365 ? -24.209 -33.328 11.144 1.00 70.88 365 SER A C 1
ATOM 2979 O O . SER A 1 365 ? -24.492 -33.238 12.340 1.00 70.88 365 SER A O 1
ATOM 2981 N N . PRO A 1 366 ? -23.339 -34.239 10.661 1.00 55.62 366 PRO A N 1
ATOM 2982 C CA . PRO A 1 366 ? -22.617 -35.188 11.509 1.00 55.62 366 PRO A CA 1
ATOM 2983 C C . PRO A 1 366 ? -21.680 -34.528 12.529 1.00 55.62 366 PRO A C 1
ATOM 2985 O O . PRO A 1 366 ? -21.182 -33.407 12.261 1.00 55.62 366 PRO A O 1
#

Radius of gyration: 26.09 Å; Cα contacts (8 Å, |Δi|>4): 405; chains: 1; bounding box: 61×79×82 Å

InterPro domains:
  IPR000403 Phosphatidylinositol 3-/4-kinase, catalytic domain [PF00454] (283-349)
  IPR000403 Phosphatidylinositol 3-/4-kinase, catalytic domain [PS50290] (257-366)
  IPR001263 Phosphoinositide 3-kinase, accessory (PIK) domain [PF00613] (1-167)
  IPR001263 Phosphoinositide 3-kinase, accessory (PIK) domain [PS51545] (1-169)
  IPR001263 Phosphoinositide 3-kinase, accessory (PIK) domain [SM00145] (1-180)
  IPR011009 Protein kinase-like domain superfamily [SSF56112] (191-364)
  IPR015433 Phosphatidylinositol 3-/4-kinase [PTHR10048] (2-363)
  IPR016024 Armadillo-type fold [SSF48371] (1-170)
  IPR018936 Phosphatidylinositol 3-/4-kinase, conserved site [PS00915] (287-301)
  IPR042236 Phosphoinositide 3-kinase, accessory (PIK) domain superfamily [G3DSA:1.25.40.70] (1-182)

Foldseek 3Di:
DCVPVVVVVVVLVVLVVDDQDALVVLLVCLDLVHLDVSSQLSSLVNVVPDDPVVCVLCVLVLLVSLLNHDLVLLVVVLVVVVVVVVVVVPPPPDDDDDDDDDDDDDDDDDDDPPDDPDSRSDGSLNSLLVSLLVDLQSVLQNLQSLQQLLFDDDPPDPSSVSSNVSSVSSNVVSLVCLCVDDPSSVVSSVLNVVQLQLVVQVLVLLVVLVPDPDDQVVSLVSQLVCQCDCPNGPHNQAAADWHQHSQGSVWIFGHWDSNPWHFDPDPQGWIWIWTDTPDDHIFTKTKTFQDACPVVQVVLSVVVVVQVVCVVVVHHPVDDSWTWGDNYRGITITGDDPDDDPVVCCVPQVDPVSVCCVVDPDPPDD

Sequence (366 aa):
NWELAVEARQAVDMLQQWAPMEVEDSLQLLSPVFTHPAVRRYAITRLQQASDDDLLLYLLQLVQALKYEDFYEINEAYKRMQMKESCVSDNDQKEILGPSTSRSHESKNSKSDLDVEKDEDQNLATFLIQRACHNSTLANYFYWYLITECEDQEVAVELDTKVREMYLTVMRMFQETLQNGFAEWQKQQQVLQHQVALIDELVKLVKSVQRENCNRKKKIEQLQMLLADSEAFKINLADFDPIPFPLDPRICIRGIVPHNAILFKSALMPLRLTFKTTEGPEYVAIFKHGDDLRQDQFVLQIITLMDKLLRLENLDLKLTPYSVLATGTKHGFVQYIDSQTVADVLNSEGTIQNFLRKRHPSETSP

pLDDT: mean 87.65, std 17.98, range [25.8, 98.62]

Secondary structure (DSSP, 8-state):
-TTSHHHHHHHHHHHHHSPPPPHHHHHHTTSTT---HHHHHHHHHHHTTS-HHHHHHHHHHHHHHGGGS-HHHHHHHHHHHHHHHHHHTTSSS-------------------TTS---GGG--HHHHHHHHHHH-HHHHHHHHHHHHHHHH-----SHHHHHHHHHHHHHHHHHHHHHHHS-HHHHHHHHHHHHHHHHHHHHHHHHHHHHHS-S-HHHHHHHHHHHHH-TTSSSS-TTS---EE-SS-TTSEEEEE-GGG-EE-SSTT-PEEEEEEESSSS-EEEEEEESS--HHHHHHHHHHHHHHHHHHHTT---------EEEEETTEEEEE------HHHHHHHHSSHHHHHHHHS--TT--

Nearest PDB structures (foldseek):
  3ihy-assembly3_C  TM=9.704E-01  e=6.468E-33  Homo sapiens
  7rsv-assembly1_A  TM=9.814E-01  e=3.817E-32  Homo sapiens
  3ihy-assembly5_E  TM=9.770E-01  e=2.331E-32  Homo sapiens
  3ihy-assembly1_A  TM=9.673E-01  e=1.651E-32  Homo sapiens
  2x6k-assembly1_A  TM=9.586E-01  e=4.131E-30  Drosophila melanogaster

Organism: NCBI:txid320908